Protein 6ZQX (pdb70)

Nearest PDB structures (foldseek):
  4m7f-assembly1_A  TM=1.004E+00  e=2.171E-52  Homo sapiens
  8vgp-assembly1_A  TM=9.446E-01  e=6.216E-28  Homo sapiens
  4jyo-assembly1_X  TM=9.541E-01  e=1.934E-27  Homo sapiens
  4jzc-assembly1_A  TM=9.415E-01  e=1.411E-27  Homo sapiens
  8un7-assembly1_A  TM=9.287E-01  e=2.824E-27  Homo sapiens

Sequence (438 aa):
SRPRDCLDVLLSGQQDDGVYSVFPTHYPAGFQVYCDMRTDGGGWTVFQRREDGSVNFFRGWDAYRDGFGRLTGEHWLGLKRIHALTTQAAYELHVDLEDFENGTAYARYGSFGVGLFSVDPEEDGYPLTVADYSGTAGDSLLKHSGMRFTTKDRDSDHSENNCAAFYRGAWWYRNCHTSNLNGQYLRGAHASYADGVEWSSWTGWQYSLKFSEMKIRPVSRPRDCLDVLLSGQQDDGVYSVFPTHYPAGFQVYCDMRTDGGGWTVFQRREDGSVNFFRGWDAYRDGFGRLTGEHWLGLKRIHALTTQAAYELHVDLEDFENGTAYARYGSFGVGLFSVDPEEDGYPLTVADYSGTAGDSLLKHSGMRFTTKDRDSDHSENNCAAFYRGAWWYRNCHTSNLNGQYLRGAHASYADGVEWSSWTGWQYSLKFSEMKIRPV

Organism: Homo sapiens (NCBI:txid9606)

Radius of gyration: 40.32 Å; Cα contacts (8 Å, |Δi|>4): 1216; chains: 2; bounding box: 73×101×69 Å

Secondary structure (DSSP, 8-state):
---SSHHHHHHTT--S-EEEEE--TT-TT-EEEEEE-SGGGS-EEEEEEESSS-S-----HHHHHH-EE-TTSSEE--HHHHHHHHTSS-EEEEEEEE-TTS-EEEEEEEEEEESTT-SSTTTTT--EEEEEEEESS--SSGGGTTPPPBBTTB--SSSSS-HHHHTTS-B--SSS-SEETTSB---EE-SSSS-BSEEHHHH-SSEE-SEEEEEEEE-/---SSHHHHHHTT--S-EEEEE--TT-TT-EEEEEE-SGGGS-EEEEEEESSS-S-----HHHHHH-EE-TTSSEE--HHHHHHHHHSS-EEEEEEEE-TTS-EEEEEEEEEEESTT-SSTTTTT--EEEEEEEESS--SSGGGTTPPPBBTTB--SSSSS-HHHHTTS-B--SSS-SEETTSB---EE-SSSS-BSEEHHHH-SSEE-SEEEEEEEE-

GO terms:
  GO:0008061 chitin binding (F, IDA)
  GO:0016020 membrane (C, IDA)
  GO:0005515 protein binding (F, IPI)

B-factor: mean 22.97, std 9.28, range [10.33, 72.08]

Structure (mmCIF, N/CA/C/O backbone):
data_6ZQX
#
_entry.id   6ZQX
#
_cell.length_a   118.670
_cell.length_b   118.670
_cell.length_c   44.230
_cell.angle_alpha   90.000
_cell.angle_beta   90.000
_cell.angle_gamma   90.000
#
_symmetry.space_group_name_H-M   'P 4'
#
loop_
_entity.id
_entity.type
_entity.pdbx_description
1 polymer 'Fibrinogen C domain-containing protein 1'
2 branched alpha-L-fucopyranose-(1-3)-2-acetamido-2-deoxy-beta-D-glucopyranose
3 non-polymer 'CALCIUM ION'
4 non-polymer 'SULFATE ION'
5 non-polymer GLYCEROL
6 non-polymer 2-acetamido-2-deoxy-beta-D-glucopyranose
7 non-polymer 'ACETIC ACID'
8 water water
#
loop_
_atom_site.group_PDB
_atom_site.id
_atom_site.type_symbol
_atom_site.label_atom_id
_atom_site.label_alt_id
_atom_site.label_comp_id
_atom_site.label_asym_id
_atom_site.label_entity_id
_atom_site.label_seq_id
_atom_site.pdbx_PDB_ins_code
_atom_site.Cartn_x
_atom_site.Cartn_y
_atom_site.Cartn_z
_atom_site.occupancy
_atom_site.B_iso_or_equiv
_atom_site.auth_seq_id
_atom_site.auth_comp_id
_atom_site.auth_asym_id
_atom_site.auth_atom_id
_atom_site.pdbx_PDB_model_num
ATOM 1 N N . SER A 1 4 ? 9.287 110.919 -21.694 1.00 46.79 239 SER A N 1
ATOM 2 C CA . SER A 1 4 ? 9.665 111.980 -20.718 1.00 45.50 239 SER A CA 1
ATOM 3 C C . SER A 1 4 ? 8.981 111.763 -19.355 1.00 40.07 239 SER A C 1
ATOM 4 O O . SER A 1 4 ? 9.527 112.308 -18.366 1.00 39.16 239 SER A O 1
ATOM 7 N N . ARG A 1 5 ? 7.854 111.028 -19.290 1.00 32.96 240 ARG A N 1
ATOM 8 C CA . ARG A 1 5 ? 7.135 110.706 -18.022 1.00 28.94 240 ARG A CA 1
ATOM 9 C C . ARG A 1 5 ? 6.892 109.203 -17.899 1.00 23.88 240 ARG A C 1
ATOM 10 O O . ARG A 1 5 ? 5.757 108.729 -17.884 1.00 22.03 240 ARG A O 1
ATOM 18 N N . PRO A 1 6 ? 7.962 108.409 -17.725 1.00 19.35 241 PRO A N 1
ATOM 19 C CA . PRO A 1 6 ? 7.819 106.977 -17.462 1.00 18.59 241 PRO A CA 1
ATOM 20 C C . PRO A 1 6 ? 7.137 106.764 -16.107 1.00 18.91 241 PRO A C 1
ATOM 21 O O . PRO A 1 6 ? 7.415 107.513 -15.169 1.00 17.74 241 PRO A O 1
ATOM 25 N N . ARG A 1 7 ? 6.283 105.747 -16.026 1.00 17.80 242 ARG A N 1
ATOM 26 C CA . ARG A 1 7 ? 5.467 105.471 -14.824 1.00 18.86 242 ARG A CA 1
ATOM 27 C C . ARG A 1 7 ? 6.247 104.570 -13.869 1.00 17.92 242 ARG A C 1
ATOM 28 O O . ARG A 1 7 ? 5.815 104.446 -12.713 1.00 17.29 242 ARG A O 1
ATOM 36 N N . ASP A 1 8 ? 7.327 103.945 -14.337 1.00 16.86 243 ASP A N 1
ATOM 37 C CA . ASP A 1 8 ? 8.099 102.950 -13.551 1.00 17.34 243 ASP A CA 1
ATOM 38 C C . ASP A 1 8 ? 9.397 102.638 -14.307 1.00 16.16 243 ASP A C 1
ATOM 39 O O . ASP A 1 8 ? 9.632 103.211 -15.408 1.00 16.09 243 ASP A O 1
ATOM 44 N N . CYS A 1 9 ? 10.205 101.740 -13.769 1.00 15.45 244 CYS A N 1
ATOM 45 C CA . CYS A 1 9 ? 11.522 101.419 -14.359 1.00 16.12 244 CYS A CA 1
ATOM 46 C C . CYS A 1 9 ? 11.345 100.654 -15.669 1.00 16.75 244 CYS A C 1
ATOM 47 O O . CYS A 1 9 ? 12.287 100.699 -16.460 1.00 17.30 244 CYS A O 1
ATOM 50 N N . LEU A 1 10 ? 10.211 99.979 -15.894 1.00 17.24 245 LEU A N 1
ATOM 51 C CA . LEU A 1 10 ? 10.044 99.280 -17.196 1.00 19.04 245 LEU A CA 1
ATOM 52 C C . LEU A 1 10 ? 9.874 100.331 -18.306 1.00 18.88 245 LEU A C 1
ATOM 53 O O . LEU A 1 10 ? 10.557 100.189 -19.342 1.00 19.36 245 LEU A O 1
ATOM 58 N N . ASP A 1 11 ? 9.068 101.379 -18.095 1.00 18.89 246 ASP A N 1
ATOM 59 C CA . ASP A 1 11 ? 8.977 102.511 -19.058 1.00 19.78 246 ASP A CA 1
ATOM 60 C C . ASP A 1 11 ? 10.373 103.111 -19.265 1.00 19.64 246 ASP A C 1
ATOM 61 O O . ASP A 1 11 ? 10.721 103.447 -20.421 1.00 19.20 246 ASP A O 1
ATOM 66 N N . VAL A 1 12 ? 11.163 103.266 -18.203 1.00 19.09 247 VAL A N 1
ATOM 67 C CA . VAL A 1 12 ? 12.538 103.828 -18.326 1.00 19.88 247 VAL A CA 1
ATOM 68 C C . VAL A 1 12 ? 13.343 102.931 -19.284 1.00 20.78 247 VAL A C 1
ATOM 69 O O . VAL A 1 12 ? 13.986 103.477 -20.225 1.00 22.64 247 VAL A O 1
ATOM 73 N N . LEU A 1 13 ? 13.334 101.615 -19.061 1.00 20.88 248 LEU A N 1
ATOM 74 C CA . LEU A 1 13 ? 14.110 100.651 -19.895 1.00 21.39 248 LEU A CA 1
ATOM 75 C C . LEU A 1 13 ? 13.629 100.748 -21.354 1.00 21.53 248 LEU A C 1
ATOM 76 O O . LEU A 1 13 ? 14.459 100.977 -22.221 1.00 21.96 248 LEU A O 1
ATOM 81 N N . LEU A 1 14 ? 12.324 100.621 -21.596 1.00 23.06 249 LEU A N 1
ATOM 82 C CA . LEU A 1 14 ? 11.739 100.583 -22.967 1.00 24.98 249 LEU A CA 1
ATOM 83 C C . LEU A 1 14 ? 11.989 101.919 -23.682 1.00 24.55 249 LEU A C 1
ATOM 84 O O . LEU A 1 14 ? 11.983 101.921 -24.923 1.00 24.04 249 LEU A O 1
ATOM 89 N N . SER A 1 15 ? 12.252 103.006 -22.953 1.00 24.80 250 SER A N 1
ATOM 90 C CA . SER A 1 15 ? 12.619 104.323 -23.538 1.00 24.75 250 SER A CA 1
ATOM 91 C C . SER A 1 15 ? 14.095 104.335 -23.959 1.00 25.98 250 SER A C 1
ATOM 92 O O . SER A 1 15 ? 14.506 105.341 -24.530 1.00 26.98 250 SER A O 1
ATOM 95 N N . GLY A 1 16 ? 14.870 103.280 -23.683 1.00 27.46 251 GLY A N 1
ATOM 96 C CA . GLY A 1 16 ? 16.259 103.148 -24.162 1.00 26.89 251 GLY A CA 1
ATOM 97 C C . GLY A 1 16 ? 17.303 103.400 -23.086 1.00 29.39 251 GLY A C 1
ATOM 98 O O . GLY A 1 16 ? 18.496 103.412 -23.423 1.00 28.37 251 GLY A O 1
ATOM 99 N N . GLN A 1 17 ? 16.903 103.565 -21.823 1.00 29.25 252 GLN A N 1
ATOM 100 C CA . GLN A 1 17 ? 17.843 103.619 -20.667 1.00 28.87 252 GLN A CA 1
ATOM 101 C C . GLN A 1 17 ? 18.168 102.189 -20.212 1.00 28.60 252 GLN A C 1
ATOM 102 O O . GLN A 1 17 ? 17.307 101.560 -19.585 1.00 28.34 252 GLN A O 1
ATOM 108 N N . GLN A 1 18 ? 19.362 101.676 -20.514 1.00 28.84 253 GLN A N 1
ATOM 109 C CA . GLN A 1 18 ? 19.727 100.264 -20.218 1.00 29.69 253 GLN A CA 1
ATOM 110 C C . GLN A 1 18 ? 20.580 100.136 -18.942 1.00 26.84 253 GLN A C 1
ATOM 111 O O . GLN A 1 18 ? 20.770 98.978 -18.493 1.00 28.09 253 GLN A O 1
ATOM 117 N N . ASP A 1 19 ? 21.101 101.231 -18.380 1.00 25.87 254 ASP A N 1
ATOM 118 C CA . ASP A 1 19 ? 22.015 101.166 -17.207 1.00 26.14 254 ASP A CA 1
ATOM 119 C C . ASP A 1 19 ? 21.208 101.115 -15.902 1.00 25.59 254 ASP A C 1
ATOM 120 O O . ASP A 1 19 ? 20.262 101.920 -15.745 1.00 25.49 254 ASP A O 1
ATOM 125 N N . ASP A 1 20 ? 21.596 100.227 -14.993 1.00 24.21 255 ASP A N 1
ATOM 126 C CA . ASP A 1 20 ? 21.139 100.245 -13.579 1.00 23.52 255 ASP A CA 1
ATOM 127 C C . ASP A 1 20 ? 21.384 101.645 -13.025 1.00 22.40 255 ASP A C 1
ATOM 128 O O . ASP A 1 20 ? 22.406 102.232 -13.366 1.00 22.57 255 ASP A O 1
ATOM 133 N N . GLY A 1 21 ? 20.512 102.146 -12.155 1.00 20.60 256 GLY A N 1
ATOM 134 C CA . GLY A 1 21 ? 20.776 103.413 -11.459 1.00 19.85 256 GLY A CA 1
ATOM 135 C C . GLY A 1 21 ? 19.504 104.123 -11.056 1.00 17.84 256 GLY A C 1
ATOM 136 O O . GLY A 1 21 ? 18.422 103.502 -11.061 1.00 16.35 256 GLY A O 1
ATOM 137 N N . VAL A 1 22 ? 19.644 105.402 -10.740 1.00 18.34 257 VAL A N 1
ATOM 138 C CA . VAL A 1 22 ? 18.537 106.236 -10.202 1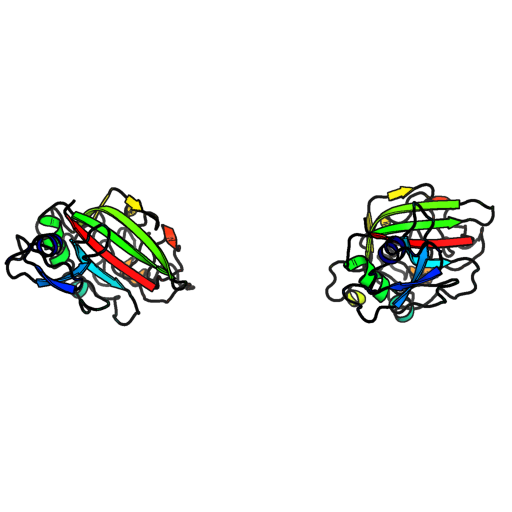.00 17.54 257 VAL A CA 1
ATOM 139 C C . VAL A 1 22 ? 17.865 106.962 -11.367 1.00 18.67 257 VAL A C 1
ATOM 140 O O . VAL A 1 22 ? 18.578 107.564 -12.187 1.00 18.18 257 VAL A O 1
ATOM 144 N N . TYR A 1 23 ? 16.535 106.884 -11.434 1.00 17.40 258 TYR A N 1
ATOM 145 C CA . TYR A 1 23 ? 15.706 107.533 -12.472 1.00 17.78 258 TYR A CA 1
ATOM 146 C C . TYR A 1 23 ? 14.454 108.130 -11.830 1.00 18.32 258 TYR A C 1
ATOM 147 O O . TYR A 1 23 ? 14.008 107.651 -10.788 1.00 16.89 258 TYR A O 1
ATOM 156 N N . SER A 1 24 ? 13.918 109.165 -12.477 1.00 18.15 259 SER A N 1
ATOM 157 C CA . SER A 1 24 ? 12.606 109.779 -12.172 1.00 16.83 259 SER A CA 1
ATOM 158 C C . SER A 1 24 ? 11.510 108.931 -12.796 1.00 16.67 259 SER A C 1
ATOM 159 O O . SER A 1 24 ? 11.626 108.567 -14.006 1.00 17.09 259 SER A O 1
ATOM 162 N N . VAL A 1 25 ? 10.468 108.652 -12.013 1.00 15.71 260 VAL A N 1
ATOM 163 C CA . VAL A 1 25 ? 9.241 107.962 -12.478 1.00 15.12 260 VAL A CA 1
ATOM 164 C C . VAL A 1 25 ? 8.032 108.757 -11.978 1.00 15.55 260 VAL A C 1
ATOM 165 O O . VAL A 1 25 ? 8.171 109.525 -11.014 1.00 14.63 260 VAL A O 1
ATOM 169 N N . PHE A 1 26 ? 6.896 108.579 -12.632 1.00 15.92 261 PHE A N 1
ATOM 170 C CA . PHE A 1 26 ? 5.712 109.448 -12.430 1.00 15.85 261 PHE A CA 1
ATOM 171 C C . PHE A 1 26 ? 4.466 108.582 -12.433 1.00 16.41 261 PHE A C 1
ATOM 172 O O . PHE A 1 26 ? 3.805 108.463 -13.467 1.00 16.26 261 PHE A O 1
ATOM 180 N N . PRO A 1 27 ? 4.126 107.938 -11.293 1.00 15.51 262 PRO A N 1
ATOM 181 C CA . PRO A 1 27 ? 2.935 107.103 -11.209 1.00 15.22 262 PRO A CA 1
ATOM 182 C C . PRO A 1 27 ? 1.652 107.905 -11.492 1.00 15.63 262 PRO A C 1
ATOM 183 O O . PRO A 1 27 ? 1.618 109.105 -11.293 1.00 15.11 262 PRO A O 1
ATOM 187 N N . THR A 1 28 ? 0.627 107.212 -11.964 1.00 16.52 263 THR A N 1
ATOM 188 C CA . THR A 1 28 ? -0.672 107.796 -12.394 1.00 17.29 263 THR A CA 1
ATOM 189 C C . THR A 1 28 ? -1.203 108.774 -11.333 1.00 18.16 263 THR A C 1
ATOM 190 O O . THR A 1 28 ? -1.603 109.903 -11.697 1.00 18.94 263 THR A O 1
ATOM 194 N N . HIS A 1 29 ? -1.234 108.375 -10.065 1.00 17.29 264 HIS A N 1
ATOM 195 C CA . HIS A 1 29 ? -1.833 109.201 -8.985 1.00 17.19 264 HIS A CA 1
ATOM 196 C C . HIS A 1 29 ? -0.756 109.833 -8.095 1.00 17.92 264 HIS A C 1
ATOM 197 O O . HIS A 1 29 ? -1.091 110.255 -6.987 1.00 16.70 264 HIS A O 1
ATOM 204 N N . TYR A 1 30 ? 0.477 109.952 -8.575 1.00 17.25 265 TYR A N 1
ATOM 205 C CA . TYR A 1 30 ? 1.579 110.658 -7.879 1.00 18.35 265 TYR A CA 1
ATOM 206 C C . TYR A 1 30 ? 2.308 111.468 -8.954 1.00 18.35 265 TYR A C 1
ATOM 207 O O . TYR A 1 30 ? 3.460 111.183 -9.289 1.00 17.57 265 TYR A O 1
ATOM 216 N N . PRO A 1 31 ? 1.616 112.421 -9.621 1.00 18.49 266 PRO A N 1
ATOM 217 C CA . PRO A 1 31 ? 2.157 113.081 -10.812 1.00 18.83 266 PRO A CA 1
ATOM 218 C C . PRO A 1 31 ? 3.396 113.954 -10.560 1.00 18.03 266 PRO A C 1
ATOM 219 O O . PRO A 1 31 ? 4.139 114.181 -11.504 1.00 19.96 266 PRO A O 1
ATOM 223 N N . ALA A 1 32 ? 3.640 114.359 -9.319 1.00 17.08 267 ALA A N 1
ATOM 224 C CA . ALA A 1 32 ? 4.898 115.037 -8.926 1.00 17.04 267 ALA A CA 1
ATOM 225 C C . ALA A 1 32 ? 6.085 114.109 -9.252 1.00 16.39 267 ALA A C 1
ATOM 226 O O . ALA A 1 32 ? 7.181 114.609 -9.578 1.00 15.75 267 ALA A O 1
ATOM 228 N N . GLY A 1 33 ? 5.858 112.793 -9.162 1.00 14.87 268 GLY A N 1
ATOM 229 C CA . GLY A 1 33 ? 6.880 111.765 -9.359 1.00 14.29 268 GLY A CA 1
ATOM 230 C C . GLY A 1 33 ? 7.909 111.745 -8.252 1.00 14.75 268 GLY A C 1
ATOM 231 O O . GLY A 1 33 ? 7.827 112.539 -7.266 1.00 14.32 268 GLY A O 1
ATOM 232 N N . PHE A 1 34 ? 8.880 110.855 -8.405 1.00 14.57 269 PHE A N 1
ATOM 233 C CA . PHE A 1 34 ? 9.973 110.664 -7.429 1.00 14.27 269 PHE A CA 1
ATOM 234 C C . PHE A 1 34 ? 11.050 109.830 -8.090 1.00 13.97 269 PHE A C 1
ATOM 235 O O . PHE A 1 34 ? 10.820 109.259 -9.172 1.00 15.07 269 PHE A O 1
ATOM 243 N N . GLN A 1 35 ? 12.192 109.752 -7.430 1.00 15.17 270 GLN A N 1
ATOM 244 C CA . GLN A 1 35 ? 13.338 108.971 -7.932 1.00 16.06 270 GLN A CA 1
ATOM 245 C C . GLN A 1 35 ? 13.295 107.579 -7.313 1.00 15.14 270 GLN A C 1
ATOM 246 O O . GLN A 1 35 ? 12.872 107.439 -6.130 1.00 14.66 270 GLN A O 1
ATOM 252 N N . VAL A 1 36 ? 13.782 106.602 -8.078 1.00 15.04 271 VAL A N 1
ATOM 253 C CA . VAL A 1 36 ? 13.862 105.171 -7.672 1.00 14.34 271 VAL A CA 1
ATOM 254 C C . VAL A 1 36 ? 15.174 104.614 -8.200 1.00 15.33 271 VAL A C 1
ATOM 255 O O . VAL A 1 36 ? 15.760 105.230 -9.140 1.00 15.62 271 VAL A O 1
ATOM 259 N N . TYR A 1 37 ? 15.580 103.484 -7.637 1.00 15.11 272 TYR A N 1
ATOM 260 C CA . TYR A 1 37 ? 16.634 102.624 -8.205 1.00 15.93 272 TYR A CA 1
ATOM 261 C C . TYR A 1 37 ? 15.984 101.626 -9.164 1.00 15.74 272 TYR A C 1
ATOM 262 O O . TYR A 1 37 ? 15.021 100.923 -8.762 1.00 16.72 272 TYR A O 1
ATOM 271 N N . CYS A 1 38 ? 16.490 101.604 -10.403 1.00 15.55 273 CYS A N 1
ATOM 272 C CA . CYS A 1 38 ? 16.060 100.680 -11.478 1.00 17.04 273 CYS A CA 1
ATOM 273 C C . CYS A 1 38 ? 17.115 99.588 -11.664 1.00 17.26 273 CYS A C 1
ATOM 274 O O . CYS A 1 38 ? 18.299 99.939 -11.864 1.00 19.23 273 CYS A O 1
ATOM 277 N N . ASP A 1 39 ? 16.670 98.337 -11.601 1.00 17.84 274 ASP A N 1
ATOM 278 C CA . ASP A 1 39 ? 17.454 97.121 -11.920 1.00 18.68 274 ASP A CA 1
ATOM 279 C C . ASP A 1 39 ? 17.130 96.793 -13.371 1.00 18.38 274 ASP A C 1
ATOM 280 O O . ASP A 1 39 ? 16.016 96.332 -13.638 1.00 18.35 274 ASP A O 1
ATOM 285 N N . MET A 1 40 ? 18.062 97.093 -14.260 1.00 19.84 275 MET A N 1
ATOM 286 C CA . MET A 1 40 ? 17.912 96.887 -15.724 1.00 21.31 275 MET A CA 1
ATOM 287 C C . MET A 1 40 ? 18.555 95.553 -16.160 1.00 23.53 275 MET A C 1
ATOM 288 O O . MET A 1 40 ? 18.641 95.329 -17.385 1.00 24.58 275 MET A O 1
ATOM 293 N N . ARG A 1 41 ? 18.937 94.670 -15.230 1.00 26.82 276 ARG A N 1
ATOM 294 C CA . ARG A 1 41 ? 19.628 93.376 -15.546 1.00 28.94 276 ARG A CA 1
ATOM 295 C C . ARG A 1 41 ? 18.723 92.158 -15.302 1.00 26.72 276 ARG A C 1
ATOM 296 O O . ARG A 1 41 ? 18.666 91.303 -16.191 1.00 26.94 276 ARG A O 1
ATOM 304 N N . THR A 1 42 ? 18.077 92.033 -14.137 1.00 24.25 277 THR A N 1
ATOM 305 C CA . THR A 1 42 ? 17.338 90.808 -13.718 1.00 24.00 277 THR A CA 1
ATOM 306 C C . THR A 1 42 ? 16.244 90.447 -14.732 1.00 26.16 277 THR A C 1
ATOM 307 O O . THR A 1 42 ? 15.325 91.272 -14.957 1.00 23.86 277 THR A O 1
ATOM 311 N N . ASP A 1 43 ? 16.322 89.236 -15.310 1.00 26.66 278 ASP A N 1
ATOM 312 C CA . ASP A 1 43 ? 15.299 88.656 -16.218 1.00 25.68 278 ASP A CA 1
ATOM 313 C C . ASP A 1 43 ? 14.912 89.682 -17.298 1.00 24.00 278 ASP A C 1
ATOM 314 O O . ASP A 1 43 ? 13.705 89.849 -17.556 1.00 23.47 278 ASP A O 1
ATOM 319 N N . GLY A 1 44 ? 15.882 90.360 -17.907 1.00 23.72 279 GLY A N 1
ATOM 320 C CA . GLY A 1 44 ? 15.621 91.349 -18.973 1.00 24.87 279 GLY A CA 1
ATOM 321 C C . GLY A 1 44 ? 15.540 92.787 -18.471 1.00 24.38 279 GLY A C 1
ATOM 322 O O . GLY A 1 44 ? 15.477 93.688 -19.311 1.00 24.55 279 GLY A O 1
ATOM 323 N N . GLY A 1 45 ? 15.445 93.016 -17.157 1.00 22.76 280 GLY A N 1
ATOM 324 C CA . GLY A 1 45 ? 15.484 94.374 -16.581 1.00 21.56 280 GLY A CA 1
ATOM 325 C C . GLY A 1 45 ? 14.100 95.008 -16.458 1.00 21.39 280 GLY A C 1
ATOM 326 O O . GLY A 1 45 ? 13.114 94.368 -16.824 1.00 20.86 280 GLY A O 1
ATOM 327 N N . GLY A 1 46 ? 14.047 96.243 -15.945 1.00 20.19 281 GLY A N 1
ATOM 328 C CA . GLY A 1 46 ? 12.814 97.045 -15.826 1.00 19.89 281 GLY A CA 1
ATOM 329 C C . GLY A 1 46 ? 12.180 96.921 -14.452 1.00 19.37 281 GLY A C 1
ATOM 330 O O . GLY A 1 46 ? 10.962 97.129 -14.347 1.00 18.22 281 GLY A O 1
ATOM 331 N N . TRP A 1 47 ? 12.979 96.586 -13.442 1.00 18.43 282 TRP A N 1
ATOM 332 C CA . TRP A 1 47 ? 12.510 96.370 -12.045 1.00 17.38 282 TRP A CA 1
ATOM 333 C C . TRP A 1 47 ? 12.684 97.657 -11.236 1.00 15.86 282 TRP A C 1
ATOM 334 O O . TRP A 1 47 ? 13.771 98.240 -11.239 1.00 14.79 282 TRP A O 1
ATOM 345 N N . THR A 1 48 ? 11.616 98.079 -10.565 1.00 16.82 283 THR A N 1
ATOM 346 C CA . THR A 1 48 ? 11.622 99.238 -9.644 1.00 15.27 283 THR A CA 1
ATOM 347 C C . THR A 1 48 ? 11.889 98.711 -8.237 1.00 14.47 283 THR A C 1
ATOM 348 O O . THR A 1 48 ? 11.039 97.985 -7.712 1.00 13.75 283 THR A O 1
ATOM 352 N N . VAL A 1 49 ? 13.042 99.063 -7.677 1.00 14.68 284 VAL A N 1
ATOM 353 C CA . VAL A 1 49 ? 13.449 98.642 -6.310 1.00 14.21 284 VAL A CA 1
ATOM 354 C C . VAL A 1 49 ? 12.604 99.423 -5.299 1.00 13.57 284 VAL A C 1
ATOM 355 O O . VAL A 1 49 ? 12.422 100.633 -5.489 1.00 14.02 284 VAL A O 1
ATOM 359 N N . PHE A 1 50 ? 12.168 98.769 -4.233 1.00 12.63 285 PHE A N 1
ATOM 360 C CA . PHE A 1 50 ? 11.525 99.481 -3.097 1.00 12.89 285 PHE A CA 1
ATOM 361 C C . PHE A 1 50 ? 12.139 99.095 -1.756 1.00 13.07 285 PHE A C 1
ATOM 362 O O . PHE A 1 50 ? 11.796 99.741 -0.762 1.00 12.13 285 PHE A O 1
ATOM 370 N N . GLN A 1 51 ? 13.005 98.083 -1.699 1.00 13.67 286 GLN A N 1
ATOM 371 C CA . GLN A 1 51 ? 13.669 97.706 -0.426 1.00 13.17 286 GLN A CA 1
ATOM 372 C C . GLN A 1 51 ? 15.059 97.178 -0.763 1.00 13.82 286 GLN A C 1
ATOM 373 O O . GLN A 1 51 ? 15.183 96.461 -1.773 1.00 14.26 286 GLN A O 1
ATOM 379 N N . ARG A 1 52 ? 16.057 97.556 0.027 1.00 14.00 287 ARG A N 1
ATOM 380 C CA . ARG A 1 52 ? 17.420 96.972 -0.091 1.00 14.94 287 ARG A CA 1
ATOM 381 C C . ARG A 1 52 ? 18.081 96.940 1.285 1.00 15.17 287 ARG A C 1
ATOM 382 O O . ARG A 1 52 ? 18.104 97.984 1.964 1.00 13.81 287 ARG A O 1
ATOM 390 N N . ARG A 1 53 ? 18.596 95.762 1.646 1.00 14.62 288 ARG A N 1
ATOM 391 C CA . ARG A 1 53 ? 19.535 95.527 2.765 1.00 14.83 288 ARG A CA 1
ATOM 392 C C . ARG A 1 53 ? 20.852 95.032 2.155 1.00 16.14 288 ARG A C 1
ATOM 393 O O . ARG A 1 53 ? 20.796 94.214 1.197 1.00 15.16 288 ARG A O 1
ATOM 401 N N . GLU A 1 54 ? 21.991 95.515 2.645 1.00 17.11 289 GLU A N 1
ATOM 402 C CA . GLU A 1 54 ? 23.301 95.032 2.120 1.00 18.72 289 GLU A CA 1
ATOM 403 C C . GLU A 1 54 ? 24.422 95.167 3.157 1.00 20.33 289 GLU A C 1
ATOM 404 O O . GLU A 1 54 ? 25.481 94.532 2.920 1.00 19.69 289 GLU A O 1
ATOM 410 N N . ASP A 1 55 ? 24.255 95.911 4.255 1.00 19.26 290 ASP A N 1
ATOM 411 C CA . ASP A 1 55 ? 25.442 96.202 5.109 1.00 20.32 290 ASP A CA 1
ATOM 412 C C . ASP A 1 55 ? 25.092 96.604 6.547 1.00 20.72 290 ASP A C 1
ATOM 413 O O . ASP A 1 55 ? 26.053 96.767 7.307 1.00 22.19 290 ASP A O 1
ATOM 418 N N . GLY A 1 56 ? 23.822 96.829 6.906 1.00 19.59 291 GLY A N 1
ATOM 419 C CA . GLY A 1 56 ? 23.434 97.222 8.274 1.00 19.13 291 GLY A CA 1
ATOM 420 C C . GLY A 1 56 ? 23.734 98.684 8.580 1.00 19.73 291 GLY A C 1
ATOM 421 O O . GLY A 1 56 ? 23.652 99.062 9.753 1.00 20.57 291 GLY A O 1
ATOM 422 N N . SER A 1 57 ? 24.008 99.505 7.576 1.00 19.62 292 SER A N 1
ATOM 423 C CA . SER A 1 57 ? 24.349 100.942 7.746 1.00 19.79 292 SER A CA 1
ATOM 424 C C . SER A 1 57 ? 23.098 101.753 8.095 1.00 19.76 292 SER A C 1
ATOM 425 O O . SER A 1 57 ? 23.255 102.836 8.664 1.00 21.98 292 SER A O 1
ATOM 428 N N . VAL A 1 58 ? 21.905 101.268 7.761 1.00 18.28 293 VAL A N 1
ATOM 429 C CA . VAL A 1 58 ? 20.653 102.042 7.959 1.00 17.73 293 VAL A CA 1
ATOM 430 C C . VAL A 1 58 ? 19.800 101.354 9.011 1.00 18.08 293 VAL A C 1
ATOM 431 O O . VAL A 1 58 ? 19.642 100.120 8.946 1.00 18.29 293 VAL A O 1
ATOM 435 N N . ASN A 1 59 ? 19.234 102.144 9.921 1.00 17.82 294 ASN A N 1
ATOM 436 C CA . ASN A 1 59 ? 18.288 101.626 10.937 1.00 17.86 294 ASN A CA 1
ATOM 437 C C . ASN A 1 59 ? 16.950 101.335 10.256 1.00 16.55 294 ASN A C 1
ATOM 438 O O . ASN A 1 59 ? 16.350 102.280 9.729 1.00 17.64 294 ASN A O 1
ATOM 443 N N . PHE A 1 60 ? 16.485 100.088 10.303 1.00 15.32 295 PHE A N 1
ATOM 444 C CA . PHE A 1 60 ? 15.168 99.672 9.759 1.00 15.18 295 PHE A CA 1
ATOM 445 C C . PHE A 1 60 ? 14.123 99.551 10.870 1.00 15.05 295 PHE A C 1
ATOM 446 O O . PHE A 1 60 ? 12.940 99.289 10.569 1.00 15.48 295 PHE A O 1
ATOM 454 N N . PHE A 1 61 ? 14.510 99.728 12.135 1.00 16.84 296 PHE A N 1
ATOM 455 C CA . PHE A 1 61 ? 13.549 99.552 13.242 1.00 17.83 296 PHE A CA 1
ATOM 456 C C . PHE A 1 61 ? 12.850 100.894 13.465 1.00 17.78 296 PHE A C 1
ATOM 457 O O . PHE A 1 61 ? 13.086 101.569 14.493 1.00 16.43 296 PHE A O 1
ATOM 465 N N . ARG A 1 62 ? 12.016 101.266 12.495 1.00 17.87 297 ARG A N 1
ATOM 466 C CA . ARG A 1 62 ? 11.449 102.630 12.382 1.00 17.47 297 ARG A CA 1
ATOM 467 C C . ARG A 1 62 ? 9.944 102.536 12.573 1.00 16.35 297 ARG A C 1
ATOM 468 O O . ARG A 1 62 ? 9.369 101.438 12.407 1.00 15.36 297 ARG A O 1
ATOM 476 N N . GLY A 1 63 ? 9.321 103.675 12.863 1.00 16.75 298 GLY A N 1
ATOM 477 C CA . GLY A 1 63 ? 7.870 103.730 13.088 1.00 17.18 298 GLY A CA 1
ATOM 478 C C . GLY A 1 63 ? 7.092 103.932 11.807 1.00 17.80 298 GLY A C 1
ATOM 479 O O . GLY A 1 63 ? 7.665 103.946 10.682 1.00 17.03 298 GLY A O 1
ATOM 480 N N . TRP A 1 64 ? 5.793 104.080 11.994 1.00 18.04 299 TRP A N 1
ATOM 481 C CA . TRP A 1 64 ? 4.773 104.203 10.932 1.00 17.19 299 TRP A CA 1
ATOM 482 C C . TRP A 1 64 ? 5.129 105.286 9.916 1.00 17.14 299 TRP A C 1
ATOM 483 O O . TRP A 1 64 ? 5.054 104.995 8.708 1.00 15.52 299 TRP A O 1
ATOM 494 N N . ASP A 1 65 ? 5.415 106.514 10.372 1.00 16.86 300 ASP A N 1
ATOM 495 C CA . ASP A 1 65 ? 5.617 107.654 9.444 1.00 17.72 300 ASP A CA 1
ATOM 496 C C . ASP A 1 65 ? 6.789 107.340 8.502 1.00 17.23 300 ASP A C 1
ATOM 497 O O . ASP A 1 65 ? 6.690 107.627 7.293 1.00 16.52 300 ASP A O 1
ATOM 502 N N . ALA A 1 66 ? 7.870 106.782 9.030 1.00 16.44 301 ALA A N 1
ATOM 503 C CA . ALA A 1 66 ? 9.077 106.460 8.243 1.00 16.57 301 ALA A CA 1
ATOM 504 C C . ALA A 1 66 ? 8.749 105.370 7.211 1.00 14.97 301 ALA A C 1
ATOM 505 O O . ALA A 1 66 ? 9.251 105.474 6.071 1.00 14.42 301 ALA A O 1
ATOM 507 N N . TYR A 1 67 ? 7.962 104.350 7.575 1.00 14.60 302 TYR A N 1
ATOM 508 C CA . TYR A 1 67 ? 7.588 103.263 6.630 1.00 14.56 302 TYR A CA 1
ATOM 509 C C . TYR A 1 67 ? 6.613 103.790 5.576 1.00 14.98 302 TYR A C 1
ATOM 510 O O . TYR A 1 67 ? 6.670 103.345 4.400 1.00 14.03 302 TYR A O 1
ATOM 519 N N . ARG A 1 68 ? 5.805 104.786 5.935 1.00 15.02 303 ARG A N 1
ATOM 520 C CA . ARG A 1 68 ? 4.913 105.456 4.963 1.00 15.57 303 ARG A CA 1
ATOM 521 C C . ARG A 1 68 ? 5.742 106.298 3.977 1.00 14.52 303 ARG A C 1
ATOM 522 O O . ARG A 1 68 ? 5.482 106.231 2.778 1.00 14.13 303 ARG A O 1
ATOM 530 N N . ASP A 1 69 ? 6.672 107.101 4.469 1.00 15.01 304 ASP A N 1
ATOM 531 C CA . ASP A 1 69 ? 7.324 108.180 3.695 1.00 15.81 304 ASP A CA 1
ATOM 532 C C . ASP A 1 69 ? 8.642 107.713 3.069 1.00 16.84 304 ASP A C 1
ATOM 533 O O . ASP A 1 69 ? 9.076 108.373 2.110 1.00 18.52 304 ASP A O 1
ATOM 538 N N . GLY A 1 70 ? 9.256 106.642 3.583 1.00 16.14 305 GLY A N 1
ATOM 539 C CA . GLY A 1 70 ? 10.537 106.127 3.064 1.00 15.63 305 GLY A CA 1
ATOM 540 C C . GLY A 1 70 ? 11.720 106.624 3.864 1.00 15.12 305 GLY A C 1
ATOM 541 O O . GLY A 1 70 ? 11.611 107.670 4.571 1.00 15.67 305 GLY A O 1
ATOM 542 N N . PHE A 1 71 ? 12.837 105.909 3.777 1.00 14.52 306 PHE A N 1
ATOM 543 C CA . PHE A 1 71 ? 14.088 106.257 4.485 1.00 14.43 306 PHE A CA 1
ATOM 544 C C . PHE A 1 71 ? 15.269 105.583 3.790 1.00 14.94 306 PHE A C 1
ATOM 545 O O . PHE A 1 71 ? 15.062 104.724 2.896 1.00 13.71 306 PHE A O 1
ATOM 553 N N . GLY A 1 72 ? 16.474 106.025 4.158 1.00 15.15 307 GLY A N 1
ATOM 554 C CA . GLY A 1 72 ? 17.723 105.538 3.565 1.00 15.55 307 GLY A CA 1
ATOM 555 C C . GLY A 1 72 ? 17.995 106.194 2.228 1.00 15.53 307 GLY A C 1
ATOM 556 O O . GLY A 1 72 ? 17.415 107.245 1.937 1.00 16.30 307 GLY A O 1
ATOM 557 N N . ARG A 1 73 ? 18.890 105.619 1.447 1.00 16.71 308 ARG A N 1
ATOM 558 C CA . ARG A 1 73 ? 19.360 106.231 0.180 1.00 17.90 308 ARG A CA 1
ATOM 559 C C . ARG A 1 73 ? 19.178 105.231 -0.951 1.00 16.42 308 ARG A C 1
ATOM 560 O O . ARG A 1 73 ? 19.407 104.006 -0.731 1.00 14.87 308 ARG A O 1
ATOM 568 N N . LEU A 1 74 ? 18.824 105.756 -2.118 1.00 16.35 309 LEU A N 1
ATOM 569 C CA . LEU A 1 74 ? 18.466 104.922 -3.295 1.00 17.09 309 LEU A CA 1
ATOM 570 C C . LEU A 1 74 ? 19.675 104.102 -3.746 1.00 16.64 309 LEU A C 1
ATOM 571 O O . LEU A 1 74 ? 19.451 103.009 -4.277 1.00 17.50 309 LEU A O 1
ATOM 576 N N . THR A 1 75 ? 20.882 104.611 -3.519 1.00 18.03 310 THR A N 1
ATOM 577 C CA . THR A 1 75 ? 22.165 103.980 -3.927 1.00 19.80 310 THR A CA 1
ATOM 578 C C . THR A 1 75 ? 22.631 102.956 -2.887 1.00 20.32 310 THR A C 1
ATOM 579 O O . THR A 1 75 ? 23.656 102.278 -3.144 1.00 20.94 310 THR A O 1
ATOM 583 N N . GLY A 1 76 ? 21.937 102.838 -1.753 1.00 18.15 311 GLY A N 1
ATOM 584 C CA . GLY A 1 76 ? 22.326 101.902 -0.682 1.00 16.95 311 GLY A CA 1
ATOM 585 C C . GLY A 1 76 ? 21.112 101.223 -0.068 1.00 15.93 311 GLY A C 1
ATOM 586 O O . GLY A 1 76 ? 20.174 100.893 -0.806 1.00 15.55 311 GLY A O 1
ATOM 587 N N . GLU A 1 77 ? 21.138 101.040 1.244 1.00 16.05 312 GLU A N 1
ATOM 588 C CA . GLU A 1 77 ? 20.026 100.449 2.014 1.00 15.86 312 GLU A CA 1
ATOM 589 C C . GLU A 1 77 ? 18.899 101.476 2.048 1.00 14.32 312 GLU A C 1
ATOM 590 O O . GLU A 1 77 ? 19.187 102.662 2.287 1.00 14.18 312 GLU A O 1
ATOM 596 N N . HIS A 1 78 ? 17.677 101.057 1.757 1.00 14.01 313 HIS A N 1
ATOM 597 C CA . HIS A 1 78 ? 16.532 101.996 1.785 1.00 13.56 313 HIS A CA 1
ATOM 598 C C . HIS A 1 78 ? 15.227 101.240 1.833 1.00 13.45 313 HIS A C 1
ATOM 599 O O . HIS A 1 78 ? 15.186 100.037 1.559 1.00 12.88 313 HIS A O 1
ATOM 606 N N . TRP A 1 79 ? 14.185 102.000 2.137 1.00 13.26 314 TRP A N 1
ATOM 607 C CA . TRP A 1 79 ? 12.774 101.593 2.009 1.00 12.76 314 TRP A CA 1
ATOM 608 C C . TRP A 1 79 ? 12.087 102.738 1.277 1.00 12.71 314 TRP A C 1
ATOM 609 O O . TRP A 1 79 ? 12.205 103.873 1.757 1.00 12.69 314 TRP A O 1
ATOM 620 N N . LEU A 1 80 ? 11.487 102.471 0.120 1.00 13.45 315 LEU A N 1
ATOM 621 C CA . LEU A 1 80 ? 11.009 103.555 -0.778 1.00 13.48 315 LEU A CA 1
ATOM 622 C C . LEU A 1 80 ? 9.819 104.271 -0.131 1.00 13.99 315 LEU A C 1
ATOM 623 O O . LEU A 1 80 ? 9.576 105.442 -0.475 1.00 14.30 315 LEU A O 1
ATOM 628 N N . GLY A 1 81 ? 9.077 103.587 0.740 1.00 14.10 316 GLY A N 1
ATOM 629 C CA . GLY A 1 81 ? 7.895 104.181 1.388 1.00 13.62 316 GLY A CA 1
ATOM 630 C C . GLY A 1 81 ? 6.590 103.614 0.854 1.00 13.71 316 GLY A C 1
ATOM 631 O O . GLY A 1 81 ? 6.403 103.537 -0.365 1.00 13.01 316 GLY A O 1
ATOM 632 N N . LEU A 1 82 ? 5.696 103.242 1.756 1.00 14.37 317 LEU A N 1
ATOM 633 C CA . LEU A 1 82 ? 4.430 102.557 1.406 1.00 15.66 317 LEU A CA 1
ATOM 634 C C . LEU A 1 82 ? 3.553 103.488 0.570 1.00 15.45 317 LEU A C 1
ATOM 635 O O . LEU A 1 82 ? 2.855 102.961 -0.291 1.00 15.73 317 LEU A O 1
ATOM 640 N N . LYS A 1 83 ? 3.629 104.807 0.750 1.00 15.84 318 LYS A N 1
ATOM 641 C CA . LYS A 1 83 ? 2.826 105.725 -0.105 1.00 16.42 318 LYS A CA 1
ATOM 642 C C . LYS A 1 83 ? 3.313 105.608 -1.561 1.00 15.09 318 LYS A C 1
ATOM 643 O O . LYS A 1 83 ? 2.461 105.630 -2.447 1.00 13.73 318 LYS A O 1
ATOM 649 N N . ARG A 1 84 ? 4.623 105.444 -1.799 1.00 15.02 319 ARG A N 1
ATOM 650 C CA . ARG A 1 84 ? 5.185 105.295 -3.166 1.00 15.41 319 ARG A CA 1
ATOM 651 C C . ARG A 1 84 ? 4.879 103.896 -3.693 1.00 15.20 319 ARG A C 1
ATOM 652 O O . ARG A 1 84 ? 4.512 103.786 -4.860 1.00 14.60 319 ARG A O 1
ATOM 660 N N . ILE A 1 85 ? 4.993 102.870 -2.853 1.00 14.34 320 ILE A N 1
ATOM 661 C CA . ILE A 1 85 ? 4.739 101.470 -3.292 1.00 14.86 320 ILE A CA 1
ATOM 662 C C . ILE A 1 85 ? 3.259 101.319 -3.674 1.00 14.79 320 ILE A C 1
ATOM 663 O O . ILE A 1 85 ? 2.944 100.624 -4.660 1.00 15.08 320 ILE A O 1
ATOM 668 N N . HIS A 1 86 ? 2.375 101.945 -2.920 1.00 15.75 321 HIS A N 1
ATOM 669 C CA . HIS A 1 86 ? 0.930 101.998 -3.252 1.00 16.20 321 HIS A CA 1
ATOM 670 C C . HIS A 1 86 ? 0.746 102.658 -4.629 1.00 15.85 321 HIS A C 1
ATOM 671 O O . HIS A 1 86 ? 0.059 102.072 -5.469 1.00 14.86 321 HIS A O 1
ATOM 678 N N . ALA A 1 87 ? 1.318 103.846 -4.850 1.00 16.54 322 ALA A N 1
ATOM 679 C CA . ALA A 1 87 ? 1.149 104.618 -6.106 1.00 16.50 322 ALA A CA 1
ATOM 680 C C . ALA A 1 87 ? 1.642 103.776 -7.287 1.00 15.89 322 ALA A C 1
ATOM 681 O O . ALA A 1 87 ? 1.014 103.816 -8.352 1.00 15.76 322 ALA A O 1
ATOM 683 N N . LEU A 1 88 ? 2.726 103.020 -7.107 1.00 15.05 323 LEU A N 1
ATOM 684 C CA . LEU A 1 88 ? 3.268 102.174 -8.193 1.00 15.38 323 LEU A CA 1
ATOM 685 C C . LEU A 1 88 ? 2.333 100.982 -8.439 1.00 16.71 323 LEU A C 1
ATOM 686 O O . LEU A 1 88 ? 1.957 100.767 -9.619 1.00 20.41 323 LEU A O 1
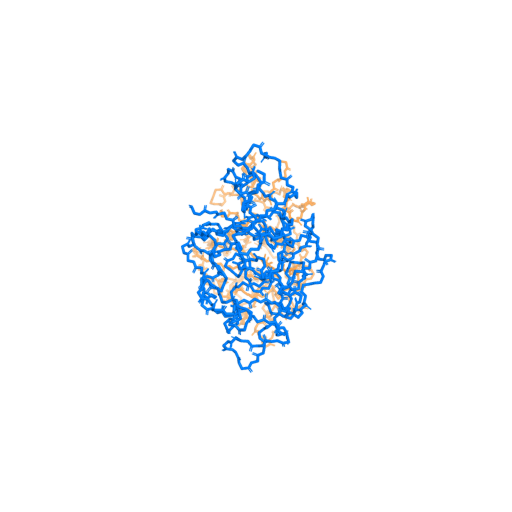ATOM 691 N N . THR A 1 89 ? 1.943 100.241 -7.407 1.00 17.00 324 THR A N 1
ATOM 692 C CA . THR A 1 89 ? 1.321 98.903 -7.604 1.00 17.54 324 THR A CA 1
ATOM 693 C C . THR A 1 89 ? -0.169 99.009 -7.951 1.00 19.22 324 THR A C 1
ATOM 694 O O . THR A 1 89 ? -0.698 98.010 -8.444 1.00 20.10 324 THR A O 1
ATOM 698 N N . THR A 1 90 ? -0.813 100.156 -7.742 1.00 19.70 325 THR A N 1
ATOM 699 C CA . THR A 1 90 ? -2.237 100.369 -8.116 1.00 22.80 325 THR A CA 1
ATOM 700 C C . THR A 1 90 ? -2.391 100.834 -9.568 1.00 23.16 325 THR A C 1
ATOM 701 O O . THR A 1 90 ? -3.542 100.930 -10.009 1.00 23.17 325 THR A O 1
ATOM 705 N N . GLN A 1 91 ? -1.315 101.162 -10.286 1.00 22.68 326 GLN A N 1
ATOM 706 C CA . GLN A 1 91 ? -1.428 101.830 -11.609 1.00 22.87 326 GLN A CA 1
ATOM 707 C C . GLN A 1 91 ? -1.391 100.773 -12.720 1.00 24.18 326 GLN A C 1
ATOM 708 O O . GLN A 1 91 ? -1.745 101.112 -13.855 1.00 22.94 326 GLN A O 1
ATOM 714 N N . ALA A 1 92 ? -1.012 99.536 -12.382 1.00 24.58 327 ALA A N 1
ATOM 715 C CA . ALA A 1 92 ? -0.954 98.365 -13.287 1.00 23.50 327 ALA A CA 1
ATOM 716 C C . ALA A 1 92 ? -0.809 97.103 -12.430 1.00 23.88 327 ALA A C 1
ATOM 717 O O . ALA A 1 92 ? -0.696 97.231 -11.188 1.00 24.40 327 ALA A O 1
ATOM 719 N N . ALA A 1 93 ? -0.803 95.932 -13.062 1.00 24.41 328 ALA A N 1
ATOM 720 C CA . ALA A 1 93 ? -0.624 94.627 -12.390 1.00 24.91 328 ALA A CA 1
ATOM 721 C C . ALA A 1 93 ? 0.873 94.384 -12.322 1.00 23.74 328 ALA A C 1
ATOM 722 O O . ALA A 1 93 ? 1.470 94.261 -13.392 1.00 26.05 328 ALA A O 1
ATOM 724 N N . TYR A 1 94 ? 1.447 94.314 -11.128 1.00 21.13 329 TYR A N 1
ATOM 725 C CA . TYR A 1 94 ? 2.901 94.080 -10.963 1.00 19.01 329 TYR A CA 1
ATOM 726 C C . TYR A 1 94 ? 3.185 92.670 -10.440 1.00 19.07 329 TYR A C 1
ATOM 727 O O . TYR A 1 94 ? 2.390 92.078 -9.700 1.00 19.39 329 TYR A O 1
ATOM 736 N N . GLU A 1 95 ? 4.373 92.200 -10.783 1.00 19.15 330 GLU A N 1
ATOM 737 C CA . GLU A 1 95 ? 4.991 91.014 -10.158 1.00 22.68 330 GLU A CA 1
ATOM 738 C C . GLU A 1 95 ? 6.060 91.532 -9.197 1.00 20.39 330 GLU A C 1
ATOM 739 O O . GLU A 1 95 ? 6.517 92.697 -9.363 1.00 19.57 330 GLU A O 1
ATOM 745 N N . LEU A 1 96 ? 6.382 90.730 -8.194 1.00 19.10 331 LEU A N 1
ATOM 746 C CA . LEU A 1 96 ? 7.463 91.019 -7.228 1.00 17.12 331 LEU A CA 1
ATOM 747 C C . LEU A 1 96 ? 8.614 90.029 -7.426 1.00 17.82 331 LEU A C 1
ATOM 748 O O . LEU A 1 96 ? 8.357 88.810 -7.511 1.00 18.88 331 LEU A O 1
ATOM 753 N N . HIS A 1 97 ? 9.831 90.548 -7.453 1.00 17.87 332 HIS A N 1
ATOM 754 C CA . HIS A 1 97 ? 11.076 89.755 -7.378 1.00 18.93 332 HIS A CA 1
ATOM 755 C C . HIS A 1 97 ? 11.826 90.107 -6.086 1.00 18.12 332 HIS A C 1
ATOM 756 O O . HIS A 1 97 ? 12.046 91.315 -5.811 1.00 16.65 332 HIS A O 1
ATOM 763 N N . VAL A 1 98 ? 12.218 89.079 -5.341 1.00 16.90 333 VAL A N 1
ATOM 764 C CA . VAL A 1 98 ? 13.046 89.190 -4.106 1.00 16.48 333 VAL A CA 1
ATOM 765 C C . VAL A 1 98 ? 14.362 88.449 -4.333 1.00 17.13 333 VAL A C 1
ATOM 766 O O . VAL A 1 98 ? 14.311 87.222 -4.481 1.00 17.86 333 VAL A O 1
ATOM 770 N N . ASP A 1 99 ? 15.474 89.178 -4.356 1.00 17.85 334 ASP A N 1
ATOM 771 C CA . ASP A 1 99 ? 16.849 88.617 -4.371 1.00 18.54 334 ASP A CA 1
ATOM 772 C C . ASP A 1 99 ? 17.381 88.562 -2.938 1.00 18.36 334 ASP A C 1
ATOM 773 O O . ASP A 1 99 ? 17.211 89.545 -2.201 1.00 16.25 334 ASP A O 1
ATOM 778 N N . LEU A 1 100 ? 18.035 87.452 -2.586 1.00 16.99 335 LEU A N 1
ATOM 779 C CA . LEU A 1 100 ? 18.586 87.198 -1.234 1.00 17.18 335 LEU A CA 1
ATOM 780 C C . LEU A 1 100 ? 20.018 86.681 -1.385 1.00 17.79 335 LEU A C 1
ATOM 781 O O . LEU A 1 100 ? 20.283 85.974 -2.382 1.00 17.81 335 LEU A O 1
ATOM 786 N N . GLU A 1 101 ? 20.888 87.038 -0.449 1.00 19.25 336 GLU A N 1
ATOM 787 C CA . GLU A 1 101 ? 22.278 86.511 -0.366 1.00 21.31 336 GLU A CA 1
ATOM 788 C C . GLU A 1 101 ? 22.628 86.255 1.101 1.00 22.40 336 GLU A C 1
ATOM 789 O O . GLU A 1 101 ? 22.305 87.118 1.965 1.00 21.04 336 GLU A O 1
ATOM 795 N N . ASP A 1 102 ? 23.300 85.135 1.373 1.00 21.12 337 ASP A N 1
ATOM 796 C CA . ASP A 1 102 ? 23.804 84.790 2.726 1.00 21.22 337 ASP A CA 1
ATOM 797 C C . ASP A 1 102 ? 25.255 85.269 2.857 1.00 21.62 337 ASP A C 1
ATOM 798 O O . ASP A 1 102 ? 25.793 85.867 1.908 1.00 22.24 337 ASP A O 1
ATOM 803 N N . PHE A 1 103 ? 25.864 85.064 4.024 1.00 21.33 338 PHE A N 1
ATOM 804 C CA . PHE A 1 103 ? 27.257 85.496 4.307 1.00 23.17 338 PHE A CA 1
ATOM 805 C C . PHE A 1 103 ? 28.272 84.491 3.745 1.00 25.53 338 PHE A C 1
ATOM 806 O O . PHE A 1 103 ? 29.456 84.776 3.863 1.00 26.60 338 PHE A O 1
ATOM 814 N N . GLU A 1 104 ? 27.833 83.382 3.150 1.00 28.30 339 GLU A N 1
ATOM 815 C CA . GLU A 1 104 ? 28.722 82.425 2.435 1.00 35.37 339 GLU A CA 1
ATOM 816 C C . GLU A 1 104 ? 28.602 82.631 0.917 1.00 35.10 339 GLU A C 1
ATOM 817 O O . GLU A 1 104 ? 28.909 81.691 0.197 1.00 40.26 339 GLU A O 1
ATOM 823 N N . ASN A 1 105 ? 28.138 83.810 0.474 1.00 34.11 340 ASN A N 1
ATOM 824 C CA . ASN A 1 105 ? 27.906 84.226 -0.944 1.00 33.46 340 ASN A CA 1
ATOM 825 C C . ASN A 1 105 ? 26.923 83.286 -1.670 1.00 28.03 340 ASN A C 1
ATOM 826 O O . ASN A 1 105 ? 26.872 83.319 -2.907 1.00 29.73 340 ASN A O 1
ATOM 831 N N . GLY A 1 106 ? 26.128 82.497 -0.956 1.00 26.06 341 GLY A N 1
ATOM 832 C CA . GLY A 1 106 ? 24.981 81.793 -1.556 1.00 25.92 341 GLY A CA 1
ATOM 833 C C . GLY A 1 106 ? 23.910 82.810 -1.919 1.00 24.66 341 GLY A C 1
ATOM 834 O O . GLY A 1 106 ? 23.823 83.828 -1.183 1.00 23.56 341 GLY A O 1
ATOM 835 N N . THR A 1 107 ? 23.198 82.594 -3.031 1.00 23.55 342 THR A N 1
ATOM 836 C CA . THR A 1 107 ? 22.078 83.449 -3.507 1.00 23.28 342 THR A CA 1
ATOM 837 C C . THR A 1 107 ? 20.832 82.590 -3.734 1.00 24.68 342 THR A C 1
ATOM 838 O O . THR A 1 107 ? 20.941 81.354 -3.940 1.00 24.82 342 THR A O 1
ATOM 842 N N . ALA A 1 108 ? 19.662 83.221 -3.664 1.00 21.42 343 ALA A N 1
ATOM 843 C CA . ALA A 1 108 ? 18.363 82.615 -4.005 1.00 20.31 343 ALA A CA 1
ATOM 844 C C . ALA A 1 108 ? 17.387 83.746 -4.336 1.00 20.98 343 ALA A C 1
ATOM 845 O O . ALA A 1 108 ? 17.688 84.934 -4.050 1.00 18.06 343 ALA A O 1
ATOM 847 N N . TYR A 1 109 ? 16.280 83.414 -4.972 1.00 20.09 344 TYR A N 1
ATOM 848 C CA . TYR A 1 109 ? 15.285 84.442 -5.342 1.00 21.02 344 TYR A CA 1
ATOM 849 C C . TYR A 1 109 ? 13.894 83.846 -5.177 1.00 20.88 344 TYR A C 1
ATOM 850 O O . TYR A 1 109 ? 13.715 82.610 -5.213 1.00 19.84 344 TYR A O 1
ATOM 859 N N . ALA A 1 110 ? 12.917 84.726 -4.984 1.00 18.55 345 ALA A N 1
ATOM 860 C CA . ALA A 1 110 ? 11.490 84.373 -4.959 1.00 19.04 345 ALA A CA 1
ATOM 861 C C . ALA A 1 110 ? 10.788 85.341 -5.896 1.00 21.37 345 ALA A C 1
ATOM 862 O O . ALA A 1 110 ? 11.060 86.559 -5.805 1.00 20.68 345 ALA A O 1
ATOM 864 N N . ARG A 1 111 ? 10.000 84.790 -6.815 1.00 22.36 346 ARG A N 1
ATOM 865 C CA . ARG A 1 111 ? 9.177 85.556 -7.775 1.00 23.91 346 ARG A CA 1
ATOM 866 C C . ARG A 1 111 ? 7.712 85.316 -7.422 1.00 23.84 346 ARG A C 1
ATOM 867 O O . ARG A 1 111 ? 7.341 84.162 -7.163 1.00 22.91 346 ARG A O 1
ATOM 875 N N . TYR A 1 112 ? 6.929 86.389 -7.405 1.00 21.76 347 TYR A N 1
ATOM 876 C CA . TYR A 1 112 ? 5.475 86.373 -7.148 1.00 20.78 347 TYR A CA 1
ATOM 877 C C . TYR A 1 112 ? 4.794 87.034 -8.343 1.00 23.30 347 TYR A C 1
ATOM 878 O O . TYR A 1 112 ? 5.112 88.212 -8.672 1.00 22.54 347 TYR A O 1
ATOM 887 N N . GLY A 1 113 ? 3.930 86.270 -9.020 1.00 23.99 348 GLY A N 1
ATOM 888 C CA . GLY A 1 113 ? 3.254 86.685 -10.261 1.00 23.65 348 GLY A CA 1
ATOM 889 C C . GLY A 1 113 ? 2.302 87.852 -10.030 1.00 23.07 348 GLY A C 1
ATOM 890 O O . GLY A 1 113 ? 2.068 88.595 -11.001 1.00 24.22 348 GLY A O 1
ATOM 891 N N . SER A 1 114 ? 1.809 88.057 -8.802 1.00 23.80 349 SER A N 1
ATOM 892 C CA . SER A 1 114 ? 1.023 89.270 -8.439 1.00 24.01 349 SER A CA 1
ATOM 893 C C . SER A 1 114 ? 1.434 89.832 -7.073 1.00 22.30 349 SER A C 1
ATOM 894 O O . SER A 1 114 ? 1.685 89.083 -6.128 1.00 21.50 349 SER A O 1
ATOM 897 N N . PHE A 1 115 ? 1.501 91.157 -7.003 1.00 20.60 350 PHE A N 1
ATOM 898 C CA . PHE A 1 115 ? 1.957 91.909 -5.816 1.00 18.30 350 PHE A CA 1
ATOM 899 C C . PHE A 1 115 ? 1.311 93.289 -5.830 1.00 17.48 350 PHE A C 1
ATOM 900 O O . PHE A 1 115 ? 1.379 93.963 -6.863 1.00 18.26 350 PHE A O 1
ATOM 908 N N . GLY A 1 116 ? 0.719 93.680 -4.710 1.00 17.77 351 GLY A N 1
ATOM 909 C CA . GLY A 1 116 ? 0.293 95.069 -4.481 1.00 18.59 351 GLY A CA 1
ATOM 910 C C . GLY A 1 116 ? 0.139 95.415 -3.019 1.00 18.41 351 GLY A C 1
ATOM 911 O O . GLY A 1 116 ? 0.088 94.522 -2.166 1.00 19.04 351 GLY A O 1
ATOM 912 N N . VAL A 1 117 ? 0.006 96.706 -2.750 1.00 17.31 352 VAL A N 1
ATOM 913 C CA . VAL A 1 117 ? -0.128 97.255 -1.383 1.00 18.98 352 VAL A CA 1
ATOM 914 C C . VAL A 1 117 ? -1.313 98.227 -1.427 1.00 19.43 352 VAL A C 1
ATOM 915 O O . VAL A 1 117 ? -1.290 99.152 -2.259 1.00 19.29 352 VAL A O 1
ATOM 919 N N . GLY A 1 118 ? -2.328 97.969 -0.604 1.00 20.30 353 GLY A N 1
ATOM 920 C CA . GLY A 1 118 ? -3.519 98.827 -0.464 1.00 20.97 353 GLY A CA 1
ATOM 921 C C . GLY A 1 118 ? -4.319 98.935 -1.760 1.00 20.55 353 GLY A C 1
ATOM 922 O O . GLY A 1 118 ? -4.865 100.008 -2.007 1.00 19.90 353 GLY A O 1
ATOM 923 N N . LEU A 1 119 ? -4.423 97.858 -2.549 1.00 21.72 354 LEU A N 1
ATOM 924 C CA . LEU A 1 119 ? -4.873 97.921 -3.970 1.00 23.34 354 LEU A CA 1
ATOM 925 C C . LEU A 1 119 ? -6.265 98.573 -4.119 1.00 25.96 354 LEU A C 1
ATOM 926 O O . LEU A 1 119 ? -6.483 99.289 -5.137 1.00 28.55 354 LEU A O 1
ATOM 931 N N . PHE A 1 120 ? -7.193 98.297 -3.220 1.00 23.09 355 PHE A N 1
ATOM 932 C CA . PHE A 1 120 ? -8.597 98.787 -3.324 1.00 23.28 355 PHE A CA 1
ATOM 933 C C . PHE A 1 120 ? -8.968 99.669 -2.127 1.00 20.50 355 PHE A C 1
ATOM 934 O O . PHE A 1 120 ? -10.141 100.014 -1.960 1.00 20.25 355 PHE A O 1
ATOM 942 N N . SER A 1 121 ? -7.992 100.044 -1.312 1.00 18.17 356 SER A N 1
ATOM 943 C CA . SER A 1 121 ? -8.183 100.852 -0.081 1.00 19.30 356 SER A CA 1
ATOM 944 C C . SER A 1 121 ? -8.528 102.294 -0.472 1.00 19.41 356 SER A C 1
ATOM 945 O O . SER A 1 121 ? -7.738 102.911 -1.198 1.00 19.77 356 SER A O 1
ATOM 948 N N . VAL A 1 122 ? -9.631 102.845 0.021 1.00 18.18 357 VAL A N 1
ATOM 949 C CA . VAL A 1 122 ? -9.968 104.278 -0.226 1.00 17.97 357 VAL A CA 1
ATOM 950 C C . VAL A 1 122 ? -8.883 105.165 0.388 1.00 19.13 357 VAL A C 1
ATOM 951 O O . VAL A 1 122 ? -8.424 106.071 -0.290 1.00 22.75 357 VAL A O 1
ATOM 955 N N . ASP A 1 123 ? -8.477 104.881 1.621 1.00 21.29 358 ASP A N 1
ATOM 956 C CA . ASP A 1 123 ? -7.341 105.543 2.303 1.00 22.51 358 ASP A CA 1
ATOM 957 C C . ASP A 1 123 ? -6.341 104.441 2.628 1.00 20.82 358 ASP A C 1
ATOM 958 O O . ASP A 1 123 ? -6.454 103.784 3.652 1.00 19.42 358 ASP A O 1
ATOM 963 N N . PRO A 1 124 ? -5.379 104.153 1.732 1.00 20.33 359 PRO A N 1
ATOM 964 C CA . PRO A 1 124 ? -4.433 103.055 1.973 1.00 20.71 359 PRO A CA 1
ATOM 965 C C . PRO A 1 124 ? -3.668 103.205 3.294 1.00 19.62 359 PRO A C 1
ATOM 966 O O . PRO A 1 124 ? -3.321 102.191 3.904 1.00 19.08 359 PRO A O 1
ATOM 970 N N . GLU A 1 125 ? -3.393 104.437 3.727 1.00 18.38 360 GLU A N 1
ATOM 971 C CA . GLU A 1 125 ? -2.692 104.629 5.017 1.00 19.99 360 GLU A CA 1
ATOM 972 C C . GLU A 1 125 ? -3.601 104.174 6.173 1.00 20.84 360 GLU A C 1
ATOM 973 O O . GLU A 1 125 ? -3.121 103.387 7.011 1.00 19.68 360 GLU A O 1
ATOM 979 N N . GLU A 1 126 ? -4.854 104.648 6.241 1.00 23.19 361 GLU A N 1
ATOM 980 C CA . GLU A 1 126 ? -5.786 104.284 7.347 1.00 24.30 361 GLU A CA 1
ATOM 981 C C . GLU A 1 126 ? -6.010 102.771 7.318 1.00 23.32 361 GLU A C 1
ATOM 982 O O . GLU A 1 126 ? -6.016 102.159 8.411 1.00 24.30 361 GLU A O 1
ATOM 988 N N . ASP A 1 127 ? -6.099 102.186 6.122 1.00 22.52 362 ASP A N 1
ATOM 989 C CA . ASP A 1 127 ? -6.396 100.741 5.906 1.00 21.43 362 ASP A CA 1
ATOM 990 C C . ASP A 1 127 ? -5.146 99.883 6.169 1.00 20.21 362 ASP A C 1
ATOM 991 O O . ASP A 1 127 ? -5.259 98.660 6.068 1.00 19.89 362 ASP A O 1
ATOM 996 N N . GLY A 1 128 ? -3.977 100.492 6.396 1.00 20.13 363 GLY A N 1
ATOM 997 C CA . GLY A 1 128 ? -2.746 99.772 6.792 1.00 19.36 363 GLY A CA 1
ATOM 998 C C . GLY A 1 128 ? -2.045 99.107 5.619 1.00 18.77 363 GLY A C 1
ATOM 999 O O . GLY A 1 128 ? -1.340 98.083 5.844 1.00 19.89 363 GLY A O 1
ATOM 1000 N N . TYR A 1 129 ? -2.161 99.677 4.414 1.00 18.27 364 TYR A N 1
ATOM 1001 C CA . TYR A 1 129 ? -1.399 99.257 3.207 1.00 17.36 364 TYR A CA 1
ATOM 1002 C C . TYR A 1 129 ? -1.392 97.735 3.083 1.00 17.62 364 TYR A C 1
ATOM 1003 O O . TYR A 1 129 ? -0.333 97.102 3.008 1.00 18.65 364 TYR A O 1
ATOM 1012 N N . PRO A 1 130 ? -2.566 97.077 3.090 1.00 17.32 365 PRO A N 1
ATOM 1013 C CA . PRO A 1 130 ? -2.626 95.620 3.077 1.00 18.00 365 PRO A CA 1
ATOM 1014 C C . PRO A 1 130 ? -2.000 94.968 1.839 1.00 19.25 365 PRO A C 1
ATOM 1015 O O . PRO A 1 130 ? -2.073 95.497 0.747 1.00 18.43 365 PRO A O 1
ATOM 1019 N N . LEU A 1 131 ? -1.398 93.805 2.063 1.00 19.20 366 LEU A N 1
ATOM 1020 C CA . LEU A 1 131 ? -0.609 93.072 1.059 1.00 18.98 366 LEU A CA 1
ATOM 1021 C C . LEU A 1 131 ? -1.518 92.212 0.185 1.00 19.38 366 LEU A C 1
ATOM 1022 O O . LEU A 1 131 ? -2.330 91.480 0.748 1.00 19.99 366 LEU A O 1
ATOM 1027 N N . THR A 1 132 ? -1.352 92.319 -1.127 1.00 19.51 367 THR A N 1
ATOM 1028 C CA . THR A 1 132 ? -1.795 91.341 -2.150 1.00 22.33 367 THR A CA 1
ATOM 1029 C C . THR A 1 132 ? -0.548 90.631 -2.661 1.00 21.98 367 THR A C 1
ATOM 1030 O O . THR A 1 132 ? 0.337 91.331 -3.178 1.00 19.57 367 THR A O 1
ATOM 1034 N N . VAL A 1 133 ? -0.487 89.304 -2.557 1.00 20.89 368 VAL A N 1
ATOM 1035 C CA . VAL A 1 133 ? 0.642 88.541 -3.150 1.00 21.86 368 VAL A CA 1
ATOM 1036 C C . VAL A 1 133 ? 0.166 87.120 -3.480 1.00 23.44 368 VAL A C 1
ATOM 1037 O O . VAL A 1 133 ? -0.601 86.538 -2.682 1.00 24.99 368 VAL A O 1
ATOM 1041 N N . ALA A 1 134 ? 0.596 86.602 -4.625 1.00 25.12 369 ALA A N 1
ATOM 1042 C CA . ALA A 1 134 ? 0.206 85.265 -5.137 1.00 25.34 369 ALA A CA 1
ATOM 1043 C C . ALA A 1 134 ? 1.216 84.766 -6.162 1.00 23.70 369 ALA A C 1
ATOM 1044 O O . ALA A 1 134 ? 2.009 85.575 -6.666 1.00 21.43 369 ALA A O 1
ATOM 1046 N N . ASP A 1 135 ? 1.193 83.455 -6.439 1.00 25.36 370 ASP A N 1
ATOM 1047 C CA . ASP A 1 135 ? 1.870 82.826 -7.600 1.00 25.11 370 ASP A CA 1
ATOM 1048 C C . ASP A 1 135 ? 3.387 82.823 -7.386 1.00 24.36 370 ASP A C 1
ATOM 1049 O O . ASP A 1 135 ? 4.128 83.465 -8.169 1.00 23.74 370 ASP A O 1
ATOM 1054 N N . TYR A 1 136 ? 3.842 82.045 -6.405 1.00 24.35 371 TYR A N 1
ATOM 1055 C CA . TYR A 1 136 ? 5.279 81.868 -6.083 1.00 24.11 371 TYR A CA 1
ATOM 1056 C C . TYR A 1 136 ? 5.996 80.996 -7.131 1.00 24.53 371 TYR A C 1
ATOM 1057 O O . TYR A 1 136 ? 5.461 79.966 -7.579 1.00 24.19 371 TYR A O 1
ATOM 1066 N N . SER A 1 137 ? 7.232 81.360 -7.451 1.00 25.33 372 SER A N 1
ATOM 1067 C CA . SER A 1 137 ? 8.231 80.496 -8.129 1.00 26.40 372 SER A CA 1
ATOM 1068 C C . SER A 1 137 ? 9.627 80.966 -7.728 1.00 27.04 372 SER A C 1
ATOM 1069 O O . SER A 1 137 ? 9.765 82.136 -7.336 1.00 23.49 372 SER A O 1
ATOM 1072 N N . GLY A 1 138 ? 10.623 80.078 -7.805 1.00 25.80 373 GLY A N 1
ATOM 1073 C CA . GLY A 1 138 ? 12.037 80.440 -7.644 1.00 25.37 373 GLY A CA 1
ATOM 1074 C C . GLY A 1 138 ? 12.768 79.452 -6.764 1.00 26.39 373 GLY A C 1
ATOM 1075 O O . GLY A 1 138 ? 12.302 78.283 -6.665 1.00 25.88 373 GLY A O 1
ATOM 1076 N N . THR A 1 139 ? 13.878 79.895 -6.164 1.00 26.29 374 THR A N 1
ATOM 1077 C CA . THR A 1 139 ? 14.879 79.031 -5.484 1.00 24.81 374 THR A CA 1
ATOM 1078 C C . THR A 1 139 ? 14.923 79.273 -3.970 1.00 25.55 374 THR A C 1
ATOM 1079 O O . THR A 1 139 ? 15.478 78.408 -3.258 1.00 23.23 374 THR A O 1
ATOM 1083 N N . ALA A 1 140 ? 14.398 80.401 -3.481 1.00 21.86 375 ALA A N 1
ATOM 1084 C CA . ALA A 1 140 ? 14.478 80.785 -2.054 1.00 21.52 375 ALA A CA 1
ATOM 1085 C C . ALA A 1 140 ? 13.366 80.095 -1.260 1.00 20.72 375 ALA A C 1
ATOM 1086 O O . ALA A 1 140 ? 13.416 80.089 -0.007 1.00 21.82 375 ALA A O 1
ATOM 1088 N N . GLY A 1 141 ? 12.395 79.517 -1.963 1.00 21.14 376 GLY A N 1
ATOM 1089 C CA . GLY A 1 141 ? 11.148 79.020 -1.356 1.00 20.86 376 GLY A CA 1
ATOM 1090 C C . GLY A 1 141 ? 10.202 80.171 -1.050 1.00 22.57 376 GLY A C 1
ATOM 1091 O O . GLY A 1 141 ? 10.639 81.353 -1.059 1.00 21.12 376 GLY A O 1
ATOM 1092 N N . ASP A 1 142 ? 8.946 79.853 -0.780 1.00 22.54 377 ASP A N 1
ATOM 1093 C CA . ASP A 1 142 ? 7.915 80.873 -0.493 1.00 23.06 377 ASP A CA 1
ATOM 1094 C C . ASP A 1 142 ? 7.946 81.201 0.993 1.00 21.67 377 ASP A C 1
ATOM 1095 O O . ASP A 1 142 ? 7.699 80.292 1.780 1.00 21.68 377 ASP A O 1
ATOM 1100 N N . SER A 1 143 ? 8.224 82.458 1.359 1.00 20.38 378 SER A N 1
ATOM 1101 C CA . SER A 1 143 ? 8.055 82.956 2.744 1.00 20.69 378 SER A CA 1
ATOM 1102 C C . SER A 1 143 ? 7.122 84.179 2.771 1.00 20.98 378 SER A C 1
ATOM 1103 O O . SER A 1 143 ? 7.106 84.868 3.811 1.00 21.30 378 SER A O 1
ATOM 1106 N N . LEU A 1 144 ? 6.299 84.396 1.743 1.00 20.69 379 LEU A N 1
ATOM 1107 C CA . LEU A 1 144 ? 5.408 85.591 1.713 1.00 21.28 379 LEU A CA 1
ATOM 1108 C C . LEU A 1 144 ? 3.918 85.244 1.576 1.00 21.84 379 LEU A C 1
ATOM 1109 O O . LEU A 1 144 ? 3.086 86.067 1.998 1.00 20.67 379 LEU A O 1
ATOM 1114 N N . LEU A 1 145 ? 3.544 84.098 1.025 1.00 21.77 380 LEU A N 1
ATOM 1115 C CA . LEU A 1 145 ? 2.111 83.843 0.711 1.00 24.78 380 LEU A CA 1
ATOM 1116 C C . LEU A 1 145 ? 1.263 83.899 1.983 1.00 25.51 380 LEU A C 1
ATOM 1117 O O . LEU A 1 145 ? 0.123 84.371 1.890 1.00 26.98 380 LEU A O 1
ATOM 1122 N N . LYS A 1 146 ? 1.785 83.480 3.136 1.00 24.48 381 LYS A N 1
ATOM 1123 C CA . LYS A 1 146 ? 0.992 83.444 4.392 1.00 28.05 381 LYS A CA 1
ATOM 1124 C C . LYS A 1 146 ? 0.711 84.865 4.883 1.00 25.82 381 LYS A C 1
ATOM 1125 O O . LYS A 1 146 ? -0.214 85.038 5.707 1.00 25.87 381 LYS A O 1
ATOM 1131 N N . HIS A 1 147 ? 1.469 85.846 4.387 1.00 23.90 382 HIS A N 1
ATOM 1132 C CA . HIS A 1 147 ? 1.301 87.276 4.739 1.00 21.33 382 HIS A CA 1
ATOM 1133 C C . HIS A 1 147 ? 0.223 87.926 3.863 1.00 21.51 382 HIS A C 1
ATOM 1134 O O . HIS A 1 147 ? -0.168 89.059 4.190 1.00 20.55 382 HIS A O 1
ATOM 1141 N N . SER A 1 148 ? -0.213 87.289 2.775 1.00 23.29 383 SER A N 1
ATOM 1142 C CA . SER A 1 148 ? -1.255 87.861 1.881 1.00 24.65 383 SER A CA 1
ATOM 1143 C C . SER A 1 148 ? -2.487 88.224 2.714 1.00 22.57 383 SER A C 1
ATOM 1144 O O . SER A 1 148 ? -2.932 87.391 3.492 1.00 23.60 383 SER A O 1
ATOM 1147 N N . GLY A 1 149 ? -2.998 89.443 2.544 1.00 22.05 384 GLY A N 1
ATOM 1148 C CA . GLY A 1 149 ? -4.214 89.964 3.193 1.00 19.49 384 GLY A CA 1
ATOM 1149 C C . GLY A 1 149 ? -3.900 90.702 4.475 1.00 20.79 384 GLY A C 1
ATOM 1150 O O . GLY A 1 149 ? -4.822 91.283 5.053 1.00 20.83 384 GLY A O 1
ATOM 1151 N N . MET A 1 150 ? -2.655 90.668 4.959 1.00 20.11 385 MET A N 1
ATOM 1152 C CA . MET A 1 150 ? -2.313 91.300 6.255 1.00 20.90 385 MET A CA 1
ATOM 1153 C C . MET A 1 150 ? -1.998 92.780 5.999 1.00 19.81 385 MET A C 1
ATOM 1154 O O . MET A 1 150 ? -1.436 93.110 4.941 1.00 19.17 385 MET A O 1
ATOM 1159 N N . ARG A 1 151 ? -2.339 93.615 6.966 1.00 19.82 386 ARG A N 1
ATOM 1160 C CA . ARG A 1 151 ? -1.963 95.045 7.007 1.00 20.31 386 ARG A CA 1
ATOM 1161 C C . ARG A 1 151 ? -0.498 95.145 7.424 1.00 18.66 386 ARG A C 1
ATOM 1162 O O . ARG A 1 151 ? 0.077 94.163 7.933 1.00 18.85 386 ARG A O 1
ATOM 1170 N N . PHE A 1 152 ? 0.105 96.291 7.156 1.00 18.40 387 PHE A N 1
ATOM 1171 C CA . PHE A 1 152 ? 1.493 96.573 7.554 1.00 17.07 387 PHE A CA 1
ATOM 1172 C C . PHE A 1 152 ? 1.474 97.026 9.011 1.00 18.08 387 PHE A C 1
ATOM 1173 O O . PHE A 1 152 ? 0.661 97.892 9.347 1.00 16.81 387 PHE A O 1
ATOM 1181 N N . THR A 1 153 ? 2.349 96.449 9.832 1.00 16.71 388 THR A N 1
ATOM 1182 C CA . THR A 1 153 ? 2.470 96.715 11.284 1.00 17.97 388 THR A CA 1
ATOM 1183 C C . THR A 1 153 ? 3.886 97.222 11.585 1.00 18.95 388 THR A C 1
ATOM 1184 O O . THR A 1 153 ? 4.857 96.600 11.122 1.00 16.67 388 THR A O 1
ATOM 1188 N N . THR A 1 154 ? 3.982 98.296 12.368 1.00 18.42 389 THR A N 1
ATOM 1189 C CA . THR A 1 154 ? 5.227 98.885 12.904 1.00 18.33 389 THR A CA 1
ATOM 1190 C C . THR A 1 154 ? 5.178 98.891 14.435 1.00 19.47 389 THR A C 1
ATOM 1191 O O . THR A 1 154 ? 4.085 98.675 15.008 1.00 20.61 389 THR A O 1
ATOM 1195 N N . LYS A 1 155 ? 6.310 99.174 15.065 1.00 20.58 390 LYS A N 1
ATOM 1196 C CA . LYS A 1 155 ? 6.436 99.191 16.549 1.00 21.47 390 LYS A CA 1
ATOM 1197 C C . LYS A 1 155 ? 5.404 100.133 17.187 1.00 22.01 390 LYS A C 1
ATOM 1198 O O . LYS A 1 155 ? 5.053 99.904 18.366 1.00 21.84 390 LYS A O 1
ATOM 1204 N N . ASP A 1 156 ? 4.921 101.142 16.462 1.00 23.13 391 ASP A N 1
ATOM 1205 C CA . ASP A 1 156 ? 4.021 102.193 17.014 1.00 23.40 391 ASP A CA 1
ATOM 1206 C C . ASP A 1 156 ? 2.637 102.128 16.369 1.00 23.65 391 ASP A C 1
ATOM 1207 O O . ASP A 1 156 ? 1.879 103.091 16.569 1.00 23.46 391 ASP A O 1
ATOM 1212 N N . ARG A 1 157 ? 2.308 101.067 15.624 1.00 22.91 392 ARG A N 1
ATOM 1213 C CA . ARG A 1 157 ? 0.971 100.929 14.982 1.00 25.57 392 ARG A CA 1
ATOM 1214 C C . ARG A 1 157 ? 0.676 99.466 14.664 1.00 24.63 392 ARG A C 1
ATOM 1215 O O . ARG A 1 157 ? 1.118 98.945 13.592 1.00 23.88 392 ARG A O 1
ATOM 1223 N N . ASP A 1 158 ? -0.109 98.844 15.530 1.00 24.94 393 ASP A N 1
ATOM 1224 C CA . ASP A 1 158 ? -0.334 97.378 15.548 1.00 25.64 393 ASP A CA 1
ATOM 1225 C C . ASP A 1 158 ? -1.617 97.042 14.784 1.00 27.47 393 ASP A C 1
ATOM 1226 O O . ASP A 1 158 ? -2.684 97.410 15.286 1.00 26.95 393 ASP A O 1
ATOM 1231 N N . SER A 1 159 ? -1.518 96.296 13.674 1.00 26.80 394 SER A N 1
ATOM 1232 C CA . SER A 1 159 ? -2.667 95.796 12.874 1.00 25.86 394 SER A CA 1
ATOM 1233 C C . SER A 1 159 ? -2.534 94.289 12.617 1.00 26.03 394 SER A C 1
ATOM 1234 O O . SER A 1 159 ? -3.159 93.800 11.668 1.00 28.16 394 SER A O 1
ATOM 1237 N N . ASP A 1 160 ? -1.738 93.581 13.418 1.00 25.37 395 ASP A N 1
ATOM 1238 C CA . ASP A 1 160 ? -1.407 92.157 13.172 1.00 28.07 395 ASP A CA 1
ATOM 1239 C C . ASP A 1 160 ? -2.467 91.279 13.856 1.00 30.08 395 ASP A C 1
ATOM 1240 O O . ASP A 1 160 ? -3.442 91.843 14.420 1.00 28.79 395 ASP A O 1
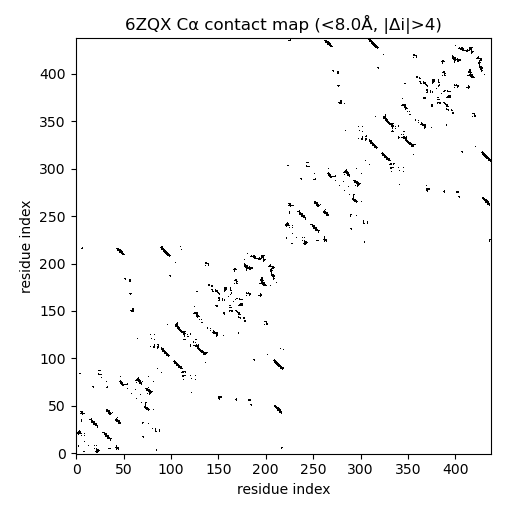ATOM 1245 N N . HIS A 1 161 ? -2.302 89.953 13.780 1.00 31.67 396 HIS A N 1
ATOM 1246 C CA . HIS A 1 161 ? -3.222 88.948 14.383 1.00 32.39 396 HIS A CA 1
ATOM 1247 C C . HIS A 1 161 ? -2.601 88.355 15.654 1.00 33.06 396 HIS A C 1
ATOM 1248 O O . HIS A 1 161 ? -2.932 87.206 16.013 1.00 31.48 396 HIS A O 1
ATOM 1255 N N . SER A 1 162 ? -1.766 89.125 16.341 1.00 30.97 397 SER A N 1
ATOM 1256 C CA . SER A 1 162 ? -1.057 88.666 17.560 1.00 34.59 397 SER A CA 1
ATOM 1257 C C . SER A 1 162 ? -1.557 89.479 18.752 1.00 34.91 397 SER A C 1
ATOM 1258 O O . SER A 1 162 ? -1.887 90.653 18.541 1.00 34.74 397 SER A O 1
ATOM 1261 N N . GLU A 1 163 ? -1.582 88.873 19.944 1.00 37.24 398 GLU A N 1
ATOM 1262 C CA . GLU A 1 163 ? -1.957 89.522 21.229 1.00 41.43 398 GLU A CA 1
ATOM 1263 C C . GLU A 1 163 ? -0.935 90.614 21.555 1.00 40.99 398 GLU A C 1
ATOM 1264 O O . GLU A 1 163 ? -1.314 91.597 22.218 1.00 38.31 398 GLU A O 1
ATOM 1270 N N . ASN A 1 164 ? 0.307 90.467 21.083 1.00 41.19 399 ASN A N 1
ATOM 1271 C CA . ASN A 1 164 ? 1.333 91.537 21.206 1.00 40.74 399 ASN A CA 1
ATOM 1272 C C . ASN A 1 164 ? 1.614 92.144 19.822 1.00 34.41 399 ASN A C 1
ATOM 1273 O O . ASN A 1 164 ? 0.876 91.855 18.835 1.00 28.67 399 ASN A O 1
ATOM 1278 N N . ASN A 1 165 ? 2.593 93.041 19.776 1.00 27.18 400 ASN A N 1
ATOM 1279 C CA . ASN A 1 165 ? 2.983 93.767 18.546 1.00 25.55 400 ASN A CA 1
ATOM 1280 C C . ASN A 1 165 ? 4.136 92.991 17.892 1.00 24.52 400 ASN A C 1
ATOM 1281 O O . ASN A 1 165 ? 5.265 93.024 18.429 1.00 23.28 400 ASN A O 1
ATOM 1286 N N . CYS A 1 166 ? 3.856 92.350 16.760 1.00 24.51 401 CYS A N 1
ATOM 1287 C CA . CYS A 1 166 ? 4.810 91.502 16.005 1.00 24.68 401 CYS A CA 1
ATOM 1288 C C . CYS A 1 166 ? 6.052 92.327 15.632 1.00 25.35 401 CYS A C 1
ATOM 1289 O O . CYS A 1 166 ? 7.175 91.761 15.672 1.00 24.55 401 CYS A O 1
ATOM 1292 N N . ALA A 1 167 ? 5.876 93.601 15.261 1.00 22.73 402 ALA A N 1
ATOM 1293 C CA . ALA A 1 167 ? 6.983 94.498 14.840 1.00 22.34 402 ALA A CA 1
ATOM 1294 C C . ALA A 1 167 ? 7.938 94.744 16.018 1.00 23.34 402 ALA A C 1
ATOM 1295 O O . ALA A 1 167 ? 9.174 94.670 15.823 1.00 20.56 402 ALA A O 1
ATOM 1297 N N . ALA A 1 168 ? 7.398 95.047 17.200 1.00 23.48 403 ALA A N 1
ATOM 1298 C CA . ALA A 1 168 ? 8.174 95.208 18.445 1.00 23.35 403 ALA A CA 1
ATOM 1299 C C . ALA A 1 168 ? 8.903 93.894 18.737 1.00 23.74 403 ALA A C 1
ATOM 1300 O O . ALA A 1 168 ? 10.139 93.896 18.860 1.00 25.36 403 ALA A O 1
ATOM 1302 N N . PHE A 1 169 ? 8.170 92.789 18.757 1.00 24.31 404 PHE A N 1
ATOM 1303 C CA . PHE A 1 169 ? 8.699 91.476 19.193 1.00 26.62 404 PHE A CA 1
ATOM 1304 C C . PHE A 1 169 ? 9.810 91.028 18.232 1.00 24.49 404 PHE A C 1
ATOM 1305 O O . PHE A 1 169 ? 10.833 90.537 18.715 1.00 24.35 404 PHE A O 1
ATOM 1313 N N . TYR A 1 170 ? 9.635 91.189 16.914 1.00 22.30 405 TYR A N 1
ATOM 1314 C CA . TYR A 1 170 ? 10.615 90.674 15.917 1.00 21.76 405 TYR A CA 1
ATOM 1315 C C . TYR A 1 170 ? 11.443 91.819 15.319 1.00 21.05 405 TYR A C 1
ATOM 1316 O O . TYR A 1 170 ? 12.092 91.582 14.276 1.00 18.21 405 TYR A O 1
ATOM 1325 N N . ARG A 1 171 ? 11.429 92.988 15.974 1.00 19.97 406 ARG A N 1
ATOM 1326 C CA . ARG A 1 171 ? 12.325 94.148 15.708 1.00 20.94 406 ARG A CA 1
ATOM 1327 C C . ARG A 1 171 ? 12.371 94.456 14.202 1.00 19.50 406 ARG A C 1
ATOM 1328 O O . ARG A 1 171 ? 13.481 94.574 13.615 1.00 19.03 406 ARG A O 1
ATOM 1336 N N . GLY A 1 172 ? 11.198 94.624 13.609 1.00 17.36 407 GLY A N 1
ATOM 1337 C CA . GLY A 1 172 ? 11.048 94.920 12.176 1.00 17.27 407 GLY A CA 1
ATOM 1338 C C . GLY A 1 172 ? 9.776 95.704 11.904 1.00 17.07 407 GLY A C 1
ATOM 1339 O O . GLY A 1 172 ? 9.284 96.395 12.809 1.00 16.42 407 GLY A O 1
ATOM 1340 N N . ALA A 1 173 ? 9.297 95.590 10.670 1.00 16.22 408 ALA A N 1
ATOM 1341 C CA . ALA A 1 173 ? 8.084 96.231 10.132 1.00 15.61 408 ALA A CA 1
ATOM 1342 C C . ALA A 1 173 ? 7.685 95.397 8.922 1.00 15.43 408 ALA A C 1
ATOM 1343 O O . ALA A 1 173 ? 8.536 95.159 8.052 1.00 15.72 408 ALA A O 1
ATOM 1345 N N . TRP A 1 174 ? 6.464 94.898 8.900 1.00 15.13 409 TRP A N 1
ATOM 1346 C CA . TRP A 1 174 ? 6.064 93.888 7.900 1.00 16.00 409 TRP A CA 1
ATOM 1347 C C . TRP A 1 174 ? 4.553 93.750 7.921 1.00 15.63 409 TRP A C 1
ATOM 1348 O O . TRP A 1 174 ? 3.920 94.323 8.838 1.00 16.09 409 TRP A O 1
ATOM 1359 N N . TRP A 1 175 ? 4.047 92.957 6.978 1.00 16.85 410 TRP A N 1
ATOM 1360 C CA . TRP A 1 175 ? 2.625 92.565 6.892 1.00 16.85 410 TRP A CA 1
ATOM 1361 C C . TRP A 1 175 ? 2.416 91.357 7.802 1.00 18.02 410 TRP A C 1
ATOM 1362 O O . TRP A 1 175 ? 2.023 90.294 7.302 1.00 18.33 410 TRP A O 1
ATOM 1373 N N . TYR A 1 176 ? 2.657 91.554 9.097 1.00 18.66 411 TYR A N 1
ATOM 1374 C CA . TYR A 1 176 ? 2.711 90.478 10.121 1.00 19.94 411 TYR A CA 1
ATOM 1375 C C . TYR A 1 176 ? 1.319 89.853 10.301 1.00 21.96 411 TYR A C 1
ATOM 1376 O O . TYR A 1 176 ? 0.298 90.569 10.305 1.00 20.03 411 TYR A O 1
ATOM 1385 N N . ARG A 1 177 ? 1.287 88.531 10.436 1.00 22.95 412 ARG A N 1
ATOM 1386 C CA . ARG A 1 177 ? 0.091 87.772 10.890 1.00 24.11 412 ARG A CA 1
ATOM 1387 C C . ARG A 1 177 ? 0.314 87.437 12.369 1.00 24.89 412 ARG A C 1
ATOM 1388 O O . ARG A 1 177 ? -0.021 88.282 13.230 1.00 25.43 412 ARG A O 1
ATOM 1396 N N . ASN A 1 178 ? 0.911 86.283 12.672 1.00 26.33 413 ASN A N 1
ATOM 1397 C CA . ASN A 1 178 ? 1.103 85.845 14.078 1.00 27.52 413 ASN A CA 1
ATOM 1398 C C . ASN A 1 178 ? 2.273 84.873 14.175 1.00 27.58 413 ASN A C 1
ATOM 1399 O O . ASN A 1 178 ? 2.056 83.733 14.570 1.00 28.76 413 ASN A O 1
ATOM 1404 N N . CYS A 1 179 ? 3.492 85.289 13.791 1.00 24.90 414 CYS A N 1
ATOM 1405 C CA . CYS A 1 179 ? 3.810 86.632 13.326 1.00 25.85 414 CYS A CA 1
ATOM 1406 C C . CYS A 1 179 ? 4.341 86.616 11.890 1.00 24.60 414 CYS A C 1
ATOM 1407 O O . CYS A 1 179 ? 3.862 87.448 11.084 1.00 25.45 414 CYS A O 1
ATOM 1410 N N . HIS A 1 180 ? 5.326 85.774 11.555 1.00 21.84 415 HIS A N 1
ATOM 1411 C CA . HIS A 1 180 ? 5.923 85.829 10.197 1.00 20.30 415 HIS A CA 1
ATOM 1412 C C . HIS A 1 180 ? 6.593 84.531 9.747 1.00 20.45 415 HIS A C 1
ATOM 1413 O O . HIS A 1 180 ? 6.994 83.716 10.602 1.00 22.25 415 HIS A O 1
ATOM 1420 N N . THR A 1 181 ? 6.726 84.417 8.422 1.00 19.56 416 THR A N 1
ATOM 1421 C CA . THR A 1 181 ? 7.639 83.516 7.684 1.00 19.71 416 THR A CA 1
ATOM 1422 C C . THR A 1 181 ? 8.762 84.315 7.008 1.00 19.48 416 THR A C 1
ATOM 1423 O O . THR A 1 181 ? 9.780 83.689 6.639 1.00 20.96 416 THR A O 1
ATOM 1427 N N . SER A 1 182 ? 8.611 85.634 6.864 1.00 18.95 417 SER A N 1
ATOM 1428 C CA . SER A 1 182 ? 9.658 86.536 6.317 1.00 18.55 417 SER A CA 1
ATOM 1429 C C . SER A 1 182 ? 9.728 87.808 7.159 1.00 17.34 417 SER A C 1
ATOM 1430 O O . SER A 1 182 ? 8.673 88.236 7.692 1.00 17.11 417 SER A O 1
ATOM 1433 N N . ASN A 1 183 ? 10.920 88.406 7.253 1.00 16.43 418 ASN A N 1
ATOM 1434 C CA . ASN A 1 183 ? 11.162 89.595 8.114 1.00 16.16 418 ASN A CA 1
ATOM 1435 C C . ASN A 1 183 ? 12.292 90.430 7.511 1.00 15.46 418 ASN A C 1
ATOM 1436 O O . ASN A 1 183 ? 13.267 90.696 8.231 1.00 16.40 418 ASN A O 1
ATOM 1441 N N . LEU A 1 184 ? 12.192 90.820 6.229 1.00 14.88 419 LEU A N 1
ATOM 1442 C CA . LEU A 1 184 ? 13.350 91.408 5.508 1.00 14.20 419 LEU A CA 1
ATOM 1443 C C . LEU A 1 184 ? 13.666 92.822 6.009 1.00 14.42 419 LEU A C 1
ATOM 1444 O O . LEU A 1 184 ? 14.787 93.316 5.716 1.00 13.64 419 LEU A O 1
ATOM 1449 N N . ASN A 1 185 ? 12.783 93.431 6.803 1.00 14.05 420 ASN A N 1
ATOM 1450 C CA . ASN A 1 185 ? 13.061 94.747 7.442 1.00 14.05 420 ASN A CA 1
ATOM 1451 C C . ASN A 1 185 ? 13.527 94.549 8.892 1.00 14.97 420 ASN A C 1
ATOM 1452 O O . ASN A 1 185 ? 13.528 95.526 9.661 1.00 14.28 420 ASN A O 1
ATOM 1457 N N . GLY A 1 186 ? 13.934 93.332 9.247 1.00 15.71 421 GLY A N 1
ATOM 1458 C CA . GLY A 1 186 ? 14.412 92.998 10.607 1.00 17.14 421 GLY A CA 1
ATOM 1459 C C . GLY A 1 186 ? 15.807 93.535 10.889 1.00 16.80 421 GLY A C 1
ATOM 1460 O O . GLY A 1 186 ? 16.390 94.235 10.035 1.00 16.75 421 GLY A O 1
ATOM 1461 N N . GLN A 1 187 ? 16.333 93.258 12.085 1.00 17.85 422 GLN A N 1
ATOM 1462 C CA . GLN A 1 187 ? 17.661 93.775 12.506 1.00 18.67 422 GLN A CA 1
ATOM 1463 C C . GLN A 1 187 ? 18.750 93.133 11.643 1.00 17.17 422 GLN A C 1
ATOM 1464 O O . GLN A 1 187 ? 18.626 91.934 11.337 1.00 16.64 422 GLN A O 1
ATOM 1470 N N . TYR A 1 188 ? 19.781 93.901 11.278 1.00 17.16 423 TYR A N 1
ATOM 1471 C CA . TYR A 1 188 ? 20.947 93.399 10.517 1.00 17.13 423 TYR A CA 1
ATOM 1472 C C . TYR A 1 188 ? 21.893 92.679 11.493 1.00 17.36 423 TYR A C 1
ATOM 1473 O O . TYR A 1 188 ? 22.832 93.309 11.968 1.00 18.75 423 TYR A O 1
ATOM 1482 N N . LEU A 1 189 ? 21.601 91.416 11.821 1.00 18.03 424 LEU A N 1
ATOM 1483 C CA . LEU A 1 189 ? 22.283 90.660 12.900 1.00 19.86 424 LEU A CA 1
ATOM 1484 C C . LEU A 1 189 ? 23.478 89.873 12.341 1.00 21.39 424 LEU A C 1
ATOM 1485 O O . LEU A 1 189 ? 24.227 89.357 13.163 1.00 22.23 424 LEU A O 1
ATOM 1490 N N . ARG A 1 190 ? 23.622 89.759 11.016 1.00 22.02 425 ARG A N 1
ATOM 1491 C CA . ARG A 1 190 ? 24.831 89.205 10.336 1.00 24.30 425 ARG A CA 1
ATOM 1492 C C . ARG A 1 190 ? 24.933 87.692 10.573 1.00 22.18 425 ARG A C 1
ATOM 1493 O O . ARG A 1 190 ? 25.791 87.272 11.338 1.00 21.97 425 ARG A O 1
ATOM 1501 N N . GLY A 1 191 ? 24.089 86.915 9.911 1.00 20.92 426 GLY A N 1
ATOM 1502 C CA . GLY A 1 191 ? 24.158 85.441 9.858 1.00 20.65 426 GLY A CA 1
ATOM 1503 C C . GLY A 1 191 ? 23.455 84.796 11.038 1.00 21.37 426 GLY A C 1
ATOM 1504 O O . GLY A 1 191 ? 22.421 85.323 11.485 1.00 18.71 426 GLY A O 1
ATOM 1505 N N . ALA A 1 192 ? 24.002 83.686 11.541 1.00 20.79 427 ALA A N 1
ATOM 1506 C CA . ALA A 1 192 ? 23.357 82.846 12.573 1.00 20.78 427 ALA A CA 1
ATOM 1507 C C . ALA A 1 192 ? 23.266 83.690 13.841 1.00 19.27 427 ALA A C 1
ATOM 1508 O O . ALA A 1 192 ? 24.234 84.424 14.115 1.00 21.54 427 ALA A O 1
ATOM 1510 N N . HIS A 1 193 ? 22.133 83.643 14.527 1.00 18.02 428 HIS A N 1
ATOM 1511 C CA . HIS A 1 193 ? 21.904 84.400 15.785 1.00 18.54 428 HIS A CA 1
ATOM 1512 C C . HIS A 1 193 ? 21.035 83.581 16.741 1.00 18.95 428 HIS A C 1
ATOM 1513 O O . HIS A 1 193 ? 20.178 82.805 16.260 1.00 20.31 428 HIS A O 1
ATOM 1520 N N . ALA A 1 194 ? 21.238 83.793 18.045 1.00 19.19 429 ALA A N 1
ATOM 1521 C CA . ALA A 1 194 ? 20.563 83.063 19.143 1.00 21.54 429 ALA A CA 1
ATOM 1522 C C . ALA A 1 194 ? 19.124 83.571 19.278 1.00 20.95 429 ALA A C 1
ATOM 1523 O O . ALA A 1 194 ? 18.213 82.745 19.454 1.00 21.93 429 ALA A O 1
ATOM 1525 N N . SER A 1 195 ? 18.938 84.891 19.209 1.00 20.61 430 SER A N 1
ATOM 1526 C CA . SER A 1 195 ? 17.603 85.545 19.285 1.00 20.95 430 SER A CA 1
ATOM 1527 C C . SER A 1 195 ? 16.667 84.950 18.215 1.00 22.06 430 SER A C 1
ATOM 1528 O O . SER A 1 195 ? 17.142 84.492 17.137 1.00 22.19 430 SER A O 1
ATOM 1531 N N . TYR A 1 196 ? 15.374 84.840 18.510 1.00 22.04 431 TYR A N 1
ATOM 1532 C CA . TYR A 1 196 ? 14.438 84.096 17.632 1.00 23.17 431 TYR A CA 1
ATOM 1533 C C . TYR A 1 196 ? 13.813 85.072 16.627 1.00 21.74 431 TYR A C 1
ATOM 1534 O O . TYR A 1 196 ? 13.103 85.999 17.051 1.00 23.19 431 TYR A O 1
ATOM 1543 N N . ALA A 1 197 ? 14.133 84.884 15.345 1.00 20.82 432 ALA A N 1
ATOM 1544 C CA . ALA A 1 197 ? 13.381 85.359 14.160 1.00 20.61 432 ALA A CA 1
ATOM 1545 C C . ALA A 1 197 ? 13.356 86.892 14.067 1.00 20.67 432 ALA A C 1
ATOM 1546 O O . ALA A 1 197 ? 12.427 87.415 13.438 1.00 21.71 432 ALA A O 1
ATOM 1548 N N . ASP A 1 198 ? 14.335 87.594 14.633 1.00 19.36 433 ASP A N 1
ATOM 1549 C CA . ASP A 1 198 ? 14.297 89.076 14.750 1.00 19.76 433 ASP A CA 1
ATOM 1550 C C . ASP A 1 198 ? 15.372 89.711 13.867 1.00 19.88 433 ASP A C 1
ATOM 1551 O O . ASP A 1 198 ? 15.647 90.923 14.043 1.00 20.21 433 ASP A O 1
ATOM 1556 N N . GLY A 1 199 ? 15.940 88.941 12.938 1.00 19.48 434 GLY A N 1
ATOM 1557 C CA . GLY A 1 199 ? 16.889 89.454 11.937 1.00 19.61 434 GLY A CA 1
ATOM 1558 C C . GLY A 1 199 ? 16.252 89.551 10.566 1.00 18.22 434 GLY A C 1
ATOM 1559 O O . GLY A 1 199 ? 15.009 89.566 10.483 1.00 19.73 434 GLY A O 1
ATOM 1560 N N . VAL A 1 200 ? 17.079 89.632 9.530 1.00 17.80 435 VAL A N 1
ATOM 1561 C CA . VAL A 1 200 ? 16.633 89.699 8.110 1.00 17.91 435 VAL A CA 1
ATOM 1562 C C . VAL A 1 200 ? 16.335 88.259 7.679 1.00 17.57 435 VAL A C 1
ATOM 1563 O O . VAL A 1 200 ? 17.219 87.613 7.101 1.00 17.32 435 VAL A O 1
ATOM 1567 N N . GLU A 1 201 ? 15.149 87.755 8.010 1.00 17.63 436 GLU A N 1
ATOM 1568 C CA . GLU A 1 201 ? 14.816 86.314 7.875 1.00 17.81 436 GLU A CA 1
ATOM 1569 C C . GLU A 1 201 ? 13.998 86.058 6.600 1.00 19.00 436 GLU A C 1
ATOM 1570 O O . GLU A 1 201 ? 13.038 86.813 6.312 1.00 16.17 436 GLU A O 1
ATOM 1576 N N . TRP A 1 202 ? 14.312 84.950 5.929 1.00 18.49 437 TRP A N 1
ATOM 1577 C CA . TRP A 1 202 ? 13.485 84.313 4.879 1.00 20.64 437 TRP A CA 1
ATOM 1578 C C . TRP A 1 202 ? 13.413 82.823 5.224 1.00 21.26 437 TRP A C 1
ATOM 1579 O O . TRP A 1 202 ? 14.339 82.083 4.840 1.00 21.13 437 TRP A O 1
ATOM 1590 N N . SER A 1 203 ? 12.412 82.448 6.012 1.00 20.64 438 SER A N 1
ATOM 1591 C CA . SER A 1 203 ? 12.418 81.191 6.799 1.00 21.17 438 SER A CA 1
ATOM 1592 C C . SER A 1 203 ? 12.537 79.969 5.882 1.00 22.82 438 SER A C 1
ATOM 1593 O O . SER A 1 203 ? 13.194 79.005 6.300 1.00 24.45 438 SER A O 1
ATOM 1596 N N . SER A 1 204 ? 11.976 80.029 4.677 1.00 21.91 439 SER A N 1
ATOM 1597 C CA . SER A 1 204 ? 11.890 78.893 3.726 1.00 22.51 439 SER A CA 1
ATOM 1598 C C . SER A 1 204 ? 13.272 78.597 3.147 1.00 23.27 439 SER A C 1
ATOM 1599 O O . SER A 1 204 ? 13.454 77.481 2.662 1.00 23.46 439 SER A O 1
ATOM 1602 N N . TRP A 1 205 ? 14.188 79.572 3.146 1.00 22.38 440 TRP A N 1
ATOM 1603 C CA . TRP A 1 205 ? 15.578 79.383 2.664 1.00 23.19 440 TRP A CA 1
ATOM 1604 C C . TRP A 1 205 ? 16.507 79.118 3.855 1.00 25.17 440 TRP A C 1
ATOM 1605 O O . TRP A 1 205 ? 17.120 78.061 3.857 1.00 24.73 440 TRP A O 1
ATOM 1616 N N . THR A 1 206 ? 16.586 80.020 4.841 1.00 23.81 441 THR A N 1
ATOM 1617 C CA . THR A 1 206 ? 17.666 80.024 5.863 1.00 22.60 441 THR A CA 1
ATOM 1618 C C . THR A 1 206 ? 17.088 79.899 7.273 1.00 22.28 441 THR A C 1
ATOM 1619 O O . THR A 1 206 ? 17.867 80.053 8.217 1.00 23.66 441 THR A O 1
ATOM 1623 N N . GLY A 1 207 ? 15.787 79.633 7.422 1.00 22.01 442 GLY A N 1
ATOM 1624 C CA . GLY A 1 207 ? 15.151 79.434 8.739 1.00 23.30 442 GLY A CA 1
ATOM 1625 C C . GLY A 1 207 ? 14.925 80.728 9.510 1.00 24.28 442 GLY A C 1
ATOM 1626 O O . GLY A 1 207 ? 14.942 81.812 8.900 1.00 26.73 442 GLY A O 1
ATOM 1627 N N . TRP A 1 208 ? 14.709 80.606 10.819 1.00 24.14 443 TRP A N 1
ATOM 1628 C CA . TRP A 1 208 ? 14.227 81.694 11.703 1.00 25.42 443 TRP A CA 1
ATOM 1629 C C . TRP A 1 208 ? 15.375 82.260 12.549 1.00 24.22 443 TRP A C 1
ATOM 1630 O O . TRP A 1 208 ? 15.104 83.169 13.335 1.00 22.60 443 TRP A O 1
ATOM 1641 N N . GLN A 1 209 ? 16.612 81.763 12.400 1.00 22.62 444 GLN A N 1
ATOM 1642 C CA . GLN A 1 209 ? 17.766 82.243 13.211 1.00 22.58 444 GLN A CA 1
ATOM 1643 C C . GLN A 1 209 ? 18.949 82.506 12.280 1.00 22.32 444 GLN A C 1
ATOM 1644 O O . GLN A 1 209 ? 20.089 82.114 12.607 1.00 24.37 444 GLN A O 1
ATOM 1650 N N . TYR A 1 210 ? 18.700 83.127 11.132 1.00 20.38 445 TYR A N 1
ATOM 1651 C CA . TYR A 1 210 ? 19.775 83.477 10.175 1.00 19.59 445 TYR A CA 1
ATOM 1652 C C . TYR A 1 210 ? 19.429 84.808 9.506 1.00 19.21 445 TYR A C 1
ATOM 1653 O O . TYR A 1 210 ? 18.506 84.833 8.709 1.00 20.55 445 TYR A O 1
ATOM 1662 N N . SER A 1 211 ? 20.178 85.861 9.825 1.00 18.03 446 SER A N 1
ATOM 1663 C CA . SER A 1 211 ? 19.984 87.218 9.274 1.00 18.68 446 SER A CA 1
ATOM 1664 C C . SER A 1 211 ? 20.789 87.337 7.986 1.00 18.11 446 SER A C 1
ATOM 1665 O O . SER A 1 211 ? 22.035 87.291 8.040 1.00 17.81 446 SER A O 1
ATOM 1668 N N . LEU A 1 212 ? 20.090 87.481 6.870 1.00 18.78 447 LEU A N 1
ATOM 1669 C CA . LEU A 1 212 ? 20.707 87.456 5.530 1.00 17.84 447 LEU A CA 1
ATOM 1670 C C . LEU A 1 212 ? 21.589 88.675 5.359 1.00 17.97 447 LEU A C 1
ATOM 1671 O O . LEU A 1 212 ? 21.428 89.672 6.106 1.00 16.34 447 LEU A O 1
ATOM 1676 N N . LYS A 1 213 ? 22.528 88.564 4.428 1.00 19.02 448 LYS A N 1
ATOM 1677 C CA . LYS A 1 213 ? 23.497 89.639 4.132 1.00 19.62 448 LYS A CA 1
ATOM 1678 C C . LYS A 1 213 ? 22.858 90.696 3.223 1.00 18.25 448 LYS A C 1
ATOM 1679 O O . LYS A 1 213 ? 23.176 91.886 3.377 1.00 17.40 448 LYS A O 1
ATOM 1685 N N . PHE A 1 214 ? 22.081 90.254 2.243 1.00 18.71 449 PHE A N 1
ATOM 1686 C CA . PHE A 1 214 ? 21.563 91.100 1.143 1.00 17.82 449 PHE A CA 1
ATOM 1687 C C . PHE A 1 214 ? 20.108 90.724 0.896 1.00 16.86 449 PHE A C 1
ATOM 1688 O O . PHE A 1 214 ? 19.794 89.518 0.861 1.00 16.89 449 PHE A O 1
ATOM 1696 N N . SER A 1 215 ? 19.259 91.732 0.708 1.00 16.46 450 SER A N 1
ATOM 1697 C CA . SER A 1 215 ? 17.875 91.577 0.206 1.00 16.34 450 SER A CA 1
ATOM 1698 C C . SER A 1 215 ? 17.570 92.742 -0.730 1.00 17.81 450 SER A C 1
ATOM 1699 O O . SER A 1 215 ? 18.069 93.891 -0.494 1.00 15.42 450 SER A O 1
ATOM 1702 N N . GLU A 1 216 ? 16.860 92.437 -1.805 1.00 17.37 451 GLU A N 1
ATOM 1703 C CA . GLU A 1 216 ? 16.287 93.474 -2.690 1.00 18.72 451 GLU A CA 1
ATOM 1704 C C . GLU A 1 216 ? 14.882 93.034 -3.088 1.00 17.84 451 GLU A C 1
ATOM 1705 O O . GLU A 1 216 ? 14.709 91.883 -3.513 1.00 18.95 451 GLU A O 1
ATOM 1711 N N . MET A 1 217 ? 13.908 93.912 -2.866 1.00 16.71 452 MET A N 1
ATOM 1712 C CA . MET A 1 217 ? 12.498 93.714 -3.257 1.00 15.49 452 MET A CA 1
ATOM 1713 C C . MET A 1 217 ? 12.211 94.707 -4.369 1.00 14.74 452 MET A C 1
ATOM 1714 O O . MET A 1 217 ? 12.581 95.919 -4.243 1.00 13.56 452 MET A O 1
ATOM 1719 N N . LYS A 1 218 ? 11.623 94.216 -5.452 1.00 14.83 453 LYS A N 1
ATOM 1720 C CA . LYS A 1 218 ? 11.481 95.041 -6.675 1.00 15.35 453 LYS A CA 1
ATOM 1721 C C . LYS A 1 218 ? 10.281 94.549 -7.478 1.00 15.87 453 LYS A C 1
ATOM 1722 O O . LYS A 1 218 ? 9.879 93.361 -7.341 1.00 16.11 453 LYS A O 1
ATOM 1728 N N . ILE A 1 219 ? 9.716 95.440 -8.273 1.00 15.92 454 ILE A N 1
ATOM 1729 C CA . ILE A 1 219 ? 8.438 95.164 -8.982 1.00 15.29 454 ILE A CA 1
ATOM 1730 C C . ILE A 1 219 ? 8.578 95.488 -10.464 1.00 15.47 454 ILE A C 1
ATOM 1731 O O . ILE A 1 219 ? 9.357 96.387 -10.820 1.00 16.03 454 ILE A O 1
ATOM 1736 N N . ARG A 1 220 ? 7.757 94.811 -11.266 1.00 16.77 455 ARG A N 1
ATOM 1737 C CA . ARG A 1 220 ? 7.715 94.985 -12.738 1.00 17.83 455 ARG A CA 1
ATOM 1738 C C . ARG A 1 220 ? 6.308 94.661 -13.203 1.00 18.51 455 ARG A C 1
ATOM 1739 O O . ARG A 1 220 ? 5.684 93.748 -12.675 1.00 20.27 455 ARG A O 1
ATOM 1747 N N . PRO A 1 221 ? 5.736 95.449 -14.138 1.00 20.38 456 PRO A N 1
ATOM 1748 C CA . PRO A 1 221 ? 4.409 95.152 -14.671 1.00 22.47 456 PRO A CA 1
ATOM 1749 C C . PRO A 1 221 ? 4.349 93.736 -15.267 1.00 26.67 456 PRO A C 1
ATOM 1750 O O . PRO A 1 221 ? 5.288 93.389 -15.956 1.00 28.74 456 PRO A O 1
ATOM 1754 N N . VAL A 1 222 ? 3.306 92.963 -14.933 1.00 31.37 457 VAL A N 1
ATOM 1755 C CA . VAL A 1 222 ? 3.097 91.538 -15.355 1.00 37.39 457 VAL A CA 1
ATOM 1756 C C . VAL A 1 222 ? 3.201 91.479 -16.881 1.00 38.05 457 VAL A C 1
ATOM 1757 O O . VAL A 1 222 ? 2.394 92.166 -17.504 1.00 39.85 457 VAL A O 1
ATOM 1761 N N . SER B 1 4 ? 59.760 47.182 2.479 1.00 51.30 239 SER 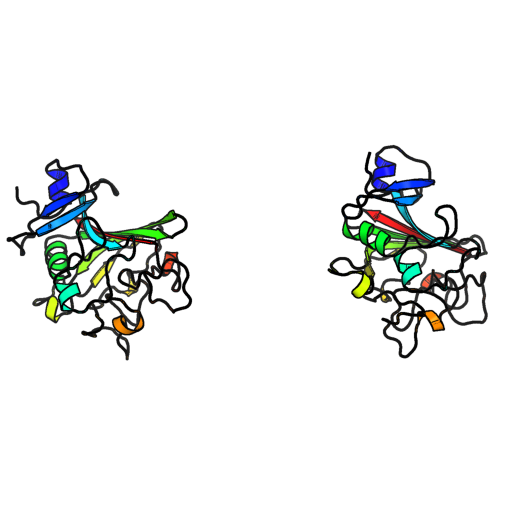B N 1
ATOM 1762 C CA . SER B 1 4 ? 60.356 48.404 3.111 1.00 49.32 239 SER B CA 1
ATOM 1763 C C . SER B 1 4 ? 59.840 48.550 4.552 1.00 43.38 239 SER B C 1
ATOM 1764 O O . SER B 1 4 ? 60.642 48.337 5.485 1.00 42.84 239 SER B O 1
ATOM 1767 N N . ARG B 1 5 ? 58.544 48.856 4.716 1.00 35.93 240 ARG B N 1
ATOM 1768 C CA . ARG B 1 5 ? 57.881 49.076 6.032 1.00 31.06 240 ARG B CA 1
ATOM 1769 C C . ARG B 1 5 ? 56.602 48.246 6.119 1.00 23.13 240 ARG B C 1
ATOM 1770 O O . ARG B 1 5 ? 55.498 48.765 6.195 1.00 22.32 240 ARG B O 1
ATOM 1778 N N . PRO B 1 6 ? 56.725 46.913 6.214 1.00 20.37 241 PRO B N 1
ATOM 1779 C CA . PRO B 1 6 ? 55.564 46.062 6.497 1.00 18.24 241 PRO B CA 1
ATOM 1780 C C . PRO B 1 6 ? 54.916 46.427 7.843 1.00 17.58 241 PRO B C 1
ATOM 1781 O O . PRO B 1 6 ? 55.630 46.689 8.791 1.00 17.11 241 PRO B O 1
ATOM 1785 N N . ARG B 1 7 ? 53.584 46.425 7.919 1.00 17.51 242 ARG B N 1
ATOM 1786 C CA . ARG B 1 7 ? 52.837 46.818 9.147 1.00 17.98 242 ARG B CA 1
ATOM 1787 C C . ARG B 1 7 ? 52.680 45.613 10.086 1.00 15.60 242 ARG B C 1
ATOM 1788 O O . ARG B 1 7 ? 52.355 45.835 11.279 1.00 14.40 242 ARG B O 1
ATOM 1796 N N . ASP B 1 8 ? 52.871 44.405 9.561 1.00 14.49 243 ASP B N 1
ATOM 1797 C CA . ASP B 1 8 ? 52.693 43.134 10.301 1.00 14.61 243 ASP B CA 1
ATOM 1798 C C . ASP B 1 8 ? 53.293 41.987 9.488 1.00 14.70 243 ASP B C 1
ATOM 1799 O O . ASP B 1 8 ? 53.785 42.196 8.365 1.00 14.74 243 ASP B O 1
ATOM 1804 N N . CYS B 1 9 ? 53.206 40.776 10.017 1.00 14.02 244 CYS B N 1
ATOM 1805 C CA . CYS B 1 9 ? 53.773 39.567 9.380 1.00 14.40 244 CYS B CA 1
ATOM 1806 C C . CYS B 1 9 ? 53.058 39.227 8.062 1.00 14.52 244 CYS B C 1
ATOM 1807 O O . CYS B 1 9 ? 53.660 38.517 7.263 1.00 13.60 244 CYS B O 1
ATOM 1810 N N . LEU B 1 10 ? 51.816 39.670 7.836 1.00 15.22 245 LEU B N 1
ATOM 1811 C CA . LEU B 1 10 ? 51.135 39.369 6.543 1.00 16.43 245 LEU B CA 1
ATOM 1812 C C . LEU B 1 10 ? 51.813 40.211 5.455 1.00 16.48 245 LEU B C 1
ATOM 1813 O O . LEU B 1 10 ? 52.150 39.648 4.399 1.00 16.86 245 LEU B O 1
ATOM 1818 N N . ASP B 1 11 ? 52.156 41.463 5.745 1.00 16.06 246 ASP B N 1
ATOM 1819 C CA . ASP B 1 11 ? 52.912 42.321 4.796 1.00 15.97 246 ASP B CA 1
ATOM 1820 C C . ASP B 1 11 ? 54.268 41.665 4.546 1.00 16.19 246 ASP B C 1
ATOM 1821 O O . ASP B 1 11 ? 54.715 41.684 3.400 1.00 15.04 246 ASP B O 1
ATOM 1826 N N . VAL B 1 12 ? 54.893 41.108 5.588 1.00 16.64 247 VAL B N 1
ATOM 1827 C CA . VAL B 1 12 ? 56.216 40.440 5.469 1.00 16.33 247 VAL B CA 1
ATOM 1828 C C . VAL B 1 12 ? 56.076 39.263 4.501 1.00 17.20 247 VAL B C 1
ATOM 1829 O O . VAL B 1 12 ? 56.881 39.165 3.536 1.00 18.27 247 VAL B O 1
ATOM 1833 N N . LEU B 1 13 ? 55.071 38.425 4.713 1.00 17.94 248 LEU B N 1
ATOM 1834 C CA . LEU B 1 13 ? 54.866 37.219 3.866 1.00 19.37 248 LEU B CA 1
ATOM 1835 C C . LEU B 1 13 ? 54.618 37.646 2.412 1.00 19.82 248 LEU B C 1
ATOM 1836 O O . LEU B 1 13 ? 55.300 37.124 1.534 1.00 21.01 248 LEU B O 1
ATOM 1841 N N . LEU B 1 14 ? 53.696 38.580 2.190 1.00 20.41 249 LEU B N 1
ATOM 1842 C CA . LEU B 1 14 ? 53.296 39.008 0.821 1.00 22.29 249 LEU B CA 1
ATOM 1843 C C . LEU B 1 14 ? 54.473 39.694 0.097 1.00 23.28 249 LEU B C 1
ATOM 1844 O O . LEU B 1 14 ? 54.531 39.562 -1.161 1.00 23.89 249 LEU B O 1
ATOM 1849 N N . SER B 1 15 ? 55.439 40.289 0.812 1.00 21.68 250 SER B N 1
ATOM 1850 C CA . SER B 1 15 ? 56.690 40.845 0.216 1.00 22.08 250 SER B CA 1
ATOM 1851 C C . SER B 1 15 ? 57.647 39.732 -0.253 1.00 23.83 250 SER B C 1
ATOM 1852 O O . SER B 1 15 ? 58.646 40.071 -0.915 1.00 24.18 250 SER B O 1
ATOM 1855 N N . GLY B 1 16 ? 57.398 38.467 0.105 1.00 22.02 251 GLY B N 1
ATOM 1856 C CA . GLY B 1 16 ? 58.155 37.311 -0.407 1.00 23.27 251 GLY B CA 1
ATOM 1857 C C . GLY B 1 16 ? 58.970 36.593 0.661 1.00 24.77 251 GLY B C 1
ATOM 1858 O O . GLY B 1 16 ? 59.769 35.711 0.297 1.00 23.77 251 GLY B O 1
ATOM 1859 N N . GLN B 1 17 ? 58.807 36.940 1.940 1.00 24.48 252 GLN B N 1
ATOM 1860 C CA . GLN B 1 17 ? 59.556 36.295 3.048 1.00 24.98 252 GLN B CA 1
ATOM 1861 C C . GLN B 1 17 ? 58.726 35.133 3.571 1.00 25.30 252 GLN B C 1
ATOM 1862 O O . GLN B 1 17 ? 57.733 35.395 4.267 1.00 24.83 252 GLN B O 1
ATOM 1868 N N . GLN B 1 18 ? 59.106 33.906 3.227 1.00 23.30 253 GLN B N 1
ATOM 1869 C CA . GLN B 1 18 ? 58.257 32.700 3.427 1.00 25.19 253 GLN B CA 1
ATOM 1870 C C . GLN B 1 18 ? 58.678 31.909 4.671 1.00 21.21 253 GLN B C 1
ATOM 1871 O O . GLN B 1 18 ? 57.933 30.999 5.049 1.00 19.81 253 GLN B O 1
ATOM 1877 N N . ASP B 1 19 ? 59.810 32.229 5.291 1.00 20.55 254 ASP B N 1
ATOM 1878 C CA . ASP B 1 19 ? 60.331 31.457 6.453 1.00 22.96 254 ASP B CA 1
ATOM 1879 C C . ASP B 1 19 ? 59.763 32.022 7.770 1.00 22.04 254 ASP B C 1
ATOM 1880 O O . ASP B 1 19 ? 59.796 33.262 7.959 1.00 20.62 254 ASP B O 1
ATOM 1885 N N . ASP B 1 20 ? 59.306 31.133 8.654 1.00 20.73 255 ASP B N 1
ATOM 1886 C CA . ASP B 1 20 ? 59.057 31.441 10.087 1.00 20.03 255 ASP B CA 1
ATOM 1887 C C . ASP B 1 20 ? 60.293 32.141 10.645 1.00 18.64 255 ASP B C 1
ATOM 1888 O O . ASP B 1 20 ? 61.407 31.742 10.277 1.00 19.09 255 ASP B O 1
ATOM 1893 N N . GLY B 1 21 ? 60.121 33.085 11.564 1.00 17.69 256 GLY B N 1
ATOM 1894 C CA . GLY B 1 21 ? 61.261 33.722 12.246 1.00 15.92 256 GLY B CA 1
ATOM 1895 C C . GLY B 1 21 ? 60.953 35.141 12.669 1.00 15.12 256 GLY B C 1
ATOM 1896 O O . GLY B 1 21 ? 59.755 35.534 12.666 1.00 14.05 256 GLY B O 1
ATOM 1897 N N . VAL B 1 22 ? 62.011 35.882 12.986 1.00 15.21 257 VAL B N 1
ATOM 1898 C CA . VAL B 1 22 ? 61.936 37.243 13.579 1.00 15.76 257 VAL B CA 1
ATOM 1899 C C . VAL B 1 22 ? 62.060 38.251 12.443 1.00 15.46 257 VAL B C 1
ATOM 1900 O O . VAL B 1 22 ? 63.009 38.153 11.635 1.00 15.29 257 VAL B O 1
ATOM 1904 N N . TYR B 1 23 ? 61.089 39.144 12.340 1.00 15.10 258 TYR B N 1
ATOM 1905 C CA . TYR B 1 23 ? 61.110 40.254 11.363 1.00 15.37 258 TYR B CA 1
ATOM 1906 C C . TYR B 1 23 ? 60.715 41.568 12.034 1.00 14.44 258 TYR B C 1
ATOM 1907 O O . TYR B 1 23 ? 60.046 41.543 13.076 1.00 14.61 258 TYR B O 1
ATOM 1916 N N . SER B 1 24 ? 61.138 42.661 11.406 1.00 14.38 259 SER B N 1
ATOM 1917 C CA . SER B 1 24 ? 60.800 44.061 11.741 1.00 14.17 259 SER B CA 1
ATOM 1918 C C . SER B 1 24 ? 59.425 44.372 11.166 1.00 14.13 259 SER B C 1
ATOM 1919 O O . SER B 1 24 ? 59.169 44.049 9.960 1.00 15.26 259 SER B O 1
ATOM 1922 N N . VAL B 1 25 ? 58.556 44.936 11.995 1.00 13.22 260 VAL B N 1
ATOM 1923 C CA . VAL B 1 25 ? 57.244 45.464 11.541 1.00 12.98 260 VAL B CA 1
ATOM 1924 C C . VAL B 1 25 ? 57.075 46.891 12.055 1.00 13.70 260 VAL B C 1
ATOM 1925 O O . VAL B 1 25 ? 57.760 47.259 13.005 1.00 14.16 260 VAL B O 1
ATOM 1929 N N . PHE B 1 26 ? 56.171 47.650 11.433 1.00 13.75 261 PHE B N 1
ATOM 1930 C CA . PHE B 1 26 ? 56.064 49.118 11.610 1.00 13.59 261 PHE B CA 1
ATOM 1931 C C . PHE B 1 26 ? 54.592 49.493 11.636 1.00 13.92 261 PHE B C 1
ATOM 1932 O O . PHE B 1 26 ? 54.033 49.905 10.617 1.00 12.71 261 PHE B O 1
ATOM 1940 N N . PRO B 1 27 ? 53.912 49.350 12.790 1.00 13.47 262 PRO B N 1
ATOM 1941 C CA . PRO B 1 27 ? 52.492 49.665 12.856 1.00 14.14 262 PRO B CA 1
ATOM 1942 C C . PRO B 1 27 ? 52.265 51.154 12.576 1.00 15.02 262 PRO B C 1
ATOM 1943 O O . PRO B 1 27 ? 53.158 51.957 12.819 1.00 15.26 262 PRO B O 1
ATOM 1947 N N . THR B 1 28 ? 51.085 51.471 12.050 1.00 15.63 263 THR B N 1
ATOM 1948 C CA . THR B 1 28 ? 50.670 52.842 11.665 1.00 16.19 263 THR B CA 1
ATOM 1949 C C . THR B 1 28 ? 51.057 53.869 12.734 1.00 15.17 263 THR B C 1
ATOM 1950 O O . THR B 1 28 ? 51.568 54.932 12.332 1.00 14.17 263 THR B O 1
ATOM 1954 N N . HIS B 1 29 ? 50.744 53.621 14.013 1.00 14.79 264 HIS B N 1
ATOM 1955 C CA . HIS B 1 29 ? 50.940 54.622 15.101 1.00 15.67 264 HIS B CA 1
ATOM 1956 C C . HIS B 1 29 ? 52.104 54.226 16.009 1.00 16.74 264 HIS B C 1
ATOM 1957 O O . HIS B 1 29 ? 52.213 54.800 17.125 1.00 16.45 264 HIS B O 1
ATOM 1964 N N . TYR B 1 30 ? 52.990 53.354 15.525 1.00 16.88 265 TYR B N 1
ATOM 1965 C CA . TYR B 1 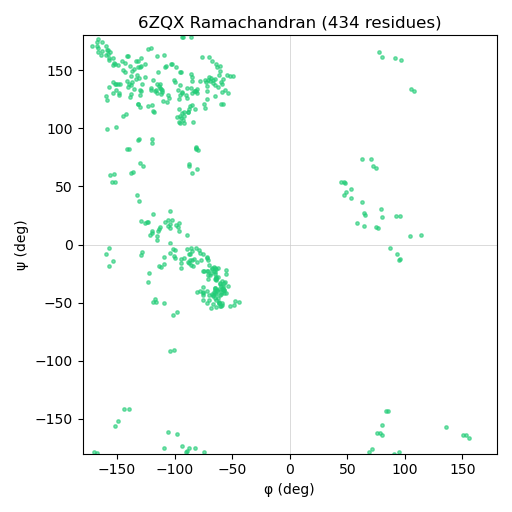30 ? 54.246 52.973 16.221 1.00 18.23 265 TYR B CA 1
ATOM 1966 C C . TYR B 1 30 ? 55.350 52.957 15.171 1.00 17.21 265 TYR B C 1
ATOM 1967 O O . TYR B 1 30 ? 55.904 51.903 14.851 1.00 17.31 265 TYR B O 1
ATOM 1976 N N . PRO B 1 31 ? 55.650 54.112 14.542 1.00 17.94 266 PRO B N 1
ATOM 1977 C CA . PRO B 1 31 ? 56.491 54.126 13.344 1.00 19.11 266 PRO B CA 1
ATOM 1978 C C . PRO B 1 31 ? 57.953 53.722 13.592 1.00 17.97 266 PRO B C 1
ATOM 1979 O O . PRO B 1 31 ? 58.556 53.302 12.624 1.00 18.18 266 PRO B O 1
ATOM 1983 N N . ALA B 1 32 ? 58.462 53.793 14.831 1.00 18.13 267 ALA B N 1
ATOM 1984 C CA . ALA B 1 32 ? 59.805 53.251 15.192 1.00 17.43 267 ALA B CA 1
ATOM 1985 C C . ALA B 1 32 ? 59.832 51.752 14.829 1.00 17.04 267 ALA B C 1
ATOM 1986 O O . ALA B 1 32 ? 60.899 51.226 14.434 1.00 16.21 267 ALA B O 1
ATOM 1988 N N . GLY B 1 33 ? 58.678 51.102 14.948 1.00 14.66 268 GLY B N 1
ATOM 1989 C CA . GLY B 1 33 ? 58.517 49.662 14.696 1.00 14.56 268 GLY B CA 1
ATOM 1990 C C . GLY B 1 33 ? 59.165 48.828 15.783 1.00 13.52 268 GLY B C 1
ATOM 1991 O O . GLY B 1 33 ? 59.652 49.372 16.780 1.00 13.00 268 GLY B O 1
ATOM 1992 N N . PHE B 1 34 ? 59.143 47.519 15.607 1.00 12.96 269 PHE B N 1
ATOM 1993 C CA . PHE B 1 34 ? 59.745 46.571 16.559 1.00 13.47 269 PHE B CA 1
ATOM 1994 C C . PHE B 1 34 ? 59.808 45.218 15.876 1.00 13.24 269 PHE B C 1
ATOM 1995 O O . PHE B 1 34 ? 59.270 45.051 14.761 1.00 14.07 269 PHE B O 1
ATOM 2003 N N . GLN B 1 35 ? 60.492 44.283 16.515 1.00 14.23 270 GLN B N 1
ATOM 2004 C CA . GLN B 1 35 ? 60.616 42.921 15.968 1.00 14.48 270 GLN B CA 1
ATOM 2005 C C . GLN B 1 35 ? 59.542 42.041 16.584 1.00 14.60 270 GLN B C 1
ATOM 2006 O O . GLN B 1 35 ? 59.133 42.253 17.758 1.00 15.36 270 GLN B O 1
ATOM 2012 N N . VAL B 1 36 ? 59.099 41.072 15.790 1.00 13.95 271 VAL B N 1
ATOM 2013 C CA . VAL B 1 36 ? 58.076 40.077 16.179 1.00 13.85 271 VAL B CA 1
ATOM 2014 C C . VAL B 1 36 ? 58.495 38.741 15.599 1.00 13.60 271 VAL B C 1
ATOM 2015 O O . VAL B 1 36 ? 59.331 38.718 14.671 1.00 15.24 271 VAL B O 1
ATOM 2019 N N . TYR B 1 37 ? 57.915 37.676 16.128 1.00 14.40 272 TYR B N 1
ATOM 2020 C CA . TYR B 1 37 ? 57.994 36.337 15.512 1.00 14.72 272 TYR B CA 1
ATOM 2021 C C . TYR B 1 37 ? 56.804 36.186 14.561 1.00 14.09 272 TYR B C 1
ATOM 2022 O O . TYR B 1 37 ? 55.648 36.441 15.003 1.00 14.13 272 TYR B O 1
ATOM 2031 N N . CYS B 1 38 ? 57.083 35.797 13.311 1.00 14.15 273 CYS B N 1
ATOM 2032 C CA . CYS B 1 38 ? 56.086 35.558 12.232 1.00 14.10 273 CYS B CA 1
ATOM 2033 C C . CYS B 1 38 ? 55.949 34.056 12.016 1.00 15.06 273 CYS B C 1
ATOM 2034 O O . CYS B 1 38 ? 56.979 33.359 11.818 1.00 13.80 273 CYS B O 1
ATOM 2037 N N . ASP B 1 39 ? 54.704 33.607 12.042 1.00 15.79 274 ASP B N 1
ATOM 2038 C CA . ASP B 1 39 ? 54.301 32.228 11.685 1.00 16.29 274 ASP B CA 1
ATOM 2039 C C . ASP B 1 39 ? 53.860 32.285 10.230 1.00 16.69 274 ASP B C 1
ATOM 2040 O O . ASP B 1 39 ? 52.767 32.845 9.956 1.00 16.19 274 ASP B O 1
ATOM 2045 N N . MET B 1 40 ? 54.712 31.773 9.345 1.00 17.17 275 MET B N 1
ATOM 2046 C CA . MET B 1 40 ? 54.483 31.805 7.881 1.00 17.77 275 MET B CA 1
ATOM 2047 C C . MET B 1 40 ? 53.867 30.479 7.378 1.00 20.16 275 MET B C 1
ATOM 2048 O O . MET B 1 40 ? 53.802 30.310 6.162 1.00 20.72 275 MET B O 1
ATOM 2053 N N . ARG B 1 41 ? 53.337 29.622 8.250 1.00 24.07 276 ARG B N 1
ATOM 2054 C CA . ARG B 1 41 ? 52.830 28.272 7.854 1.00 25.47 276 ARG B CA 1
ATOM 2055 C C . ARG B 1 41 ? 51.320 28.155 8.103 1.00 25.30 276 ARG B C 1
ATOM 2056 O O . ARG B 1 41 ? 50.604 27.648 7.226 1.00 24.90 276 ARG B O 1
ATOM 2064 N N . THR B 1 42 ? 50.844 28.569 9.274 1.00 23.46 277 THR B N 1
ATOM 2065 C CA . THR B 1 42 ? 49.462 28.310 9.746 1.00 22.54 277 THR B CA 1
ATOM 2066 C C . THR B 1 42 ? 48.447 28.914 8.767 1.00 21.76 277 THR B C 1
ATOM 2067 O O . THR B 1 42 ? 48.459 30.135 8.553 1.00 18.91 277 THR B O 1
ATOM 2071 N N . ASP B 1 43 ? 47.569 28.073 8.212 1.00 23.59 278 ASP B N 1
ATOM 2072 C CA . ASP B 1 43 ? 46.478 28.503 7.301 1.00 22.51 278 ASP B CA 1
ATOM 2073 C C . ASP B 1 43 ? 47.018 29.454 6.232 1.00 21.13 278 ASP B C 1
ATOM 2074 O O . ASP B 1 43 ? 46.350 30.459 5.966 1.00 20.58 278 ASP B O 1
ATOM 2079 N N . GLY B 1 44 ? 48.182 29.153 5.653 1.00 21.08 279 GLY B N 1
ATOM 2080 C CA . GLY B 1 44 ? 48.791 29.950 4.569 1.00 21.89 279 GLY B CA 1
ATOM 2081 C C . GLY B 1 44 ? 49.811 30.971 5.076 1.00 21.55 279 GLY B C 1
ATOM 2082 O O . GLY B 1 44 ? 50.540 31.524 4.236 1.00 21.95 279 GLY B O 1
ATOM 2083 N N . GLY B 1 45 ? 49.861 31.253 6.387 1.00 19.42 280 GLY B N 1
ATOM 2084 C CA . GLY B 1 45 ? 50.909 32.111 6.987 1.00 18.08 280 GLY B CA 1
ATOM 2085 C C . GLY B 1 45 ? 50.508 33.574 7.140 1.00 17.77 280 GLY B C 1
ATOM 2086 O O . GLY B 1 45 ? 49.349 33.958 6.819 1.00 18.41 280 GLY B O 1
ATOM 2087 N N . GLY B 1 46 ? 51.446 34.380 7.650 1.00 16.64 281 GLY B N 1
ATOM 2088 C CA . GLY B 1 46 ? 51.270 35.827 7.847 1.00 16.40 281 GLY B CA 1
ATOM 2089 C C . GLY B 1 46 ? 50.746 36.182 9.230 1.00 14.42 281 GLY B C 1
ATOM 2090 O O . GLY B 1 46 ? 50.124 37.233 9.355 1.00 15.01 281 GLY B O 1
ATOM 2091 N N . TRP B 1 47 ? 50.974 35.327 10.225 1.00 14.86 282 TRP B N 1
ATOM 2092 C CA . TRP B 1 47 ? 50.504 35.518 11.616 1.00 14.73 282 TRP B CA 1
ATOM 2093 C C . TRP B 1 47 ? 51.602 36.198 12.431 1.00 13.88 282 TRP B C 1
ATOM 2094 O O . TRP B 1 47 ? 52.738 35.732 12.370 1.00 13.03 282 TRP B O 1
ATOM 2105 N N . THR B 1 48 ? 51.237 37.255 13.155 1.00 14.05 283 THR B N 1
ATOM 2106 C CA . THR B 1 48 ? 52.134 37.980 14.086 1.00 13.19 283 THR B CA 1
ATOM 2107 C C . THR B 1 48 ? 51.905 37.398 15.481 1.00 12.46 283 THR B C 1
ATOM 2108 O O . THR B 1 48 ? 50.821 37.538 16.007 1.00 11.97 283 THR B O 1
ATOM 2112 N N . VAL B 1 49 ? 52.881 36.687 16.022 1.00 13.14 284 VAL B N 1
ATOM 2113 C CA . VAL B 1 49 ? 52.793 36.089 17.396 1.00 13.13 284 VAL B CA 1
ATOM 2114 C C . VAL B 1 49 ? 52.870 37.219 18.438 1.00 13.22 284 VAL B C 1
ATOM 2115 O O . VAL B 1 49 ? 53.707 38.104 18.291 1.00 12.20 284 VAL B O 1
ATOM 2119 N N . PHE B 1 50 ? 52.099 37.132 19.521 1.00 13.16 285 PHE B N 1
ATOM 2120 C CA . PHE B 1 50 ? 52.242 38.056 20.678 1.00 12.75 285 PHE B CA 1
ATOM 2121 C C . PHE B 1 50 ? 52.376 37.285 21.992 1.00 13.28 285 PHE B C 1
ATOM 2122 O O . PHE B 1 50 ? 52.648 37.933 23.030 1.00 13.56 285 PHE B O 1
ATOM 2130 N N . GLN B 1 51 ? 52.215 35.956 21.984 1.00 13.44 286 GLN B N 1
ATOM 2131 C CA . GLN B 1 51 ? 52.329 35.140 23.219 1.00 13.96 286 GLN B CA 1
ATOM 2132 C C . GLN B 1 51 ? 52.795 33.738 22.834 1.00 14.15 286 GLN B C 1
ATOM 2133 O O . GLN B 1 51 ? 52.351 33.221 21.789 1.00 13.88 286 GLN B O 1
ATOM 2139 N N . ARG B 1 52 ? 53.713 33.192 23.620 1.00 14.41 287 ARG B N 1
ATOM 2140 C CA . ARG B 1 52 ? 54.186 31.801 23.469 1.00 14.63 287 ARG B CA 1
ATOM 2141 C C . ARG B 1 52 ? 54.565 31.227 24.834 1.00 15.12 287 ARG B C 1
ATOM 2142 O O . ARG B 1 52 ? 55.354 31.872 25.565 1.00 14.89 287 ARG B O 1
ATOM 2150 N N . ARG B 1 53 ? 54.043 30.032 25.119 1.00 15.40 288 ARG B N 1
ATOM 2151 C CA . ARG B 1 53 ? 54.492 29.138 26.213 1.00 15.64 288 ARG B CA 1
ATOM 2152 C C . ARG B 1 53 ? 54.970 27.858 25.535 1.00 16.55 288 ARG B C 1
ATOM 2153 O O . ARG B 1 53 ? 54.357 27.469 24.516 1.00 16.15 288 ARG B O 1
ATOM 2161 N N . GLU B 1 54 ? 56.046 27.245 26.027 1.00 17.67 289 GLU B N 1
ATOM 2162 C CA . GLU B 1 54 ? 56.590 26.004 25.415 1.00 18.53 289 GLU B CA 1
ATOM 2163 C C . GLU B 1 54 ? 57.422 25.189 26.408 1.00 18.64 289 GLU B C 1
ATOM 2164 O O . GLU B 1 54 ? 57.587 24.000 26.126 1.00 19.56 289 GLU B O 1
ATOM 2170 N N . ASP B 1 55 ? 57.909 25.755 27.517 1.00 19.77 290 ASP B N 1
ATOM 2171 C CA . ASP B 1 55 ? 58.834 24.998 28.404 1.00 20.32 290 ASP B CA 1
ATOM 2172 C C . ASP B 1 55 ? 58.879 25.502 29.848 1.00 21.10 290 ASP B C 1
ATOM 2173 O O . ASP B 1 55 ? 59.622 24.888 30.602 1.00 21.35 290 ASP B O 1
ATOM 2178 N N . GLY B 1 56 ? 58.183 26.578 30.224 1.00 19.31 291 GLY B N 1
ATOM 2179 C CA . GLY B 1 56 ? 58.206 27.088 31.609 1.00 20.17 291 GLY B CA 1
ATOM 2180 C C . GLY B 1 56 ? 59.497 27.821 31.952 1.00 20.26 291 GLY B C 1
ATOM 2181 O O . GLY B 1 56 ? 59.751 28.033 33.145 1.00 19.20 291 GLY B O 1
ATOM 2182 N N . SER B 1 57 ? 60.300 28.204 30.964 1.00 19.39 292 SER B N 1
ATOM 2183 C CA . SER B 1 57 ? 61.618 28.851 31.178 1.00 18.74 292 SER B CA 1
ATOM 2184 C C . SER B 1 57 ? 61.431 30.307 31.601 1.00 19.69 292 SER B C 1
ATOM 2185 O O . SER B 1 57 ? 62.337 30.830 32.241 1.00 21.98 292 SER B O 1
ATOM 2188 N N . VAL B 1 58 ? 60.289 30.930 31.294 1.00 16.99 293 VAL B N 1
ATOM 2189 C CA . VAL B 1 58 ? 60.069 32.379 31.536 1.00 17.47 293 VAL B CA 1
ATOM 2190 C C . VAL B 1 58 ? 58.994 32.539 32.616 1.00 16.99 293 VAL B C 1
ATOM 2191 O O . VAL B 1 58 ? 57.967 31.845 32.562 1.00 16.93 293 VAL B O 1
ATOM 2195 N N . ASN B 1 59 ? 59.215 33.470 33.543 1.00 18.13 294 ASN B N 1
ATOM 2196 C CA . ASN B 1 59 ? 58.218 33.862 34.573 1.00 18.24 294 ASN B CA 1
ATOM 2197 C C . ASN B 1 59 ? 57.098 34.702 33.928 1.00 16.45 294 ASN B C 1
ATOM 2198 O O . ASN B 1 59 ? 57.372 35.812 33.450 1.00 16.82 294 ASN B O 1
ATOM 2203 N N . PHE B 1 60 ? 55.858 34.211 33.968 1.00 15.11 295 PHE B N 1
ATOM 2204 C CA . PHE B 1 60 ? 54.661 34.909 33.439 1.00 14.42 295 PHE B CA 1
ATOM 2205 C C . PHE B 1 60 ? 53.868 35.551 34.569 1.00 15.56 295 PHE B C 1
ATOM 2206 O O . PHE B 1 60 ? 52.909 36.302 34.297 1.00 16.72 295 PHE B O 1
ATOM 2214 N N . PHE B 1 61 ? 54.276 35.353 35.813 1.00 17.11 296 PHE B N 1
ATOM 2215 C CA . PHE B 1 61 ? 53.570 35.978 36.957 1.00 17.97 296 PHE B CA 1
ATOM 2216 C C . PHE B 1 61 ? 54.166 37.361 37.187 1.00 18.36 296 PHE B C 1
ATOM 2217 O O . PHE B 1 61 ? 54.837 37.613 38.241 1.00 17.95 296 PHE B O 1
ATOM 2225 N N . ARG B 1 62 ? 53.934 38.242 36.214 1.00 17.52 297 ARG B N 1
ATOM 2226 C CA . ARG B 1 62 ? 54.503 39.605 36.147 1.00 15.98 297 ARG B CA 1
ATOM 2227 C C . ARG B 1 62 ? 53.413 40.637 36.399 1.00 15.97 297 ARG B C 1
ATOM 2228 O O . ARG B 1 62 ? 52.209 40.299 36.284 1.00 17.07 297 ARG B O 1
ATOM 2236 N N . GLY B 1 63 ? 53.847 41.863 36.708 1.00 15.32 298 GLY B N 1
ATOM 2237 C CA . GLY B 1 63 ? 52.996 43.019 36.995 1.00 15.39 298 GLY B CA 1
ATOM 2238 C C . GLY B 1 63 ? 52.561 43.768 35.754 1.00 14.57 298 GLY B C 1
ATOM 2239 O O . GLY B 1 63 ? 52.939 43.372 34.628 1.00 13.87 298 GLY B O 1
ATOM 2240 N N . TRP B 1 64 ? 51.770 44.808 35.983 1.00 14.49 299 TRP B N 1
ATOM 2241 C CA . TRP B 1 64 ? 51.213 45.712 34.950 1.00 15.40 299 TRP B CA 1
ATOM 2242 C C . TRP B 1 64 ? 52.302 46.193 33.976 1.00 16.03 299 TRP B C 1
ATOM 2243 O O . TRP B 1 64 ? 52.131 46.075 32.738 1.00 14.16 299 TRP B O 1
ATOM 2254 N N . ASP B 1 65 ? 53.403 46.739 34.487 1.00 15.56 300 ASP B N 1
ATOM 2255 C CA . ASP B 1 65 ? 54.414 47.382 33.606 1.00 16.55 300 ASP B CA 1
ATOM 2256 C C . ASP B 1 65 ? 54.955 46.317 32.634 1.00 16.12 300 ASP B C 1
ATOM 2257 O O . ASP B 1 65 ? 55.124 46.631 31.432 1.00 15.74 300 ASP B O 1
ATOM 2262 N N . ALA B 1 66 ? 55.235 45.110 33.127 1.00 15.61 301 ALA B N 1
ATOM 2263 C CA . ALA B 1 66 ? 55.803 44.006 32.316 1.00 15.73 301 ALA B CA 1
ATOM 2264 C C . ALA B 1 66 ? 54.791 43.586 31.243 1.00 14.50 301 ALA B C 1
ATOM 2265 O O . ALA B 1 66 ? 55.213 43.345 30.083 1.00 14.09 301 ALA B O 1
ATOM 2267 N N . TYR B 1 67 ? 53.502 43.504 31.596 1.00 14.06 302 TYR B N 1
ATOM 2268 C CA . TYR B 1 67 ? 52.432 43.112 30.630 1.00 13.61 302 TYR B CA 1
ATOM 2269 C C . TYR B 1 67 ? 52.203 44.242 29.621 1.00 13.71 302 TYR B C 1
ATOM 2270 O O . TYR B 1 67 ? 51.842 43.929 28.446 1.00 13.56 302 TYR B O 1
ATOM 2279 N N . ARG B 1 68 ? 52.502 45.484 29.997 1.00 13.83 303 ARG B N 1
ATOM 2280 C CA . ARG B 1 68 ? 52.387 46.639 29.070 1.00 14.65 303 ARG B CA 1
ATOM 2281 C C . ARG B 1 68 ? 53.565 46.607 28.092 1.00 14.30 303 ARG B C 1
ATOM 2282 O O . ARG B 1 68 ? 53.342 46.758 26.866 1.00 13.43 303 ARG B O 1
ATOM 2290 N N . ASP B 1 69 ? 54.780 46.421 28.599 1.00 14.23 304 ASP B N 1
ATOM 2291 C CA . ASP B 1 69 ? 56.033 46.645 27.825 1.00 16.16 304 ASP B CA 1
ATOM 2292 C C . ASP B 1 69 ? 56.549 45.354 27.187 1.00 15.75 304 ASP B C 1
ATOM 2293 O O . ASP B 1 69 ? 57.417 45.453 26.283 1.00 18.08 304 ASP B O 1
ATOM 2298 N N . GLY B 1 70 ? 56.066 44.193 27.633 1.00 14.88 305 GLY B N 1
ATOM 2299 C CA . GLY B 1 70 ? 56.504 42.897 27.084 1.00 13.98 305 GLY B CA 1
ATOM 2300 C C . GLY B 1 70 ? 57.679 42.311 27.829 1.00 13.90 305 GLY B C 1
ATOM 2301 O O . GLY B 1 70 ? 58.377 43.049 28.555 1.00 14.46 305 GLY B O 1
ATOM 2302 N N . PHE B 1 71 ? 57.904 41.005 27.694 1.00 13.84 306 PHE B N 1
ATOM 2303 C CA . PHE B 1 71 ? 59.021 40.296 28.366 1.00 13.08 306 PHE B CA 1
ATOM 2304 C C . PHE B 1 71 ? 59.307 38.992 27.629 1.00 13.71 306 PHE B C 1
ATOM 2305 O O . PHE B 1 71 ? 58.536 38.586 26.732 1.00 15.15 306 PHE B O 1
ATOM 2313 N N . GLY B 1 72 ? 60.398 38.336 27.999 1.00 13.78 307 GLY B N 1
ATOM 2314 C CA . GLY B 1 72 ? 60.866 37.104 27.354 1.00 14.04 307 GLY B CA 1
ATOM 2315 C C . GLY B 1 72 ? 61.571 37.391 26.048 1.00 14.34 307 GLY B C 1
ATOM 2316 O O . GLY B 1 72 ? 62.025 38.542 25.842 1.00 14.22 307 GLY B O 1
ATOM 2317 N N . ARG B 1 73 ? 61.699 36.367 25.218 1.00 14.77 308 ARG B N 1
ATOM 2318 C CA . ARG B 1 73 ? 62.502 36.404 23.975 1.00 17.34 308 ARG B CA 1
ATOM 2319 C C . ARG B 1 73 ? 61.658 35.921 22.799 1.00 16.42 308 ARG B C 1
ATOM 2320 O O . ARG B 1 73 ? 60.936 34.905 22.941 1.00 15.50 308 ARG B O 1
ATOM 2328 N N . LEU B 1 74 ? 61.786 36.603 21.661 1.00 15.39 309 LEU B N 1
ATOM 2329 C CA . LEU B 1 74 ? 60.920 36.380 20.474 1.00 15.17 309 LEU B CA 1
ATOM 2330 C C . LEU B 1 74 ? 61.082 34.948 19.947 1.00 15.85 309 LEU B C 1
ATOM 2331 O O . LEU B 1 74 ? 60.124 34.434 19.352 1.00 16.56 309 LEU B O 1
ATOM 2336 N N . THR B 1 75 ? 62.242 34.333 20.154 1.00 16.55 310 THR B N 1
ATOM 2337 C CA . THR B 1 75 ? 62.590 32.966 19.695 1.00 18.48 310 THR B CA 1
ATOM 2338 C C . THR B 1 75 ? 62.118 31.906 20.693 1.00 17.88 310 THR B C 1
ATOM 2339 O O . THR B 1 75 ? 62.351 30.699 20.448 1.00 19.16 310 THR B O 1
ATOM 2343 N N . GLY B 1 76 ? 61.539 32.314 21.816 1.00 16.77 311 GLY B N 1
ATOM 2344 C CA . GLY B 1 76 ? 61.151 31.362 22.869 1.00 16.62 311 GLY B CA 1
ATOM 2345 C C . GLY B 1 76 ? 59.878 31.810 23.518 1.00 16.46 311 GLY B C 1
ATOM 2346 O O . GLY B 1 76 ? 58.991 32.317 22.793 1.00 16.36 311 GLY B O 1
ATOM 2347 N N . GLU B 1 77 ? 59.783 31.637 24.831 1.00 15.25 312 GLU B N 1
ATOM 2348 C CA . GLU B 1 77 ? 58.579 32.068 25.577 1.00 15.03 312 GLU B CA 1
ATOM 2349 C C . GLU B 1 77 ? 58.577 33.598 25.635 1.00 14.45 312 GLU B C 1
ATOM 2350 O O . GLU B 1 77 ? 59.649 34.180 25.889 1.00 14.25 312 GLU B O 1
ATOM 2356 N N . HIS B 1 78 ? 57.427 34.239 25.404 1.00 13.22 313 HIS B N 1
ATOM 2357 C CA . HIS B 1 78 ? 57.378 35.720 25.476 1.00 13.23 313 HIS B CA 1
ATOM 2358 C C . HIS B 1 78 ? 55.954 36.212 25.505 1.00 12.52 313 HIS B C 1
ATOM 2359 O O . HIS B 1 78 ? 55.036 35.430 25.229 1.00 12.29 313 HIS B O 1
ATOM 2366 N N . TRP B 1 79 ? 55.851 37.470 25.874 1.00 12.05 314 TRP B N 1
ATOM 2367 C CA . TRP B 1 79 ? 54.649 38.316 25.809 1.00 12.42 314 TRP B CA 1
ATOM 2368 C C . TRP B 1 79 ? 55.069 39.611 25.117 1.00 12.48 314 TRP B C 1
ATOM 2369 O O . TRP B 1 79 ? 55.990 40.265 25.643 1.00 13.79 314 TRP B O 1
ATOM 2380 N N . LEU B 1 80 ? 54.475 39.931 23.966 1.00 12.18 315 LEU B N 1
ATOM 2381 C CA . LEU B 1 80 ? 54.969 41.033 23.109 1.00 12.31 315 LEU B CA 1
ATOM 2382 C C . LEU B 1 80 ? 54.739 42.379 23.788 1.00 11.97 315 LEU B C 1
ATOM 2383 O O . LEU B 1 80 ? 55.448 43.332 23.416 1.00 11.90 315 LEU B O 1
ATOM 2388 N N . GLY B 1 81 ? 53.758 42.466 24.697 1.00 11.40 316 GLY B N 1
ATOM 2389 C CA . GLY B 1 81 ? 53.407 43.723 25.382 1.00 12.13 316 GLY B CA 1
ATOM 2390 C C . GLY B 1 81 ? 52.126 44.327 24.849 1.00 11.82 316 GLY B C 1
ATOM 2391 O O . GLY B 1 81 ? 51.953 44.389 23.611 1.00 12.00 316 GLY B O 1
ATOM 2392 N N . LEU B 1 82 ? 51.241 44.754 25.745 1.00 12.73 317 LEU B N 1
ATOM 2393 C CA . LEU B 1 82 ? 49.902 45.283 25.355 1.00 13.55 317 LEU B CA 1
ATOM 2394 C C . LEU B 1 82 ? 50.050 46.578 24.548 1.00 13.70 317 LEU B C 1
ATOM 2395 O O . LEU B 1 82 ? 49.199 46.811 23.684 1.00 12.65 317 LEU B O 1
ATOM 2400 N N . LYS B 1 83 ? 51.096 47.374 24.771 1.00 14.93 318 LYS B N 1
ATOM 2401 C CA . LYS B 1 83 ? 51.312 48.606 23.956 1.00 15.84 318 LYS B CA 1
ATOM 2402 C C . LYS B 1 83 ? 51.534 48.201 22.490 1.00 15.70 318 LYS B C 1
ATOM 2403 O O . LYS B 1 83 ? 51.000 48.881 21.614 1.00 15.68 318 LYS B O 1
ATOM 2409 N N . ARG B 1 84 ? 52.261 47.112 22.231 1.00 15.64 319 ARG B N 1
ATOM 2410 C CA . ARG B 1 84 ? 52.509 46.618 20.854 1.00 16.24 319 ARG B CA 1
ATOM 2411 C C . ARG B 1 84 ? 51.243 45.941 20.317 1.00 15.13 319 ARG B C 1
ATOM 2412 O O . ARG B 1 84 ? 50.908 46.134 19.140 1.00 13.29 319 ARG B O 1
ATOM 2420 N N . ILE B 1 85 ? 50.555 45.160 21.141 1.00 14.26 320 ILE B N 1
ATOM 2421 C CA . ILE B 1 85 ? 49.335 44.451 20.669 1.00 14.88 320 ILE B CA 1
ATOM 2422 C C . ILE B 1 85 ? 48.278 45.506 20.324 1.00 14.70 320 ILE B C 1
ATOM 2423 O O . ILE B 1 85 ? 47.579 45.346 19.323 1.00 15.60 320 ILE B O 1
ATOM 2428 N N . HIS B 1 86 ? 48.204 46.575 21.107 1.00 14.51 321 HIS B N 1
ATOM 2429 C CA . HIS B 1 86 ? 47.313 47.730 20.820 1.00 14.41 321 HIS B CA 1
ATOM 2430 C C . HIS B 1 86 ? 47.706 48.370 19.482 1.00 13.86 321 HIS B C 1
ATOM 2431 O O . HIS B 1 86 ? 46.799 48.605 18.661 1.00 13.53 321 HIS B O 1
ATOM 2438 N N . ALA B 1 87 ? 48.991 48.683 19.269 1.00 14.23 322 ALA B N 1
ATOM 2439 C CA . ALA B 1 87 ? 49.466 49.341 18.031 1.00 14.37 322 ALA B CA 1
ATOM 2440 C C . ALA B 1 87 ? 49.116 48.463 16.822 1.00 14.57 322 ALA B C 1
ATOM 2441 O O . ALA B 1 87 ? 48.716 49.011 15.772 1.00 14.19 322 ALA B O 1
ATOM 2443 N N . LEU B 1 88 ? 49.270 47.143 16.950 1.00 14.31 323 LEU B N 1
ATOM 2444 C CA . LEU B 1 88 ? 48.959 46.209 15.845 1.00 14.35 323 LEU B CA 1
ATOM 2445 C C . LEU B 1 88 ? 47.444 46.186 15.599 1.00 14.83 323 LEU B C 1
ATOM 2446 O O . LEU B 1 88 ? 47.038 46.379 14.459 1.00 15.12 323 LEU B O 1
ATOM 2451 N N . THR B 1 89 ? 46.638 45.912 16.617 1.00 14.48 324 THR B N 1
ATOM 2452 C CA . THR B 1 89 ? 45.203 45.562 16.417 1.00 15.40 324 THR B CA 1
ATOM 2453 C C . THR B 1 89 ? 44.346 46.803 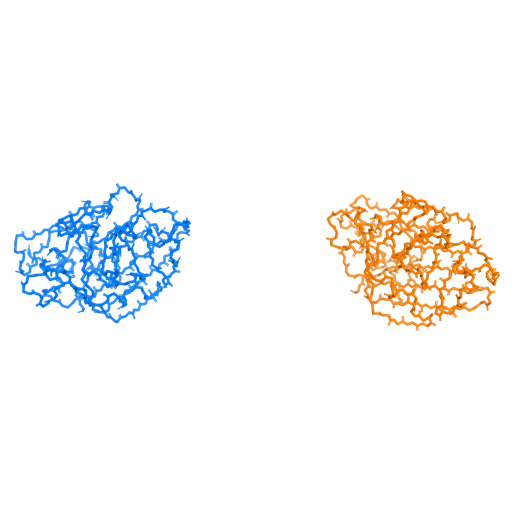16.116 1.00 15.35 324 THR B C 1
ATOM 2454 O O . THR B 1 89 ? 43.215 46.585 15.666 1.00 16.23 324 THR B O 1
ATOM 2458 N N . THR B 1 90 ? 44.840 48.035 16.322 1.00 14.93 325 THR B N 1
ATOM 2459 C CA . THR B 1 90 ? 44.079 49.278 16.003 1.00 16.69 325 THR B CA 1
ATOM 2460 C C . THR B 1 90 ? 44.299 49.701 14.539 1.00 17.24 325 THR B C 1
ATOM 2461 O O . THR B 1 90 ? 43.486 50.490 14.037 1.00 18.77 325 THR B O 1
ATOM 2465 N N . GLN B 1 91 ? 45.322 49.185 13.847 1.00 17.13 326 GLN B N 1
ATOM 2466 C CA . GLN B 1 91 ? 45.715 49.679 12.500 1.00 16.40 326 GLN B CA 1
ATOM 2467 C C . GLN B 1 91 ? 44.860 49.021 11.396 1.00 16.82 326 GLN B C 1
ATOM 2468 O O . GLN B 1 91 ? 44.865 49.528 10.260 1.00 15.90 326 GLN B O 1
ATOM 2474 N N . ALA B 1 92 ? 44.205 47.897 11.680 1.00 17.72 327 ALA B N 1
ATOM 2475 C CA . ALA B 1 92 ? 43.327 47.148 10.748 1.00 18.83 327 ALA B CA 1
ATOM 2476 C C . ALA B 1 92 ? 42.452 46.175 11.546 1.00 19.17 327 ALA B C 1
ATOM 2477 O O . ALA B 1 92 ? 42.647 46.074 12.768 1.00 18.57 327 ALA B O 1
ATOM 2479 N N . ALA B 1 93 ? 41.507 45.488 10.899 1.00 19.75 328 ALA B N 1
ATOM 2480 C CA . ALA B 1 93 ? 40.674 44.452 11.550 1.00 20.08 328 ALA B CA 1
ATOM 2481 C C . ALA B 1 93 ? 41.468 43.146 11.565 1.00 18.74 328 ALA B C 1
ATOM 2482 O O . ALA B 1 93 ? 41.744 42.637 10.480 1.00 19.20 328 ALA B O 1
ATOM 2484 N N . TYR B 1 94 ? 41.805 42.608 12.740 1.00 17.43 329 TYR B N 1
ATOM 2485 C CA . TYR B 1 94 ? 42.568 41.336 12.862 1.00 16.62 329 TYR B CA 1
ATOM 2486 C C . TYR B 1 94 ? 41.687 40.197 13.377 1.00 16.42 329 TYR B C 1
ATOM 2487 O O . TYR B 1 94 ? 40.710 40.423 14.143 1.00 16.86 329 TYR B O 1
ATOM 2496 N N . GLU B 1 95 ? 42.076 38.986 12.984 1.00 16.07 330 GLU B N 1
ATOM 2497 C CA . GLU B 1 95 ? 41.609 37.737 13.612 1.00 17.65 330 GLU B CA 1
ATOM 2498 C C . GLU B 1 95 ? 42.711 37.222 14.537 1.00 16.60 330 GLU B C 1
ATOM 2499 O O . GLU B 1 95 ? 43.889 37.594 14.352 1.00 16.06 330 GLU B O 1
ATOM 2505 N N . LEU B 1 96 ? 42.307 36.435 15.526 1.00 14.62 331 LEU B N 1
ATOM 2506 C CA . LEU B 1 96 ? 43.198 35.802 16.514 1.00 14.30 331 LEU B CA 1
ATOM 2507 C C . LEU B 1 96 ? 43.199 34.302 16.244 1.00 14.55 331 LEU B C 1
ATOM 2508 O O . LEU B 1 96 ? 42.108 33.720 16.108 1.00 14.57 331 LEU B O 1
ATOM 2513 N N . HIS B 1 97 ? 44.369 33.708 16.218 1.00 14.39 332 HIS B N 1
ATOM 2514 C CA . HIS B 1 97 ? 44.547 32.237 16.202 1.00 15.54 332 HIS B CA 1
ATOM 2515 C C . HIS B 1 97 ? 45.274 31.840 17.492 1.00 16.23 332 HIS B C 1
ATOM 2516 O O . HIS B 1 97 ? 46.287 32.479 17.829 1.00 15.98 332 HIS B O 1
ATOM 2523 N N . VAL B 1 98 ? 44.772 30.812 18.173 1.00 15.77 333 VAL B N 1
ATOM 2524 C CA . VAL B 1 98 ? 45.389 30.203 19.379 1.00 15.70 333 VAL B CA 1
ATOM 2525 C C . VAL B 1 98 ? 45.714 28.745 19.052 1.00 16.08 333 VAL B C 1
ATOM 2526 O O . VAL B 1 98 ? 44.760 27.982 18.820 1.00 14.97 333 VAL B O 1
ATOM 2530 N N . ASP B 1 99 ? 47.003 28.400 19.031 1.00 15.73 334 ASP B N 1
ATOM 2531 C CA . ASP B 1 99 ? 47.501 27.012 18.890 1.00 17.53 334 ASP B CA 1
ATOM 2532 C C . ASP B 1 99 ? 47.802 26.477 20.291 1.00 18.83 334 ASP B C 1
ATOM 2533 O O . ASP B 1 99 ? 48.436 27.211 21.079 1.00 19.05 334 ASP B O 1
ATOM 2538 N N . LEU B 1 100 ? 47.339 25.265 20.596 1.00 16.71 335 LEU B N 1
ATOM 2539 C CA . LEU B 1 100 ? 47.528 24.603 21.908 1.00 17.68 335 LEU B CA 1
ATOM 2540 C C . LEU B 1 100 ? 48.048 23.173 21.677 1.00 18.88 335 LEU B C 1
ATOM 2541 O O . LEU B 1 100 ? 47.657 22.547 20.677 1.00 18.44 335 LEU B O 1
ATOM 2546 N N . GLU B 1 101 ? 48.943 22.708 22.546 1.00 20.68 336 GLU B N 1
ATOM 2547 C CA . GLU B 1 101 ? 49.410 21.302 22.604 1.00 23.32 336 GLU B CA 1
ATOM 2548 C C . GLU B 1 101 ? 49.399 20.846 24.058 1.00 22.98 336 GLU B C 1
ATOM 2549 O O . GLU B 1 101 ? 49.742 21.669 24.955 1.00 20.74 336 GLU B O 1
ATOM 2555 N N . ASP B 1 102 ? 49.019 19.586 24.280 1.00 22.64 337 ASP B N 1
ATOM 2556 C CA . ASP B 1 102 ? 49.127 18.930 25.606 1.00 23.88 337 ASP B CA 1
ATOM 2557 C C . ASP B 1 102 ? 50.461 18.183 25.665 1.00 24.07 337 ASP B C 1
ATOM 2558 O O . ASP B 1 102 ? 51.265 18.313 24.716 1.00 24.65 337 ASP B O 1
ATOM 2563 N N . PHE B 1 103 ? 50.688 17.408 26.730 1.00 26.53 338 PHE B N 1
ATOM 2564 C CA . PHE B 1 103 ? 51.931 16.605 26.920 1.00 28.91 338 PHE B CA 1
ATOM 2565 C C . PHE B 1 103 ? 51.782 15.207 26.290 1.00 32.88 338 PHE B C 1
ATOM 2566 O O . PHE B 1 103 ? 52.724 14.409 26.450 1.00 32.56 338 PHE B O 1
ATOM 2574 N N . GLU B 1 104 ? 50.703 14.951 25.539 1.00 34.00 339 GLU B N 1
ATOM 2575 C CA . GLU B 1 104 ? 50.394 13.619 24.942 1.00 39.58 339 GLU B CA 1
ATOM 2576 C C . GLU B 1 104 ? 50.344 13.685 23.409 1.00 40.33 339 GLU B C 1
ATOM 2577 O O . GLU B 1 104 ? 49.634 12.850 22.829 1.00 43.01 339 GLU B O 1
ATOM 2583 N N . ASN B 1 105 ? 51.043 14.634 22.777 1.00 38.91 340 ASN B N 1
ATOM 2584 C CA . ASN B 1 105 ? 51.065 14.837 21.299 1.00 39.90 340 ASN B CA 1
ATOM 2585 C C . ASN B 1 105 ? 49.680 15.243 20.769 1.00 33.34 340 ASN B C 1
ATOM 2586 O O . ASN B 1 105 ? 49.487 15.157 19.556 1.00 35.33 340 ASN B O 1
ATOM 2591 N N . GLY B 1 106 ? 48.756 15.682 21.621 1.00 27.08 341 GLY B N 1
ATOM 2592 C CA . GLY B 1 106 ? 47.470 16.241 21.173 1.00 28.03 341 GLY B CA 1
ATOM 2593 C C . GLY B 1 106 ? 47.614 17.726 20.849 1.00 26.85 341 GLY B C 1
ATOM 2594 O O . GLY B 1 106 ? 48.309 18.429 21.594 1.00 24.84 341 GLY B O 1
ATOM 2595 N N . THR B 1 107 ? 46.963 18.193 19.785 1.00 25.89 342 THR B N 1
ATOM 2596 C CA . THR B 1 107 ? 46.959 19.624 19.390 1.00 24.04 342 THR B CA 1
ATOM 2597 C C . THR B 1 107 ? 45.520 20.056 19.121 1.00 24.00 342 THR B C 1
ATOM 2598 O O . THR B 1 107 ? 44.704 19.193 18.758 1.00 22.27 342 THR B O 1
ATOM 2602 N N . ALA B 1 108 ? 45.234 21.346 19.298 1.00 20.47 343 ALA B N 1
ATOM 2603 C CA . ALA B 1 108 ? 43.918 21.951 19.024 1.00 20.46 343 ALA B CA 1
ATOM 2604 C C . ALA B 1 108 ? 44.146 23.435 18.775 1.00 19.91 343 ALA B C 1
ATOM 2605 O O . ALA B 1 108 ? 45.257 23.933 19.070 1.00 21.53 343 ALA B O 1
ATOM 2607 N N . TYR B 1 109 ? 43.150 24.105 18.227 1.00 18.74 344 TYR B N 1
ATOM 2608 C CA . TYR B 1 109 ? 43.245 25.552 17.958 1.00 18.10 344 TYR B CA 1
ATOM 2609 C C . TYR B 1 109 ? 41.873 26.173 18.167 1.00 17.28 344 TYR B C 1
ATOM 2610 O O . TYR B 1 109 ? 40.811 25.481 18.108 1.00 15.98 344 TYR B O 1
ATOM 2619 N N . ALA B 1 110 ? 41.901 27.473 18.414 1.00 16.48 345 ALA B N 1
ATOM 2620 C CA . ALA B 1 110 ? 40.710 28.339 18.443 1.00 16.72 345 ALA B CA 1
ATOM 2621 C C . ALA B 1 110 ? 40.998 29.546 17.560 1.00 18.01 345 ALA B C 1
ATOM 2622 O O . ALA B 1 110 ? 42.109 30.136 17.699 1.00 18.72 345 ALA B O 1
ATOM 2624 N N . ARG B 1 111 ? 40.043 29.885 16.697 1.00 17.17 346 ARG B N 1
ATOM 2625 C CA . ARG B 1 111 ? 40.125 31.019 15.762 1.00 17.78 346 ARG B CA 1
ATOM 2626 C C . ARG B 1 111 ? 39.013 31.979 16.137 1.00 17.49 346 ARG B C 1
ATOM 2627 O O . ARG B 1 111 ? 37.857 31.519 16.363 1.00 17.39 346 ARG B O 1
ATOM 2635 N N . TYR B 1 112 ? 39.348 33.253 16.243 1.00 15.73 347 TYR B N 1
ATOM 2636 C CA . TYR B 1 112 ? 38.355 34.331 16.476 1.00 16.58 347 TYR B CA 1
ATOM 2637 C C . TYR B 1 112 ? 38.429 35.305 15.303 1.00 17.59 347 TYR B C 1
ATOM 2638 O O . TYR B 1 112 ? 39.507 35.889 15.067 1.00 17.78 347 TYR B O 1
ATOM 2647 N N . GLY B 1 113 ? 37.311 35.482 14.587 1.00 17.71 348 GLY B N 1
ATOM 2648 C CA . GLY B 1 113 ? 37.233 36.324 13.380 1.00 17.44 348 GLY B CA 1
ATOM 2649 C C . GLY B 1 113 ? 37.476 37.788 13.689 1.00 17.51 348 GLY B C 1
ATOM 2650 O O . GLY B 1 113 ? 37.795 38.543 12.752 1.00 17.36 348 GLY B O 1
ATOM 2651 N N . SER B 1 114 ? 37.319 38.197 14.950 1.00 17.53 349 SER B N 1
ATOM 2652 C CA . SER B 1 114 ? 37.536 39.592 15.402 1.00 18.33 349 SER B CA 1
ATOM 2653 C C . SER B 1 114 ? 38.344 39.587 16.701 1.00 17.81 349 SER B C 1
ATOM 2654 O O . SER B 1 114 ? 38.007 38.807 17.601 1.00 18.54 349 SER B O 1
ATOM 2657 N N . PHE B 1 115 ? 39.366 40.433 16.810 1.00 17.91 350 PHE B N 1
ATOM 2658 C CA . PHE B 1 115 ? 40.232 40.514 18.009 1.00 17.16 350 PHE B CA 1
ATOM 2659 C C . PHE B 1 115 ? 40.886 41.889 18.071 1.00 16.99 350 PHE B C 1
ATOM 2660 O O . PHE B 1 115 ? 41.430 42.333 17.042 1.00 18.02 350 PHE B O 1
ATOM 2668 N N . GLY B 1 116 ? 40.894 42.493 19.256 1.00 17.34 351 GLY B N 1
ATOM 2669 C CA . GLY B 1 116 ? 41.614 43.757 19.486 1.00 18.22 351 GLY B CA 1
ATOM 2670 C C . GLY B 1 116 ? 41.795 44.035 20.956 1.00 17.36 351 GLY B C 1
ATOM 2671 O O . GLY B 1 116 ? 41.101 43.415 21.773 1.00 16.65 351 GLY B O 1
ATOM 2672 N N . VAL B 1 117 ? 42.710 44.939 21.295 1.00 17.09 352 VAL B N 1
ATOM 2673 C CA . VAL B 1 117 ? 42.854 45.420 22.694 1.00 17.40 352 VAL B CA 1
ATOM 2674 C C . VAL B 1 117 ? 42.845 46.950 22.684 1.00 16.43 352 VAL B C 1
ATOM 2675 O O . VAL B 1 117 ? 43.577 47.545 21.870 1.00 15.45 352 VAL B O 1
ATOM 2679 N N . GLY B 1 118 ? 42.038 47.523 23.576 1.00 15.93 353 GLY B N 1
ATOM 2680 C CA . GLY B 1 118 ? 41.820 48.972 23.733 1.00 17.46 353 GLY B CA 1
ATOM 2681 C C . GLY B 1 118 ? 41.416 49.652 22.433 1.00 16.97 353 GLY B C 1
ATOM 2682 O O . GLY B 1 118 ? 41.887 50.767 22.198 1.00 15.86 353 GLY B O 1
ATOM 2683 N N . LEU B 1 119 ? 40.557 49.040 21.610 1.00 17.50 354 LEU B N 1
ATOM 2684 C CA . LEU B 1 119 ? 40.388 49.470 20.187 1.00 19.64 354 LEU B CA 1
ATOM 2685 C C . LEU B 1 119 ? 40.038 50.967 19.965 1.00 24.11 354 LEU B C 1
ATOM 2686 O O . LEU B 1 119 ? 40.547 51.569 18.961 1.00 33.20 354 LEU B O 1
ATOM 2691 N N . PHE B 1 120 ? 39.161 51.559 20.748 1.00 21.60 355 PHE B N 1
ATOM 2692 C CA . PHE B 1 120 ? 38.732 52.975 20.559 1.00 18.80 355 PHE B CA 1
ATOM 2693 C C . PHE B 1 120 ? 39.076 53.797 21.801 1.00 17.14 355 PHE B C 1
ATOM 2694 O O . PHE B 1 120 ? 38.537 54.938 21.935 1.00 16.73 355 PHE B O 1
ATOM 2702 N N . SER B 1 121 ? 39.880 53.228 22.705 1.00 15.17 356 SER B N 1
ATOM 2703 C CA . SER B 1 121 ? 40.360 53.899 23.940 1.00 15.07 356 SER B CA 1
ATOM 2704 C C . SER B 1 121 ? 41.252 55.086 23.558 1.00 14.39 356 SER B C 1
ATOM 2705 O O . SER B 1 121 ? 42.187 54.896 22.790 1.00 15.07 356 SER B O 1
ATOM 2708 N N . VAL B 1 122 ? 40.971 56.271 24.077 1.00 13.03 357 VAL B N 1
ATOM 2709 C CA . VAL B 1 122 ? 41.866 57.451 23.899 1.00 13.82 357 VAL B CA 1
ATOM 2710 C C . VAL B 1 122 ? 43.165 57.167 24.669 1.00 14.12 357 VAL B C 1
ATOM 2711 O O . VAL B 1 122 ? 44.241 57.467 24.157 1.00 15.42 357 VAL B O 1
ATOM 2715 N N . ASP B 1 123 ? 43.059 56.625 25.879 1.00 15.45 358 ASP B N 1
ATOM 2716 C CA . ASP B 1 123 ? 44.222 56.199 26.702 1.00 16.50 358 ASP B CA 1
ATOM 2717 C C . ASP B 1 123 ? 44.066 54.702 26.949 1.00 17.13 358 ASP B C 1
ATOM 2718 O O . ASP B 1 123 ? 43.483 54.294 27.944 1.00 16.58 358 ASP B O 1
ATOM 2723 N N . PRO B 1 124 ? 44.568 53.841 26.041 1.00 16.82 359 PRO B N 1
ATOM 2724 C CA . PRO B 1 124 ? 44.347 52.397 26.163 1.00 17.20 359 PRO B CA 1
ATOM 2725 C C . PRO B 1 124 ? 44.916 51.827 27.473 1.00 15.88 359 PRO B C 1
ATOM 2726 O O . PRO B 1 124 ? 44.264 50.954 28.058 1.00 15.98 359 PRO B O 1
ATOM 2730 N N . GLU B 1 125 ? 46.048 52.354 27.938 1.00 16.21 360 GLU B N 1
ATOM 2731 C CA . GLU B 1 125 ? 46.669 51.900 29.210 1.00 16.86 360 GLU B CA 1
ATOM 2732 C C . GLU B 1 125 ? 45.729 52.208 30.392 1.00 17.12 360 GLU B C 1
ATOM 2733 O O . GLU B 1 125 ? 45.371 51.279 31.135 1.00 15.56 360 GLU B O 1
ATOM 2739 N N . GLU B 1 126 ? 45.286 53.450 30.546 1.00 17.11 361 GLU B N 1
ATOM 2740 C CA . GLU B 1 126 ? 44.350 53.818 31.642 1.00 18.03 361 GLU B CA 1
ATOM 2741 C C . GLU B 1 126 ? 43.079 52.969 31.547 1.00 17.79 361 GLU B C 1
ATOM 2742 O O . GLU B 1 126 ? 42.558 52.550 32.575 1.00 16.83 361 GLU B O 1
ATOM 2748 N N . ASP B 1 127 ? 42.609 52.720 30.332 1.00 18.58 362 ASP B N 1
ATOM 2749 C CA . ASP B 1 127 ? 41.344 52.001 30.032 1.00 20.48 362 ASP B CA 1
ATOM 2750 C C . ASP B 1 127 ? 41.537 50.495 30.273 1.00 19.94 362 ASP B C 1
ATOM 2751 O O . ASP B 1 127 ? 40.531 49.761 30.218 1.00 17.30 362 ASP B O 1
ATOM 2756 N N . GLY B 1 128 ? 42.773 50.039 30.532 1.00 17.63 363 GLY B N 1
ATOM 2757 C CA . GLY B 1 128 ? 43.071 48.631 30.863 1.00 17.78 363 GLY B CA 1
ATOM 2758 C C . GLY B 1 128 ? 43.143 47.719 29.650 1.00 16.69 363 GLY B C 1
ATOM 2759 O O . GLY B 1 128 ? 42.962 46.509 29.821 1.00 17.96 363 GLY B O 1
ATOM 2760 N N . TYR B 1 129 ? 43.424 48.243 28.457 1.00 16.62 364 TYR B N 1
ATOM 2761 C CA . TYR B 1 129 ? 43.586 47.423 27.228 1.00 16.53 364 TYR B CA 1
ATOM 2762 C C . TYR B 1 129 ? 42.440 46.417 27.124 1.00 16.85 364 TYR B C 1
ATOM 2763 O O . TYR B 1 129 ? 42.679 45.215 27.009 1.00 18.41 364 TYR B O 1
ATOM 2772 N N . PRO B 1 130 ? 41.168 46.875 27.193 1.00 17.15 365 PRO B N 1
ATOM 2773 C CA . PRO B 1 130 ? 40.017 45.985 27.168 1.00 17.97 365 PRO B CA 1
ATOM 2774 C C . PRO B 1 130 ? 39.974 45.108 25.913 1.00 18.23 365 PRO B C 1
ATOM 2775 O O . PRO B 1 130 ? 40.353 45.540 24.841 1.00 19.20 365 PRO B O 1
ATOM 2779 N N . LEU B 1 131 ? 39.542 43.867 26.096 1.00 18.70 366 LEU B N 1
ATOM 2780 C CA . LEU B 1 131 ? 39.498 42.847 25.028 1.00 17.91 366 LEU B CA 1
ATOM 2781 C C . LEU B 1 131 ? 38.249 43.040 24.165 1.00 19.70 366 LEU B C 1
ATOM 2782 O O . LEU B 1 131 ? 37.140 43.124 24.735 1.00 17.89 366 LEU B O 1
ATOM 2787 N N . THR B 1 132 ? 38.441 43.035 22.847 1.00 19.01 367 THR B N 1
ATOM 2788 C CA . THR B 1 132 ? 37.379 42.788 21.847 1.00 21.53 367 THR B CA 1
ATOM 2789 C C . THR B 1 132 ? 37.671 41.425 21.241 1.00 19.05 367 THR B C 1
ATOM 2790 O O . THR B 1 132 ? 38.818 41.221 20.792 1.00 17.63 367 THR B O 1
ATOM 2794 N N . VAL B 1 133 ? 36.720 40.503 21.311 1.00 17.75 368 VAL B N 1
ATOM 2795 C CA . VAL B 1 133 ? 36.897 39.159 20.699 1.00 18.84 368 VAL B CA 1
ATOM 2796 C C . VAL B 1 133 ? 35.531 38.625 20.299 1.00 19.31 368 VAL B C 1
ATOM 2797 O O . VAL B 1 133 ? 34.601 38.766 21.091 1.00 19.32 368 VAL B O 1
ATOM 2801 N N . ALA B 1 134 ? 35.426 38.100 19.081 1.00 20.02 369 ALA B N 1
ATOM 2802 C CA . ALA B 1 134 ? 34.155 37.575 18.536 1.00 21.00 369 ALA B CA 1
ATOM 2803 C C . ALA B 1 134 ? 34.418 36.503 17.473 1.00 22.09 369 ALA B C 1
ATOM 2804 O O . ALA B 1 134 ? 35.551 36.432 16.916 1.00 19.63 369 ALA B O 1
ATOM 2806 N N . ASP B 1 135 ? 33.394 35.681 17.213 1.00 21.44 370 ASP B N 1
ATOM 2807 C CA . ASP B 1 135 ? 33.282 34.860 15.984 1.00 22.86 370 ASP B CA 1
ATOM 2808 C C . ASP B 1 135 ? 34.248 33.686 16.086 1.00 21.11 370 ASP B C 1
ATOM 2809 O O . ASP B 1 135 ? 35.198 33.615 15.277 1.00 19.30 370 ASP B O 1
ATOM 2814 N N . TYR B 1 136 ? 33.969 32.796 17.034 1.00 20.26 371 TYR B N 1
ATOM 2815 C CA . TYR B 1 136 ? 34.774 31.588 17.320 1.00 20.00 371 TYR B CA 1
ATOM 2816 C C . TYR B 1 136 ? 34.494 30.488 16.293 1.00 20.58 371 TYR B C 1
ATOM 2817 O O . TYR B 1 136 ? 33.321 30.222 15.933 1.00 20.59 371 TYR B O 1
ATOM 2826 N N . SER B 1 137 ? 35.555 29.793 15.899 1.00 19.57 372 SER B N 1
ATOM 2827 C CA . SER B 1 137 ? 35.504 28.418 15.351 1.00 20.03 372 SER B CA 1
ATOM 2828 C C . SER B 1 137 ? 36.803 27.727 15.741 1.00 20.71 372 SER B C 1
ATOM 2829 O O . SER B 1 137 ? 37.812 28.433 15.984 1.00 20.99 372 SER B O 1
ATOM 2832 N N . GLY B 1 138 ? 36.793 26.403 15.827 1.00 19.78 373 GLY B N 1
ATOM 2833 C CA . GLY B 1 138 ? 38.036 25.638 15.994 1.00 20.36 373 GLY B CA 1
ATOM 2834 C C . GLY B 1 138 ? 37.788 24.294 16.636 1.00 20.64 373 GLY B C 1
ATOM 2835 O O . GLY B 1 138 ? 36.617 23.871 16.701 1.00 20.72 373 GLY B O 1
ATOM 2836 N N . THR B 1 139 ? 38.861 23.647 17.079 1.00 20.50 374 THR B N 1
ATOM 2837 C CA . THR B 1 139 ? 38.842 22.287 17.665 1.00 20.13 374 THR B CA 1
ATOM 2838 C C . THR B 1 139 ? 39.122 22.311 19.171 1.00 20.51 374 THR B C 1
ATOM 2839 O O . THR B 1 139 ? 38.976 21.266 19.784 1.00 20.29 374 THR B O 1
ATOM 2843 N N . ALA B 1 140 ? 39.547 23.439 19.747 1.00 19.87 375 ALA B N 1
ATOM 2844 C CA . ALA B 1 140 ? 39.912 23.538 21.178 1.00 20.53 375 ALA B CA 1
ATOM 2845 C C . ALA B 1 140 ? 38.666 23.836 22.017 1.00 20.28 375 ALA B C 1
ATOM 2846 O O . ALA B 1 140 ? 38.741 23.712 23.246 1.00 20.51 375 ALA B O 1
ATOM 2848 N N . GLY B 1 141 ? 37.562 24.223 21.382 1.00 19.44 376 GLY B N 1
ATOM 2849 C CA . GLY B 1 141 ? 36.396 24.804 22.073 1.00 19.61 376 GLY B CA 1
ATOM 2850 C C . GLY B 1 141 ? 36.672 26.272 22.364 1.00 19.70 376 GLY B C 1
ATOM 2851 O O . GLY B 1 141 ? 37.850 26.685 22.324 1.00 17.70 376 GLY B O 1
ATOM 2852 N N . ASP B 1 142 ? 35.633 27.042 22.623 1.00 18.49 377 ASP B N 1
ATOM 2853 C CA . ASP B 1 142 ? 35.750 28.479 22.968 1.00 20.16 377 ASP B CA 1
ATOM 2854 C C . ASP B 1 142 ? 36.009 28.632 24.470 1.00 20.67 377 ASP B C 1
ATOM 2855 O O . ASP B 1 142 ? 35.130 28.249 25.256 1.00 21.10 377 ASP B O 1
ATOM 2860 N N . SER B 1 143 ? 37.134 29.242 24.847 1.00 20.44 378 SER B N 1
ATOM 2861 C CA . SER B 1 143 ? 37.443 29.608 26.250 1.00 20.21 378 SER B CA 1
ATOM 2862 C C . SER B 1 143 ? 37.783 31.097 26.347 1.00 20.34 378 SER B C 1
ATOM 2863 O O . SER B 1 143 ? 38.309 31.489 27.397 1.00 20.87 378 SER B O 1
ATOM 2866 N N . LEU B 1 144 ? 37.412 31.905 25.352 1.00 19.36 379 LEU B N 1
ATOM 2867 C CA . LEU B 1 144 ? 37.736 33.352 25.346 1.00 19.54 379 LEU B CA 1
ATOM 2868 C C . LEU B 1 144 ? 36.507 34.265 25.227 1.00 20.36 379 LEU B C 1
ATOM 2869 O O . LEU B 1 144 ? 36.595 35.385 25.770 1.00 18.49 379 LEU B O 1
ATOM 2874 N N . LEU B 1 145 ? 35.419 33.891 24.539 1.00 21.89 380 LEU B N 1
ATOM 2875 C CA . LEU B 1 145 ? 34.275 34.832 24.335 1.00 23.24 380 LEU B CA 1
ATOM 2876 C C . LEU B 1 145 ? 33.769 35.402 25.667 1.00 23.81 380 LEU B C 1
ATOM 2877 O O . LEU B 1 145 ? 33.374 36.587 25.686 1.00 23.32 380 LEU B O 1
ATOM 2882 N N . LYS B 1 146 ? 33.770 34.613 26.744 1.00 25.37 381 LYS B N 1
ATOM 2883 C CA . LYS B 1 146 ? 33.309 35.086 28.078 1.00 28.14 381 LYS B CA 1
ATOM 2884 C C . LYS B 1 146 ? 34.182 36.243 28.585 1.00 25.95 381 LYS B C 1
ATOM 2885 O O . LYS B 1 146 ? 33.714 36.984 29.475 1.00 22.90 381 LYS B O 1
ATOM 2891 N N . HIS B 1 147 ? 35.401 36.392 28.059 1.00 22.05 382 HIS B N 1
ATOM 2892 C CA . HIS B 1 147 ? 36.350 37.459 28.460 1.00 20.20 382 HIS B CA 1
ATOM 2893 C C . HIS B 1 147 ? 36.117 38.735 27.647 1.00 20.97 382 HIS B C 1
ATOM 2894 O O . HIS B 1 147 ? 36.710 39.771 28.007 1.00 18.82 382 HIS B O 1
ATOM 2901 N N . SER B 1 148 ? 35.260 38.705 26.622 1.00 21.96 383 SER B N 1
ATOM 2902 C CA . SER B 1 148 ? 35.037 39.885 25.747 1.00 24.30 383 SER B CA 1
ATOM 2903 C C . SER B 1 148 ? 34.554 41.068 26.586 1.00 22.76 383 SER B C 1
ATOM 2904 O O . SER B 1 148 ? 33.659 40.881 27.398 1.00 23.29 383 SER B O 1
ATOM 2907 N N . GLY B 1 149 ? 35.166 42.233 26.396 1.00 21.28 384 GLY B N 1
ATOM 2908 C CA . GLY B 1 149 ? 34.812 43.485 27.077 1.00 21.43 384 GLY B CA 1
ATOM 2909 C C . GLY B 1 149 ? 35.512 43.653 28.417 1.00 21.39 384 GLY B C 1
ATOM 2910 O O . GLY B 1 149 ? 35.359 44.724 29.004 1.00 21.19 384 GLY B O 1
ATOM 2911 N N . MET B 1 150 ? 36.299 42.680 28.881 1.00 19.82 385 MET B N 1
ATOM 2912 C CA . MET B 1 150 ? 36.998 42.785 30.189 1.00 20.67 385 MET B CA 1
ATOM 2913 C C . MET B 1 150 ? 38.317 43.553 30.000 1.00 20.47 385 MET B C 1
ATOM 2914 O O . MET B 1 150 ? 38.965 43.413 28.951 1.00 19.37 385 MET B O 1
ATOM 2919 N N . ARG B 1 151 ? 38.672 44.345 30.999 1.00 19.56 386 ARG B N 1
ATOM 2920 C CA . ARG B 1 151 ? 39.996 44.990 31.115 1.00 19.67 386 ARG B CA 1
ATOM 2921 C C . ARG B 1 151 ? 41.027 43.901 31.426 1.00 17.52 386 ARG B C 1
ATOM 2922 O O . ARG B 1 151 ? 40.656 42.778 31.824 1.00 15.95 386 ARG B O 1
ATOM 2930 N N . PHE B 1 152 ? 42.287 44.205 31.188 1.00 16.45 387 PHE B N 1
ATOM 2931 C CA . PHE B 1 152 ? 43.412 43.312 31.525 1.00 15.20 387 PHE B CA 1
ATOM 2932 C C . PHE B 1 152 ? 43.758 43.522 33.004 1.00 15.42 387 PHE B C 1
ATOM 2933 O O . PHE B 1 152 ? 43.883 44.679 33.443 1.00 14.95 387 PHE B O 1
ATOM 2941 N N . THR B 1 153 ? 43.908 42.423 33.737 1.00 15.35 388 THR B N 1
ATOM 2942 C CA . THR B 1 153 ? 44.176 42.422 35.200 1.00 16.14 388 THR B CA 1
ATOM 2943 C C . THR B 1 153 ? 45.497 41.714 35.461 1.00 15.70 388 THR B C 1
ATOM 2944 O O . THR B 1 153 ? 45.699 40.614 34.942 1.00 15.82 388 THR B O 1
ATOM 2948 N N . THR B 1 154 ? 46.327 42.320 36.309 1.00 16.11 389 THR B N 1
ATOM 2949 C CA . THR B 1 154 ? 47.585 41.744 36.812 1.00 15.50 389 THR B CA 1
ATOM 2950 C C . THR B 1 154 ? 47.529 41.726 38.343 1.00 16.47 389 THR B C 1
ATOM 2951 O O . THR B 1 154 ? 46.631 42.373 38.935 1.00 17.02 389 THR B O 1
ATOM 2955 N N . LYS B 1 155 ? 48.472 41.018 38.940 1.00 16.15 390 LYS B N 1
ATOM 2956 C CA . LYS B 1 155 ? 48.595 40.855 40.413 1.00 17.07 390 LYS B CA 1
ATOM 2957 C C . LYS B 1 155 ? 48.670 42.209 41.115 1.00 19.24 390 LYS B C 1
ATOM 2958 O O . LYS B 1 155 ? 48.312 42.236 42.310 1.00 21.66 390 LYS B O 1
ATOM 2964 N N . ASP B 1 156 ? 49.066 43.289 40.425 1.00 20.11 391 ASP B N 1
ATOM 2965 C CA . ASP B 1 156 ? 49.224 44.647 41.015 1.00 21.18 391 ASP B CA 1
ATOM 2966 C C . ASP B 1 156 ? 48.239 45.649 40.408 1.00 21.78 391 ASP B C 1
ATOM 2967 O O . ASP B 1 156 ? 48.377 46.853 40.726 1.00 22.61 391 ASP B O 1
ATOM 2972 N N . ARG B 1 157 ? 47.292 45.216 39.570 1.00 20.84 392 ARG B N 1
ATOM 2973 C CA . ARG B 1 157 ? 46.282 46.141 39.012 1.00 22.53 392 ARG B CA 1
ATOM 2974 C C . ARG B 1 157 ? 44.993 45.363 38.739 1.00 23.91 392 ARG B C 1
ATOM 2975 O O . ARG B 1 157 ? 44.911 44.675 37.704 1.00 21.02 392 ARG B O 1
ATOM 2983 N N . ASP B 1 158 ? 44.014 45.500 39.633 1.00 24.63 393 ASP B N 1
ATOM 2984 C CA . ASP B 1 158 ? 42.786 44.661 39.644 1.00 26.55 393 ASP B CA 1
ATOM 2985 C C . ASP B 1 158 ? 41.646 45.410 38.943 1.00 26.68 393 ASP B C 1
ATOM 2986 O O . ASP B 1 158 ? 41.154 46.402 39.507 1.00 25.69 393 ASP B O 1
ATOM 2991 N N . SER B 1 159 ? 41.242 44.958 37.752 1.00 25.36 394 SER B N 1
ATOM 2992 C CA . SER B 1 159 ? 40.129 45.555 36.961 1.00 25.11 394 SER B CA 1
ATOM 2993 C C . SER B 1 159 ? 39.076 44.483 36.647 1.00 23.79 394 SER B C 1
ATOM 2994 O O . SER B 1 159 ? 38.294 44.696 35.700 1.00 24.07 394 SER B O 1
ATOM 2997 N N . ASP B 1 160 ? 39.058 43.379 37.394 1.00 23.54 395 ASP B N 1
ATOM 2998 C CA . ASP B 1 160 ? 38.169 42.221 37.102 1.00 23.95 395 ASP B CA 1
ATOM 2999 C C . ASP B 1 160 ? 36.819 42.391 37.828 1.00 26.37 395 ASP B C 1
ATOM 3000 O O . ASP B 1 160 ? 36.584 43.440 38.455 1.00 25.94 395 ASP B O 1
ATOM 3005 N N . HIS B 1 161 ? 35.931 41.407 37.684 1.00 27.18 396 HIS B N 1
ATOM 3006 C CA . HIS B 1 161 ? 34.563 41.398 38.263 1.00 28.90 396 HIS B CA 1
ATOM 3007 C C . HIS B 1 161 ? 34.518 40.461 39.478 1.00 29.19 396 HIS B C 1
ATOM 3008 O O . HIS B 1 161 ? 33.411 40.085 39.878 1.00 32.25 396 HIS B O 1
ATOM 3015 N N . SER B 1 162 ? 35.669 40.101 40.051 1.00 29.71 397 SER B N 1
ATOM 3016 C CA . SER B 1 162 ? 35.777 39.249 41.267 1.00 32.69 397 SER B CA 1
ATOM 3017 C C . SER B 1 162 ? 35.992 40.119 42.517 1.00 33.62 397 SER B C 1
ATOM 3018 O O . SER B 1 162 ? 36.558 41.227 42.389 1.00 31.16 397 SER B O 1
ATOM 3021 N N . GLU B 1 163 ? 35.552 39.616 43.676 1.00 34.19 398 GLU B N 1
ATOM 3022 C CA . GLU B 1 163 ? 35.837 40.181 45.024 1.00 38.44 398 GLU B CA 1
ATOM 3023 C C . GLU B 1 163 ? 37.347 40.077 45.285 1.00 36.18 398 GLU B C 1
ATOM 3024 O O . GLU B 1 163 ? 37.863 40.930 46.022 1.00 34.18 398 GLU B O 1
ATOM 3030 N N . ASN B 1 164 ? 38.005 39.063 44.699 1.00 34.44 399 ASN B N 1
ATOM 3031 C CA . ASN B 1 164 ? 39.473 38.817 44.770 1.00 34.06 399 ASN B CA 1
ATOM 3032 C C . ASN B 1 164 ? 40.184 39.482 43.580 1.00 30.00 399 ASN B C 1
ATOM 3033 O O . ASN B 1 164 ? 39.506 40.095 42.702 1.00 28.32 399 ASN B O 1
ATOM 3038 N N . ASN B 1 165 ? 41.514 39.355 43.553 1.00 26.56 400 ASN B N 1
ATOM 3039 C CA . ASN B 1 165 ? 42.342 39.642 42.355 1.00 24.27 400 ASN B CA 1
ATOM 3040 C C . ASN B 1 165 ? 42.495 38.324 41.600 1.00 21.81 400 ASN B C 1
ATOM 3041 O O . ASN B 1 165 ? 43.223 37.439 42.092 1.00 19.96 400 ASN B O 1
ATOM 3046 N N . CYS B 1 166 ? 41.822 38.182 40.459 1.00 20.77 401 CYS B N 1
ATOM 3047 C CA . CYS B 1 166 ? 41.862 36.921 39.668 1.00 20.59 401 CYS B CA 1
ATOM 3048 C C . CYS B 1 166 ? 43.303 36.574 39.289 1.00 19.77 401 CYS B C 1
ATOM 3049 O O . CYS B 1 166 ? 43.622 35.383 39.207 1.00 19.69 401 CYS B O 1
ATOM 3052 N N . ALA B 1 167 ? 44.147 37.566 39.000 1.00 19.68 402 ALA B N 1
ATOM 3053 C CA . ALA B 1 167 ? 45.537 37.317 38.540 1.00 19.60 402 ALA B CA 1
ATOM 3054 C C . ALA B 1 167 ? 46.367 36.674 39.667 1.00 20.64 402 ALA B C 1
ATOM 3055 O O . ALA B 1 167 ? 47.136 35.710 39.401 1.00 22.23 402 ALA B O 1
ATOM 3057 N N . ALA B 1 168 ? 46.246 37.191 40.890 1.00 20.74 403 ALA B N 1
ATOM 3058 C CA . ALA B 1 168 ? 46.902 36.625 42.090 1.00 21.51 403 ALA B CA 1
ATOM 3059 C C . ALA B 1 168 ? 46.346 35.218 42.350 1.00 21.78 403 ALA B C 1
ATOM 3060 O O . ALA B 1 168 ? 47.126 34.272 42.508 1.00 21.99 403 ALA B O 1
ATOM 3062 N N . PHE B 1 169 ? 45.029 35.072 42.329 1.00 22.41 404 PHE B N 1
ATOM 3063 C CA . PHE B 1 169 ? 44.364 33.812 42.732 1.00 23.72 404 PHE B CA 1
ATOM 3064 C C . PHE B 1 169 ? 44.709 32.697 41.733 1.00 23.14 404 PHE B C 1
ATOM 3065 O O . PHE B 1 169 ? 45.019 31.572 42.167 1.00 23.43 404 PHE B O 1
ATOM 3073 N N . TYR B 1 170 ? 44.688 32.984 40.426 1.00 22.62 405 TYR B N 1
ATOM 3074 C CA . TYR B 1 170 ? 44.952 31.975 39.366 1.00 23.35 405 TYR B CA 1
ATOM 3075 C C . TYR B 1 170 ? 46.362 32.158 38.781 1.00 22.72 405 TYR B C 1
ATOM 3076 O O . TYR B 1 170 ? 46.670 31.526 37.752 1.00 21.54 405 TYR B O 1
ATOM 3085 N N . ARG B 1 171 ? 47.212 32.935 39.464 1.00 23.17 406 ARG B N 1
ATOM 3086 C CA . ARG B 1 171 ? 48.678 32.987 39.224 1.00 23.22 406 ARG B CA 1
ATOM 3087 C C . ARG B 1 171 ? 48.932 33.276 37.741 1.00 20.77 406 ARG B C 1
ATOM 3088 O O . ARG B 1 171 ? 49.761 32.574 37.119 1.00 18.65 406 ARG B O 1
ATOM 3096 N N . GLY B 1 172 ? 48.246 34.277 37.206 1.00 18.72 407 GLY B N 1
ATOM 3097 C CA . GLY B 1 172 ? 48.454 34.681 35.806 1.00 18.46 407 GLY B CA 1
ATOM 3098 C C . GLY B 1 172 ? 48.223 36.157 35.597 1.00 16.70 407 GLY B C 1
ATOM 3099 O O . GLY B 1 172 ? 48.493 36.955 36.495 1.00 16.90 407 GLY B O 1
ATOM 3100 N N . ALA B 1 173 ? 47.812 36.498 34.381 1.00 16.52 408 ALA B N 1
ATOM 3101 C CA . ALA B 1 173 ? 47.514 37.866 33.931 1.00 15.97 408 ALA B CA 1
ATOM 3102 C C . ALA B 1 173 ? 46.616 37.715 32.715 1.00 15.35 408 ALA B C 1
ATOM 3103 O O . ALA B 1 173 ? 46.956 36.950 31.836 1.00 15.21 408 ALA B O 1
ATOM 3105 N N . TRP B 1 174 ? 45.478 38.380 32.681 1.00 15.62 409 TRP B N 1
ATOM 3106 C CA . TRP B 1 174 ? 44.461 38.035 31.663 1.00 15.51 409 TRP B CA 1
ATOM 3107 C C . TRP B 1 174 ? 43.353 39.073 31.714 1.00 15.14 409 TRP B C 1
ATOM 3108 O O . TRP B 1 174 ? 43.294 39.863 32.698 1.00 14.77 409 TRP B O 1
ATOM 3119 N N . TRP B 1 175 ? 42.472 39.009 30.730 1.00 14.64 410 TRP B N 1
ATOM 3120 C CA . TRP B 1 175 ? 41.221 39.803 30.719 1.00 16.17 410 TRP B CA 1
ATOM 3121 C C . TRP B 1 175 ? 40.187 39.090 31.605 1.00 17.91 410 TRP B C 1
ATOM 3122 O O . TRP B 1 175 ? 39.126 38.679 31.104 1.00 18.03 410 TRP B O 1
ATOM 3133 N N . TYR B 1 176 ? 40.467 39.002 32.904 1.00 17.74 411 TYR B N 1
ATOM 3134 C CA . TYR B 1 176 ? 39.669 38.198 33.848 1.00 18.81 411 TYR B CA 1
ATOM 3135 C C . TYR B 1 176 ? 38.283 38.831 34.027 1.00 19.74 411 TYR B C 1
ATOM 3136 O O . TYR B 1 176 ? 38.158 40.076 34.078 1.00 19.40 411 TYR B O 1
ATOM 3145 N N . ARG B 1 177 ? 37.273 37.966 34.155 1.00 21.89 412 ARG B N 1
ATOM 3146 C CA . ARG B 1 177 ? 35.894 38.343 34.572 1.00 22.08 412 ARG B CA 1
ATOM 3147 C C . ARG B 1 177 ? 35.715 37.914 36.033 1.00 23.12 412 ARG B C 1
ATOM 3148 O O . ARG B 1 177 ? 36.093 38.719 36.914 1.00 23.93 412 ARG B O 1
ATOM 3156 N N . ASN B 1 178 ? 35.213 36.699 36.307 1.00 24.53 413 ASN B N 1
ATOM 3157 C CA . ASN B 1 178 ? 35.013 36.217 37.702 1.00 26.00 413 ASN B CA 1
ATOM 3158 C C . ASN B 1 178 ? 35.097 34.692 37.770 1.00 27.48 413 ASN B C 1
ATOM 3159 O O . ASN B 1 178 ? 34.122 34.059 38.146 1.00 26.02 413 ASN B O 1
ATOM 3164 N N . CYS B 1 179 ? 36.237 34.077 37.403 1.00 26.91 414 CYS B N 1
ATOM 3165 C CA . CYS B 1 179 ? 37.454 34.739 36.957 1.00 25.71 414 CYS B CA 1
ATOM 3166 C C . CYS B 1 179 ? 37.778 34.381 35.500 1.00 21.97 414 CYS B C 1
ATOM 3167 O O . CYS B 1 179 ? 38.069 35.304 34.734 1.00 21.30 414 CYS B O 1
ATOM 3170 N N . HIS B 1 180 ? 37.778 33.107 35.115 1.00 20.42 415 HIS B N 1
ATOM 3171 C CA . HIS B 1 180 ? 38.233 32.749 33.743 1.00 19.82 415 HIS B CA 1
ATOM 3172 C C . HIS B 1 180 ? 37.698 31.416 33.239 1.00 19.63 415 HIS B C 1
ATOM 3173 O O . HIS B 1 180 ? 37.313 30.555 34.062 1.00 20.71 415 HIS B O 1
ATOM 3180 N N . THR B 1 181 ? 37.747 31.269 31.912 1.00 18.16 416 THR B N 1
ATOM 3181 C CA . THR B 1 181 ? 37.642 29.991 31.169 1.00 19.02 416 THR B CA 1
ATOM 3182 C C . THR B 1 181 ? 38.997 29.677 30.524 1.00 18.73 416 THR B C 1
ATOM 3183 O O . THR B 1 181 ? 39.225 28.498 30.144 1.00 19.12 416 THR B O 1
ATOM 3187 N N . SER B 1 182 ? 39.867 30.687 30.379 1.00 17.76 417 SER B N 1
ATOM 3188 C CA . SER B 1 182 ? 41.224 30.498 29.808 1.00 16.53 417 SER B CA 1
ATOM 3189 C C . SER B 1 182 ? 42.232 31.256 30.670 1.00 15.95 417 SER B C 1
ATOM 3190 O O . SER B 1 182 ? 41.869 32.299 31.238 1.00 14.77 417 SER B O 1
ATOM 3193 N N . ASN B 1 183 ? 43.464 30.762 30.713 1.00 17.36 418 ASN B N 1
ATOM 3194 C CA . ASN B 1 183 ? 44.525 31.302 31.596 1.00 16.85 418 ASN B CA 1
ATOM 3195 C C . ASN B 1 183 ? 45.896 31.001 30.988 1.00 15.71 418 ASN B C 1
ATOM 3196 O O . ASN B 1 183 ? 46.748 30.457 31.696 1.00 15.87 418 ASN B O 1
ATOM 3201 N N . LEU B 1 184 ? 46.135 31.388 29.726 1.00 16.92 419 LEU B N 1
ATOM 3202 C CA . LEU B 1 184 ? 47.360 30.947 29.000 1.00 16.48 419 LEU B CA 1
ATOM 3203 C C . LEU B 1 184 ? 48.623 31.629 29.546 1.00 16.04 419 LEU B C 1
ATOM 3204 O O . LEU B 1 184 ? 49.723 31.147 29.196 1.00 15.90 419 LEU B O 1
ATOM 3209 N N . ASN B 1 185 ? 48.490 32.679 30.360 1.00 15.52 420 ASN B N 1
ATOM 3210 C CA . ASN B 1 185 ? 49.624 33.344 31.048 1.00 15.13 420 ASN B CA 1
ATOM 3211 C C . ASN B 1 185 ? 49.778 32.811 32.480 1.00 16.98 420 ASN B C 1
ATOM 3212 O O . ASN B 1 185 ? 50.510 33.437 33.271 1.00 16.42 420 ASN B O 1
ATOM 3217 N N . GLY B 1 186 ? 49.198 31.641 32.779 1.00 16.22 421 GLY B N 1
ATOM 3218 C CA . GLY B 1 186 ? 49.261 31.050 34.122 1.00 17.32 421 GLY B CA 1
ATOM 3219 C C . GLY B 1 186 ? 50.566 30.309 34.340 1.00 16.89 421 GLY B C 1
ATOM 3220 O O . GLY B 1 186 ? 51.462 30.368 33.475 1.00 15.16 421 GLY B O 1
ATOM 3221 N N . GLN B 1 187 ? 50.680 29.653 35.492 1.00 17.70 422 GLN B N 1
ATOM 3222 C CA . GLN B 1 187 ? 51.909 28.952 35.922 1.00 19.28 422 GLN B CA 1
ATOM 3223 C C . GLN B 1 187 ? 52.116 27.741 35.028 1.00 18.28 422 GLN B C 1
ATOM 3224 O O . GLN B 1 187 ? 51.117 27.062 34.714 1.00 18.33 422 GLN B O 1
ATOM 3230 N N . TYR B 1 188 ? 53.361 27.462 34.654 1.00 17.85 423 TYR B N 1
ATOM 3231 C CA . TYR B 1 188 ? 53.694 26.308 33.794 1.00 18.80 423 TYR B CA 1
ATOM 3232 C C . TYR B 1 188 ? 53.747 25.072 34.704 1.00 21.05 423 TYR B C 1
ATOM 3233 O O . TYR B 1 188 ? 54.832 24.720 35.135 1.00 21.19 423 TYR B O 1
ATOM 3242 N N . LEU B 1 189 ? 52.599 24.460 35.009 1.00 23.27 424 LEU B N 1
ATOM 3243 C CA . LEU B 1 189 ? 52.522 23.363 36.020 1.00 24.57 424 LEU B CA 1
ATOM 3244 C C . LEU B 1 189 ? 52.750 21.981 35.382 1.00 25.70 424 LEU B C 1
ATOM 3245 O O . LEU B 1 189 ? 52.812 20.997 36.160 1.00 26.09 424 LEU B O 1
ATOM 3250 N N . ARG B 1 190 ? 52.903 21.890 34.049 1.00 24.72 425 ARG B N 1
ATOM 3251 C CA . ARG B 1 190 ? 53.257 20.657 33.282 1.00 26.74 425 ARG B CA 1
ATOM 3252 C C . ARG B 1 190 ? 52.185 19.562 33.413 1.00 28.61 425 ARG B C 1
ATOM 3253 O O . ARG B 1 190 ? 52.449 18.556 34.089 1.00 29.62 425 ARG B O 1
ATOM 3261 N N . GLY B 1 191 ? 51.035 19.725 32.756 1.00 26.78 426 GLY B N 1
ATOM 3262 C CA . GLY B 1 191 ? 50.002 18.678 32.645 1.00 27.75 426 GLY B CA 1
ATOM 3263 C C . GLY B 1 191 ? 49.102 18.661 33.868 1.00 26.32 426 GLY B C 1
ATOM 3264 O O . GLY B 1 191 ? 48.784 19.749 34.396 1.00 24.40 426 GLY B O 1
ATOM 3265 N N . ALA B 1 192 ? 48.678 17.471 34.306 1.00 26.49 427 ALA B N 1
ATOM 3266 C CA . ALA B 1 192 ? 47.682 17.325 35.389 1.00 25.85 427 ALA B CA 1
ATOM 3267 C C . ALA B 1 192 ? 48.259 17.936 36.666 1.00 24.30 427 ALA B C 1
ATOM 3268 O O . ALA B 1 192 ? 49.438 17.713 36.952 1.00 26.58 427 ALA B O 1
ATOM 3270 N N . HIS B 1 193 ? 47.460 18.708 37.388 1.00 23.71 428 HIS B N 1
ATOM 3271 C CA . HIS B 1 193 ? 47.853 19.341 38.669 1.00 25.31 428 HIS B CA 1
ATOM 3272 C C . HIS B 1 193 ? 46.656 19.344 39.610 1.00 25.29 428 HIS B C 1
ATOM 3273 O O . HIS B 1 193 ? 45.512 19.456 39.134 1.00 25.40 428 HIS B O 1
ATOM 3280 N N . ALA B 1 194 ? 46.937 19.240 40.906 1.00 28.20 429 ALA B N 1
ATOM 3281 C CA . ALA B 1 194 ? 45.935 19.160 41.989 1.00 28.35 429 ALA B CA 1
ATOM 3282 C C . ALA B 1 194 ? 45.319 20.548 42.228 1.00 29.24 429 ALA B C 1
ATOM 3283 O O . ALA B 1 194 ? 44.107 20.605 42.525 1.00 31.65 429 ALA B O 1
ATOM 3285 N N . SER B 1 195 ? 46.105 21.633 42.110 1.00 27.74 430 SER B N 1
ATOM 3286 C CA . SER B 1 195 ? 45.645 23.041 42.268 1.00 26.61 430 SER B CA 1
ATOM 3287 C C . SER B 1 195 ? 44.575 23.347 41.218 1.00 26.01 430 SER B C 1
ATOM 3288 O O . SER B 1 195 ? 44.626 22.766 40.137 1.00 26.05 430 SER B O 1
ATOM 3291 N N . TYR B 1 196 ? 43.630 24.234 41.525 1.00 26.35 431 TYR B N 1
ATOM 3292 C CA . TYR B 1 196 ? 42.470 24.506 40.641 1.00 23.80 431 TYR B CA 1
ATOM 3293 C C . TYR B 1 196 ? 42.797 25.665 39.679 1.00 22.50 431 TYR B C 1
ATOM 3294 O O . TYR B 1 196 ? 42.896 26.811 40.130 1.00 20.53 431 TYR B O 1
ATOM 3303 N N . ALA B 1 197 ? 42.939 25.355 38.381 1.00 21.91 432 ALA B N 1
ATOM 3304 C CA . ALA B 1 197 ? 42.797 26.314 37.257 1.00 20.90 432 ALA B CA 1
ATOM 3305 C C . ALA B 1 197 ? 43.877 27.412 37.292 1.00 20.40 432 ALA B C 1
ATOM 3306 O O . ALA B 1 197 ? 43.627 28.486 36.734 1.00 19.77 432 ALA B O 1
ATOM 3308 N N . ASP B 1 198 ? 45.056 27.145 37.861 1.00 21.71 433 ASP B N 1
ATOM 3309 C CA . ASP B 1 198 ? 46.111 28.191 38.024 1.00 22.04 433 ASP B CA 1
ATOM 3310 C C . ASP B 1 198 ? 47.334 27.879 37.166 1.00 20.17 433 ASP B C 1
ATOM 3311 O O . ASP B 1 198 ? 48.395 28.516 37.370 1.00 21.67 433 ASP B O 1
ATOM 3316 N N . GLY B 1 199 ? 47.194 26.943 36.234 1.00 19.35 434 GLY B N 1
ATOM 3317 C CA . GLY B 1 199 ? 48.195 26.610 35.212 1.00 17.99 434 GLY B CA 1
ATOM 3318 C C . GLY B 1 199 ? 47.872 27.291 33.886 1.00 17.89 434 GLY B C 1
ATOM 3319 O O . GLY B 1 199 ? 47.065 28.259 33.858 1.00 17.46 434 GLY B O 1
ATOM 3320 N N . VAL B 1 200 ? 48.482 26.793 32.821 1.00 16.69 435 VAL B N 1
ATOM 3321 C CA . VAL B 1 200 ? 48.228 27.246 31.432 1.00 17.91 435 VAL B CA 1
ATOM 3322 C C . VAL B 1 200 ? 46.964 26.516 30.972 1.00 17.22 435 VAL B C 1
ATOM 3323 O O . VAL B 1 200 ? 47.084 25.435 30.376 1.00 18.27 435 VAL B O 1
ATOM 3327 N N . GLU B 1 201 ? 45.804 27.059 31.313 1.00 18.47 436 GLU B N 1
ATOM 3328 C CA . GLU B 1 201 ? 44.519 26.335 31.145 1.00 20.17 436 GLU B CA 1
ATOM 3329 C C . GLU B 1 201 ? 43.813 26.825 29.877 1.00 19.56 436 GLU B C 1
ATOM 3330 O O . GLU B 1 201 ? 43.785 28.042 29.633 1.00 18.03 436 GLU B O 1
ATOM 3336 N N . TRP B 1 202 ? 43.176 25.902 29.162 1.00 19.55 437 TRP B N 1
ATOM 3337 C CA . TRP B 1 202 ? 42.130 26.220 28.155 1.00 19.25 437 TRP B CA 1
ATOM 3338 C C . TRP B 1 202 ? 40.958 25.292 28.474 1.00 19.84 437 TRP B C 1
ATOM 3339 O O . TRP B 1 202 ? 40.992 24.136 28.044 1.00 21.96 437 TRP B O 1
ATOM 3350 N N . SER B 1 203 ? 40.044 25.761 29.323 1.00 20.98 438 SER B N 1
ATOM 3351 C CA . SER B 1 203 ? 39.078 24.910 30.076 1.00 20.83 438 SER B CA 1
ATOM 3352 C C . SER B 1 203 ? 38.234 24.076 29.102 1.00 22.00 438 SER B C 1
ATOM 3353 O O . SER B 1 203 ? 38.013 22.873 29.401 1.00 21.18 438 SER B O 1
ATOM 3356 N N . SER B 1 204 ? 37.854 24.635 27.953 1.00 21.93 439 SER B N 1
ATOM 3357 C CA . SER B 1 204 ? 36.953 23.988 26.967 1.00 23.61 439 SER B CA 1
ATOM 3358 C C . SER B 1 204 ? 37.636 22.781 26.330 1.00 25.09 439 SER B C 1
ATOM 3359 O O . SER B 1 204 ? 36.906 21.936 25.787 1.00 28.03 439 SER B O 1
ATOM 3362 N N . TRP B 1 205 ? 38.968 22.691 26.357 1.00 22.11 440 TRP B N 1
ATOM 3363 C CA . TRP B 1 205 ? 39.698 21.550 25.757 1.00 23.79 440 TRP B CA 1
ATOM 3364 C C . TRP B 1 205 ? 40.131 20.572 26.854 1.00 25.73 440 TRP B C 1
ATOM 3365 O O . TRP B 1 205 ? 39.724 19.395 26.780 1.00 24.23 440 TRP B O 1
ATOM 3376 N N . THR B 1 206 ? 40.949 21.023 27.811 1.00 24.94 441 THR B N 1
ATOM 3377 C CA . THR B 1 206 ? 41.689 20.136 28.752 1.00 24.94 441 THR B CA 1
ATOM 3378 C C . THR B 1 206 ? 41.213 20.363 30.192 1.00 24.58 441 THR B C 1
ATOM 3379 O O . THR B 1 206 ? 41.793 19.738 31.100 1.00 27.70 441 THR B O 1
ATOM 3383 N N . GLY B 1 207 ? 40.198 21.203 30.401 1.00 24.35 442 GLY B N 1
ATOM 3384 C CA . GLY B 1 207 ? 39.557 21.406 31.713 1.00 24.35 442 GLY B CA 1
ATOM 3385 C C . GLY B 1 207 ? 40.344 22.342 32.614 1.00 27.33 442 GLY B C 1
ATOM 3386 O O . GLY B 1 207 ? 41.147 23.134 32.080 1.00 26.51 442 GLY B O 1
ATOM 3387 N N . TRP B 1 208 ? 40.156 22.207 33.936 1.00 25.41 443 TRP B N 1
ATOM 3388 C CA . TRP B 1 208 ? 40.554 23.179 34.983 1.00 26.16 443 TRP B CA 1
ATOM 3389 C C . TRP B 1 208 ? 41.812 22.713 35.729 1.00 26.76 443 TRP B C 1
ATOM 3390 O O . TRP B 1 208 ? 42.332 23.489 36.560 1.00 24.20 443 TRP B O 1
ATOM 3401 N N . GLN B 1 209 ? 42.278 21.491 35.469 1.00 26.05 444 GLN B N 1
ATOM 3402 C CA . GLN B 1 209 ? 43.392 20.885 36.243 1.00 28.26 444 GLN B CA 1
ATOM 3403 C C . GLN B 1 209 ? 44.416 20.318 35.259 1.00 26.23 444 GLN B C 1
ATOM 3404 O O . GLN B 1 209 ? 45.015 19.256 35.544 1.00 27.42 444 GLN B O 1
ATOM 3410 N N . TYR B 1 210 ? 44.645 21.006 34.133 1.00 24.79 445 TYR B N 1
ATOM 3411 C CA . TYR B 1 210 ? 45.640 20.567 33.132 1.00 23.62 445 TYR B CA 1
ATOM 3412 C C . TYR B 1 210 ? 46.361 21.784 32.550 1.00 23.31 445 TYR B C 1
ATOM 3413 O O . TYR B 1 210 ? 45.732 22.584 31.840 1.00 23.71 445 TYR B O 1
ATOM 3422 N N . SER B 1 211 ? 47.648 21.887 32.857 1.00 22.74 446 SER B N 1
ATOM 3423 C CA . SER B 1 211 ? 48.553 22.957 32.361 1.00 21.26 446 SER B CA 1
ATOM 3424 C C . SER B 1 211 ? 49.156 22.495 31.035 1.00 20.02 446 SER B C 1
ATOM 3425 O O . SER B 1 211 ? 49.971 21.545 31.027 1.00 20.50 446 SER B O 1
ATOM 3428 N N . LEU B 1 212 ? 48.813 23.187 29.954 1.00 19.74 447 LEU B N 1
ATOM 3429 C CA . LEU B 1 212 ? 49.241 22.828 28.585 1.00 19.89 447 LEU B CA 1
ATOM 3430 C C . LEU B 1 212 ? 50.762 22.930 28.436 1.00 20.56 447 LEU B C 1
ATOM 3431 O O . LEU B 1 212 ? 51.432 23.683 29.192 1.00 21.03 447 LEU B O 1
ATOM 3436 N N . LYS B 1 213 ? 51.289 22.171 27.486 1.00 20.59 448 LYS B N 1
ATOM 3437 C CA 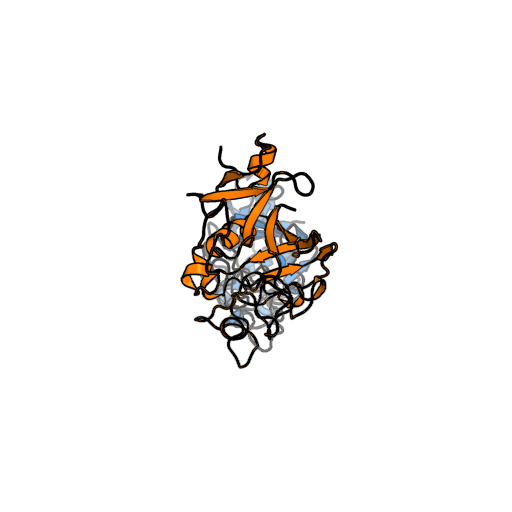. LYS B 1 213 ? 52.733 22.164 27.150 1.00 21.84 448 LYS B CA 1
ATOM 3438 C C . LYS B 1 213 ? 53.070 23.398 26.305 1.00 20.55 448 LYS B C 1
ATOM 3439 O O . LYS B 1 213 ? 54.185 23.955 26.448 1.00 20.99 448 LYS B O 1
ATOM 3445 N N . PHE B 1 214 ? 52.184 23.753 25.382 1.00 20.20 449 PHE B N 1
ATOM 3446 C CA . PHE B 1 214 ? 52.471 24.778 24.352 1.00 18.72 449 PHE B CA 1
ATOM 3447 C C . PHE B 1 214 ? 51.239 25.652 24.135 1.00 18.11 449 PHE B C 1
ATOM 3448 O O . PHE B 1 214 ? 50.102 25.122 23.989 1.00 16.07 449 PHE B O 1
ATOM 3456 N N . SER B 1 215 ? 51.457 26.963 24.066 1.00 16.50 450 SER B N 1
ATOM 3457 C CA . SER B 1 215 ? 50.443 27.891 23.519 1.00 16.79 450 SER B CA 1
ATOM 3458 C C . SER B 1 215 ? 51.128 28.934 22.632 1.00 17.61 450 SER B C 1
ATOM 3459 O O . SER B 1 215 ? 52.296 29.309 22.915 1.00 16.61 450 SER B O 1
ATOM 3462 N N . GLU B 1 216 ? 50.449 29.342 21.570 1.00 16.58 451 GLU B N 1
ATOM 3463 C CA . GLU B 1 216 ? 50.833 30.537 20.781 1.00 17.30 451 GLU B CA 1
ATOM 3464 C C . GLU B 1 216 ? 49.567 31.310 20.441 1.00 16.48 451 GLU B C 1
ATOM 3465 O O . GLU B 1 216 ? 48.598 30.686 19.939 1.00 16.56 451 GLU B O 1
ATOM 3471 N N . MET B 1 217 ? 49.590 32.607 20.716 1.00 14.79 452 MET B N 1
ATOM 3472 C CA . MET B 1 217 ? 48.509 33.546 20.346 1.00 14.62 452 MET B CA 1
ATOM 3473 C C . MET B 1 217 ? 49.083 34.474 19.281 1.00 14.94 452 MET B C 1
ATOM 3474 O O . MET B 1 217 ? 50.210 34.990 19.474 1.00 14.21 452 MET B O 1
ATOM 3479 N N . LYS B 1 218 ? 48.369 34.621 18.171 1.00 14.61 453 LYS B N 1
ATOM 3480 C CA . LYS B 1 218 ? 48.899 35.286 16.961 1.00 15.18 453 LYS B CA 1
ATOM 3481 C C . LYS B 1 218 ? 47.742 35.915 16.176 1.00 14.81 453 LYS B C 1
ATOM 3482 O O . LYS B 1 218 ? 46.569 35.469 16.325 1.00 14.13 453 LYS B O 1
ATOM 3488 N N . ILE B 1 219 ? 48.053 36.939 15.395 1.00 14.11 454 ILE B N 1
ATOM 3489 C CA . ILE B 1 219 ? 47.019 37.763 14.730 1.00 13.49 454 ILE B CA 1
ATOM 3490 C C . ILE B 1 219 ? 47.329 37.904 13.241 1.00 14.26 454 ILE B C 1
ATOM 3491 O O . ILE B 1 219 ? 48.514 37.888 12.840 1.00 13.79 454 ILE B O 1
ATOM 3496 N N . ARG B 1 220 ? 46.274 38.094 12.459 1.00 13.66 455 ARG B N 1
ATOM 3497 C CA . ARG B 1 220 ? 46.396 38.318 10.995 1.00 14.88 455 ARG B CA 1
ATOM 3498 C C . ARG B 1 220 ? 45.239 39.206 10.555 1.00 16.03 455 ARG B C 1
ATOM 3499 O O . ARG B 1 220 ? 44.114 39.006 10.992 1.00 16.01 455 ARG B O 1
ATOM 3507 N N . PRO B 1 221 ? 45.479 40.206 9.677 1.00 17.99 456 PRO B 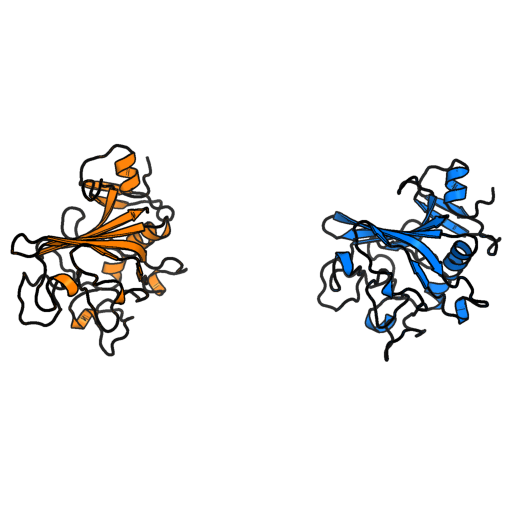N 1
ATOM 3508 C CA . PRO B 1 221 ? 44.404 41.059 9.174 1.00 20.62 456 PRO B CA 1
ATOM 3509 C C . PRO B 1 221 ? 43.337 40.220 8.463 1.00 24.59 456 PRO B C 1
ATOM 3510 O O . PRO B 1 221 ? 43.711 39.294 7.756 1.00 23.28 456 PRO B O 1
ATOM 3514 N N . VAL B 1 222 ? 42.062 40.532 8.690 1.00 27.57 457 VAL B N 1
ATOM 3515 C CA . VAL B 1 222 ? 40.900 39.866 8.024 1.00 33.68 457 VAL B CA 1
ATOM 3516 C C . VAL B 1 222 ? 40.987 40.197 6.533 1.00 36.78 457 VAL B C 1
ATOM 3517 O O . VAL B 1 222 ? 40.908 41.385 6.248 1.00 43.50 457 VAL B O 1
#

InterPro domains:
  IPR002181 Fibrinogen, alpha/beta/gamma chain, C-terminal globular domain [PF00147] (241-456)
  IPR002181 Fibrinogen, alpha/beta/gamma chain, C-terminal globular domain [PS51406] (235-458)
  IPR002181 Fibrinogen, alpha/beta/gamma chain, C-terminal globular domain [SM00186] (239-457)
  IPR002181 Fibrinogen, alpha/beta/gamma chain, C-terminal globular domain [cd00087] (241-457)
  IPR014716 Fibrinogen, alpha/beta/gamma chain, C-terminal globular, subdomain 1 [G3DSA:3.90.215.10] (235-459)
  IPR020837 Fibrinogen, conserved site [PS00514] (409-421)
  IPR036056 Fibrinogen-like, C-terminal [SSF56496] (236-457)
  IPR050373 Fibrinogen C-terminal domain-containing protein [PTHR19143] (179-457)

Foldseek 3Di:
DAAQFQQSVVVVPPQDWAKDWHAFPVRRVTDIFTWACPPPRTGWTWFFKFAAQPDQLQDFLVCQQCKDDDRVHGIGNHLVSQQSNCLRFFKKKKKWFAAPVRDIKIKIWNGWGFCNPPPPSSVVQRAIATHDIDIGQDDFCPVLHGAHKFHPVRARECDPDGLCVQLSHIGSAHNGGQAGQSFHQPHFFAPRFQRARHNCSHRRGGTHTNMMIMIMHHD/DAAQFQLSVVVVPNQDFAKDWHAFPVRRVTDIFTWACPPPRTGWTWFFKFAAQPDQQQDDLVCQACKDDDRVHGIGNHLVVQQSNCQRFFKKKKKWFAAPPRDIKIKIFNGWFFLNPPPPSSVVQRAIATHDIDMGQDDFPPVLHRAHKFHPPRARECDPDRLCVQLVHIGSAHNGTQAGQSFHQPHFFAPRFQNARDNCSHRHGGTHTNMMIMIMHHD

Solvent-accessible surface area: 18693 Å² total; per-residue (Å²): 151,141,27,83,0,0,38,47,4,30,136,85,53,87,142,110,57,15,58,42,49,0,46,1,87,149,50,86,90,13,24,100,0,49,0,12,14,199,34,94,62,1,0,0,1,0,0,0,13,3,64,63,32,87,37,96,5,53,88,14,16,86,14,0,54,51,22,25,42,191,42,106,15,3,3,2,8,0,0,68,51,0,36,7,0,3,48,30,31,70,2,25,0,7,0,32,2,38,22,74,160,110,26,99,7,80,0,36,0,21,43,5,0,0,0,53,194,20,159,67,25,57,112,31,0,6,28,4,53,6,44,104,62,60,33,91,1,22,49,2,0,67,147,2,38,50,16,110,0,0,0,89,94,75,74,31,18,115,22,192,74,25,0,0,37,120,28,104,0,0,0,0,0,87,104,20,22,27,0,0,0,0,0,62,32,60,142,5,86,26,100,50,128,1,18,0,0,0,0,14,57,72,37,23,102,88,43,0,0,56,45,0,17,0,4,0,30,17,118,150,136,26,82,0,0,39,50,5,26,135,86,53,90,140,108,60,16,58,41,48,0,44,1,86,154,55,86,90,11,26,98,0,47,0,11,12,196,32,92,62,2,0,0,0,0,0,0,10,3,60,63,34,84,39,96,5,48,86,15,18,87,15,0,54,52,20,26,44,191,44,105,14,4,2,2,9,0,0,68,49,0,37,8,0,4,49,29,30,73,3,26,0,7,0,33,1,61,22,66,131,153,24,96,10,75,0,36,0,22,43,5,0,0,0,52,194,23,159,68,26,57,129,43,0,6,29,3,54,6,43,105,63,62,29,94,1,25,48,1,0,67,141,2,38,51,15,112,0,0,0,88,94,71,74,32,18,112,21,178,64,29,0,0,38,119,31,105,0,0,0,0,0,84,106,20,22,35,0,0,0,0,1,59,30,60,140,5,86,25,110,49,114,1,19,0,0,0,0,17,56,71,37,22,86,86,36,0,0,86,37,0,16,0,5,0,30,16,127